Protein AF-0000000071083878 (afdb_homodimer)

InterPro domains:
  IPR004045 Glutathione S-transferase, N-terminal [PF02798] (6-75)
  IPR004045 Glutathione S-transferase, N-terminal [PS50404] (1-82)
  IPR004046 Glutathione S-transferase, C-terminal [PF00043] (125-205)
  IPR010987 Glutathione S-transferase, C-terminal-like [PS50405] (90-226)
  IPR036249 Thioredoxin-like superfamily [SSF52833] (2-80)
  IPR036282 Glutathione S-transferase, C-terminal domain superfamily [SSF47616] (84-215)
  IPR040077 Glutathione S-transferase Theta, C-terminal [cd03183] (93-220)
  IPR040079 Glutathione transferase family [SFLDS00019] (4-205)
  IPR051369 Glutathione S-transferase Theta [PTHR43917] (1-224)

Solvent-accessible surface area (backbone atoms only — not comparable to full-atom values): 23537 Å² total; per-residue (Å²): 133,62,30,36,35,36,29,34,60,86,36,42,58,21,31,22,51,50,54,53,44,72,70,37,66,60,57,65,44,82,41,82,47,46,67,91,81,40,46,48,72,36,71,74,41,42,74,46,29,68,77,47,62,73,25,30,35,36,53,83,94,43,54,43,40,41,53,71,25,44,52,53,46,51,49,60,76,40,39,91,41,33,64,52,58,44,68,35,81,51,66,68,53,27,40,39,34,37,26,47,52,52,42,31,59,68,32,51,42,38,17,33,50,43,37,31,37,41,71,46,42,40,26,60,78,48,72,62,74,41,68,55,50,71,67,53,46,52,52,26,51,51,42,30,52,53,33,55,48,40,45,42,66,51,40,22,63,92,44,82,25,60,42,45,94,48,70,31,52,47,51,43,53,48,49,42,31,58,54,57,38,34,30,86,67,46,64,90,40,67,97,30,68,68,49,40,53,38,51,51,50,52,47,62,72,42,50,68,59,47,57,61,51,38,43,59,50,52,50,46,27,71,47,56,89,102,133,62,30,36,34,37,29,32,60,88,36,43,58,20,32,20,51,51,54,52,44,72,71,37,66,60,57,66,42,82,41,82,47,47,66,90,80,40,48,47,72,36,71,74,41,42,74,46,32,66,78,46,60,71,24,31,34,35,53,81,94,45,55,42,41,40,52,71,25,46,51,52,45,50,49,60,76,41,39,92,41,34,66,54,60,45,68,35,82,51,65,70,54,27,40,39,33,37,26,46,52,52,43,30,58,67,32,52,41,35,17,34,48,45,37,31,37,42,73,47,40,40,25,61,79,48,73,63,74,42,68,56,51,71,67,55,46,52,51,27,50,53,43,29,53,52,33,56,48,42,46,42,67,50,40,22,62,92,43,81,25,60,40,45,95,48,68,32,52,48,48,44,54,49,49,40,29,56,55,59,38,35,31,85,65,47,62,90,40,67,98,31,69,68,50,40,52,38,50,52,49,51,46,62,72,42,50,69,57,46,56,62,52,39,44,59,51,54,52,46,27,70,48,56,88,100

pLDDT: mean 96.51, std 3.7, range [68.69, 98.88]

Foldseek 3Di:
DAKEKEAELLDLLRLLLLLQVVQWQHHYDYDYDDVLVPRLVDVVVCCQPVVSDPTKIDDDPDIDDDSLVVSVVCCVVVVVGHDCQQQHPDPQLNVLLVVLVVCCPCQQLVLLVQLLCQPPVVCPSVVNPDHHDPVSNVVSVVSLLVSVVCQCVPQPPPELERRDNDHYSSLSSRLSSQLLNPLQPDHSCVVPVSVVSSSVVSDVVSPPSSVVSCVVSVVSSVPVVD/DAKEKEAALLDLLRLLLLLQVVQWQHHYDYDYDDVLVPRLVDVVVCCQPVVSDPTKIDDDPDIDDDSLVVSVVCCVVVVVGHDCQQQHPDPQLNVLLVVLVVCCPCQQLVLLVQLCCQPPVVCPSVVNPDHHDPVSNVVSVVSLVVSVVCQCVPQPPPELERRDNDHYSSLSSRLSSQLLNPLQPDHSCVVPVSVVSSSVVSDVVSPPSSVVSCVVSVVSSVPVVD

Structure (mmCIF, N/CA/C/O backbone):
data_AF-0000000071083878-model_v1
#
loop_
_entity.id
_entity.type
_entity.pdbx_description
1 polymer 'glutathione transferase'
#
loop_
_atom_site.group_PDB
_atom_site.id
_atom_site.type_symbol
_atom_site.label_atom_id
_atom_site.label_alt_id
_atom_site.label_comp_id
_atom_site.label_asym_id
_atom_site.label_entity_id
_atom_site.label_seq_id
_atom_site.pdbx_PDB_ins_code
_atom_site.Cartn_x
_atom_site.Cartn_y
_atom_site.Cartn_z
_atom_site.occupancy
_atom_site.B_iso_or_equiv
_atom_site.auth_seq_id
_atom_site.auth_comp_id
_atom_site.auth_asym_id
_atom_site.auth_atom_id
_atom_site.pdbx_PDB_model_num
ATOM 1 N N . MET A 1 1 ? -15.539 -24.766 4.922 1 76.56 1 MET A N 1
ATOM 2 C CA . MET A 1 1 ? -15.336 -23.922 6.094 1 76.56 1 MET A CA 1
ATOM 3 C C . MET A 1 1 ? -15.625 -22.469 5.766 1 76.56 1 MET A C 1
ATOM 5 O O . MET A 1 1 ? -15.508 -22.047 4.613 1 76.56 1 MET A O 1
ATOM 9 N N . VAL A 1 2 ? -16.328 -21.719 6.711 1 93.81 2 VAL A N 1
ATOM 10 C CA . VAL A 1 2 ? -16.844 -20.375 6.516 1 93.81 2 VAL A CA 1
ATOM 11 C C . VAL A 1 2 ? -15.812 -19.359 6.988 1 93.81 2 VAL A C 1
ATOM 13 O O . VAL A 1 2 ? -15.203 -19.516 8.047 1 93.81 2 VAL A O 1
ATOM 16 N N . VAL A 1 3 ? -15.422 -18.438 6.125 1 98.38 3 VAL A N 1
ATOM 17 C CA . VAL A 1 3 ? -14.477 -17.375 6.465 1 98.38 3 VAL A CA 1
ATOM 18 C C . VAL A 1 3 ? -15.148 -16.344 7.359 1 98.38 3 VAL A C 1
ATOM 20 O O . VAL A 1 3 ? -16.188 -15.789 7.004 1 98.38 3 VAL A O 1
ATOM 23 N N . LYS A 1 4 ? -14.586 -16.094 8.547 1 98.69 4 LYS A N 1
ATOM 24 C CA . LYS A 1 4 ? -15.062 -15 9.391 1 98.69 4 LYS A CA 1
ATOM 25 C C . LYS A 1 4 ? -14.406 -13.68 9 1 98.69 4 LYS A C 1
ATOM 27 O O . LYS A 1 4 ? -13.195 -13.609 8.805 1 98.69 4 LYS A O 1
ATOM 32 N N . VAL A 1 5 ? -15.227 -12.711 8.875 1 98.75 5 VAL A N 1
ATOM 33 C CA . VAL A 1 5 ? -14.773 -11.406 8.398 1 98.75 5 VAL A CA 1
ATOM 34 C C . VAL A 1 5 ? -15.141 -10.328 9.414 1 98.75 5 VAL A C 1
ATOM 36 O O . VAL A 1 5 ? -16.328 -10.062 9.648 1 98.75 5 VAL A O 1
ATOM 39 N N . TYR A 1 6 ? -14.172 -9.711 10.023 1 98.75 6 TYR A N 1
ATOM 40 C CA . TYR A 1 6 ? -14.359 -8.68 11.039 1 98.75 6 TYR A CA 1
ATOM 41 C C . TYR A 1 6 ? -14.414 -7.297 10.414 1 98.75 6 TYR A C 1
ATOM 43 O O . TYR A 1 6 ? -13.43 -6.824 9.844 1 98.75 6 TYR A O 1
ATOM 51 N N . VAL A 1 7 ? -15.602 -6.629 10.586 1 98.25 7 VAL A N 1
ATOM 52 C CA . VAL A 1 7 ? -15.781 -5.438 9.758 1 98.25 7 VAL A CA 1
ATOM 53 C C . VAL A 1 7 ? -16.484 -4.352 10.562 1 98.25 7 VAL A C 1
ATOM 55 O O . VAL A 1 7 ? -17.281 -4.652 11.469 1 98.25 7 VAL A O 1
ATOM 58 N N . ASP A 1 8 ? -16.125 -3.176 10.367 1 98.19 8 ASP A N 1
ATOM 59 C CA . ASP A 1 8 ? -16.875 -1.954 10.648 1 98.19 8 ASP A CA 1
ATOM 60 C C . ASP A 1 8 ? -17.25 -1.228 9.359 1 98.19 8 ASP A C 1
ATOM 62 O O . ASP A 1 8 ? -16.375 -0.677 8.68 1 98.19 8 ASP A O 1
ATOM 66 N N . TYR A 1 9 ? -18.516 -1.115 9.023 1 97.5 9 TYR A N 1
ATOM 67 C CA . TYR A 1 9 ? -18.969 -0.626 7.723 1 97.5 9 TYR A CA 1
ATOM 68 C C . TYR A 1 9 ? -18.656 0.854 7.555 1 97.5 9 TYR A C 1
ATOM 70 O O . TYR A 1 9 ? -18.719 1.389 6.445 1 97.5 9 TYR A O 1
ATOM 78 N N . ARG A 1 10 ? -18.312 1.554 8.648 1 95.62 10 ARG A N 1
ATOM 79 C CA . ARG A 1 10 ? -17.891 2.943 8.523 1 95.62 10 ARG A CA 1
ATOM 80 C C . ARG A 1 10 ? -16.516 3.037 7.844 1 95.62 10 ARG A C 1
ATOM 82 O O . ARG A 1 10 ? -16.141 4.098 7.348 1 95.62 10 ARG A O 1
ATOM 89 N N . SER A 1 11 ? -15.82 1.916 7.809 1 96.62 11 SER A N 1
ATOM 90 C CA . SER A 1 11 ? -14.469 1.844 7.262 1 96.62 11 SER A CA 1
ATOM 91 C C . SER A 1 11 ? -14.492 1.498 5.777 1 96.62 11 SER A C 1
ATOM 93 O O . SER A 1 11 ? -15.125 0.526 5.371 1 96.62 11 SER A O 1
ATOM 95 N N . GLN A 1 12 ? -13.812 2.27 4.926 1 97.94 12 GLN A N 1
ATOM 96 C CA . GLN A 1 12 ? -13.75 2.078 3.48 1 97.94 12 GLN A CA 1
ATOM 97 C C . GLN A 1 12 ? -13.141 0.722 3.131 1 97.94 12 GLN A C 1
ATOM 99 O O . GLN A 1 12 ? -13.672 0.001 2.281 1 97.94 12 GLN A O 1
ATOM 104 N N . PRO A 1 13 ? -11.992 0.32 3.809 1 98.31 13 PRO A N 1
ATOM 105 C CA . PRO A 1 13 ? -11.422 -0.987 3.477 1 98.31 13 PRO A CA 1
ATOM 106 C C . PRO A 1 13 ? -12.352 -2.145 3.842 1 98.31 13 PRO A C 1
ATOM 108 O O . PRO A 1 13 ? -12.352 -3.176 3.164 1 98.31 13 PRO A O 1
ATOM 111 N N . CYS A 1 14 ? -13.086 -1.966 4.863 1 98.62 14 CYS A N 1
ATOM 112 C CA . CYS A 1 14 ? -14.055 -2.996 5.23 1 98.62 14 CYS A CA 1
ATOM 113 C C . CYS A 1 14 ? -15.133 -3.135 4.168 1 98.62 14 CYS A C 1
ATOM 115 O O . CYS A 1 14 ? -15.477 -4.246 3.762 1 98.62 14 CYS A O 1
ATOM 117 N N . ARG A 1 15 ? -15.648 -1.999 3.736 1 98.81 15 ARG A N 1
ATOM 118 C CA . ARG A 1 15 ? -16.688 -2.037 2.703 1 98.81 15 ARG A CA 1
ATOM 119 C C . ARG A 1 15 ? -16.141 -2.666 1.421 1 98.81 15 ARG A C 1
ATOM 121 O O . ARG A 1 15 ? -16.859 -3.424 0.755 1 98.81 15 ARG A O 1
ATOM 128 N N . ALA A 1 16 ? -14.93 -2.363 1.084 1 98.81 16 ALA A N 1
ATOM 129 C CA . ALA A 1 16 ? -14.312 -2.945 -0.105 1 98.81 16 ALA A CA 1
ATOM 130 C C . ALA A 1 16 ? -14.258 -4.469 -0.005 1 98.81 16 ALA A C 1
ATOM 132 O O . ALA A 1 16 ? -14.586 -5.172 -0.964 1 98.81 16 ALA A O 1
ATOM 133 N N . LEU A 1 17 ? -13.828 -4.98 1.131 1 98.81 17 LEU A N 1
ATOM 134 C CA . LEU A 1 17 ? -13.719 -6.422 1.323 1 98.81 17 LEU A CA 1
ATOM 135 C C . LEU A 1 17 ? -15.086 -7.09 1.248 1 98.81 17 LEU A C 1
ATOM 137 O O . LEU A 1 17 ? -15.234 -8.133 0.612 1 98.81 17 LEU A O 1
ATOM 141 N N . VAL A 1 18 ? -16.094 -6.461 1.879 1 98.75 18 VAL A N 1
ATOM 142 C CA . VAL A 1 18 ? -17.422 -7.039 1.878 1 98.75 18 VAL A CA 1
ATOM 143 C C . VAL A 1 18 ? -18.016 -6.996 0.467 1 98.75 18 VAL A C 1
ATOM 145 O O . VAL A 1 18 ? -18.688 -7.938 0.036 1 98.75 18 VAL A O 1
ATOM 148 N N . LEU A 1 19 ? -17.766 -5.895 -0.267 1 98.69 19 LEU A N 1
ATOM 149 C CA . LEU A 1 19 ? -18.172 -5.82 -1.666 1 98.69 19 LEU A CA 1
ATOM 150 C C . LEU A 1 19 ? -17.609 -6.988 -2.461 1 98.69 19 LEU A C 1
ATOM 152 O O . LEU A 1 19 ? -18.328 -7.637 -3.225 1 98.69 19 LEU A O 1
ATOM 156 N N . PHE A 1 20 ? -16.328 -7.293 -2.301 1 98.75 20 PHE A N 1
ATOM 157 C CA . PHE A 1 20 ? -15.672 -8.398 -2.988 1 98.75 20 PHE A CA 1
ATOM 158 C C . PHE A 1 20 ? -16.344 -9.727 -2.643 1 98.75 20 PHE A C 1
ATOM 160 O O . PHE A 1 20 ? -16.75 -10.469 -3.533 1 98.75 20 PHE A O 1
ATOM 167 N N . LEU A 1 21 ? -16.547 -9.914 -1.377 1 98.75 21 LEU A N 1
ATOM 168 C CA . LEU A 1 21 ? -17.047 -11.195 -0.906 1 98.75 21 LEU A CA 1
ATOM 169 C C . LEU A 1 21 ? -18.484 -11.414 -1.374 1 98.75 21 LEU A C 1
ATOM 171 O O . LEU A 1 21 ? -18.844 -12.508 -1.812 1 98.75 21 LEU A O 1
ATOM 175 N N . LYS A 1 22 ? -19.281 -10.414 -1.355 1 98.62 22 LYS A N 1
ATOM 176 C CA . LYS A 1 22 ? -20.688 -10.539 -1.732 1 98.62 22 LYS A CA 1
ATOM 177 C C . LYS A 1 22 ? -20.828 -10.734 -3.238 1 98.62 22 LYS A C 1
ATOM 179 O O . LYS A 1 22 ? -21.906 -11.109 -3.717 1 98.62 22 LYS A O 1
ATOM 184 N N . ASN A 1 23 ? -19.797 -10.469 -3.957 1 98.38 23 ASN A N 1
ATOM 185 C CA . ASN A 1 23 ? -19.812 -10.672 -5.402 1 98.38 23 ASN A CA 1
ATOM 186 C C . ASN A 1 23 ? -19.094 -11.953 -5.805 1 98.38 23 ASN A C 1
ATOM 188 O O . ASN A 1 23 ? -18.719 -12.125 -6.965 1 98.38 23 ASN A O 1
ATOM 192 N N . THR A 1 24 ? -18.812 -12.805 -4.898 1 98.38 24 THR A N 1
ATOM 193 C CA . THR A 1 24 ? -18.25 -14.133 -5.113 1 98.38 24 THR A CA 1
ATOM 194 C C . THR A 1 24 ? -19.094 -15.203 -4.43 1 98.38 24 THR A C 1
ATOM 196 O O . THR A 1 24 ? -20.125 -14.883 -3.812 1 98.38 24 THR A O 1
ATOM 199 N N . LYS A 1 25 ? -18.703 -16.438 -4.578 1 98.44 25 LYS A N 1
ATOM 200 C CA . LYS A 1 25 ? -19.422 -17.531 -3.939 1 98.44 25 LYS A CA 1
ATOM 201 C C . LYS A 1 25 ? -18.672 -18.062 -2.721 1 98.44 25 LYS A C 1
ATOM 203 O O . LYS A 1 25 ? -18.938 -19.156 -2.24 1 98.44 25 LYS A O 1
ATOM 208 N N . ILE A 1 26 ? -17.719 -17.312 -2.215 1 98.56 26 ILE A N 1
ATOM 209 C CA . ILE A 1 26 ? -16.984 -17.688 -1.016 1 98.56 26 ILE A CA 1
ATOM 210 C C . ILE A 1 26 ? -17.906 -17.641 0.198 1 98.56 26 ILE A C 1
ATOM 212 O O . ILE A 1 26 ? -18.531 -16.609 0.464 1 98.56 26 ILE A O 1
ATOM 216 N N . PRO A 1 27 ? -18.047 -18.703 0.866 1 98.38 27 PRO A N 1
ATOM 217 C CA . PRO A 1 27 ? -18.844 -18.641 2.096 1 98.38 27 PRO A CA 1
ATOM 218 C C . PRO A 1 27 ? -18.172 -17.797 3.182 1 98.38 27 PRO A C 1
ATOM 220 O O . PRO A 1 27 ? -16.984 -17.984 3.475 1 98.38 27 PRO A O 1
ATOM 223 N N . PHE A 1 28 ? -18.938 -16.859 3.754 1 98.69 28 PHE A N 1
ATOM 224 C CA . PHE A 1 28 ? -18.359 -16.016 4.793 1 98.69 28 PHE A CA 1
ATOM 225 C C . PHE A 1 28 ? -19.422 -15.602 5.805 1 98.69 28 PHE A C 1
ATOM 227 O O . PHE A 1 28 ? -20.625 -15.711 5.535 1 98.69 28 PHE A O 1
ATOM 234 N N . GLU A 1 29 ? -18.891 -15.242 6.953 1 98.5 29 GLU A N 1
ATOM 235 C CA . GLU A 1 29 ? -19.703 -14.695 8.039 1 98.5 29 GLU A CA 1
ATOM 236 C C . GLU A 1 29 ? -19.141 -13.359 8.531 1 98.5 29 GLU A C 1
ATOM 238 O O . GLU A 1 29 ? -17.938 -13.227 8.742 1 98.5 29 GLU A O 1
ATOM 243 N N . ILE A 1 30 ? -20.031 -12.453 8.68 1 98.31 30 ILE A N 1
ATOM 244 C CA . ILE A 1 30 ? -19.625 -11.117 9.125 1 98.31 30 ILE A CA 1
ATOM 245 C C . ILE A 1 30 ? -19.625 -11.055 10.648 1 98.31 30 ILE A C 1
ATOM 247 O O . ILE A 1 30 ? -20.578 -11.484 11.289 1 98.31 30 ILE A O 1
ATOM 251 N N . VAL A 1 31 ? -18.547 -10.641 11.211 1 98.19 31 VAL A N 1
ATOM 252 C CA . VAL A 1 31 ? -18.453 -10.242 12.609 1 98.19 31 VAL A CA 1
ATOM 253 C C . VAL A 1 31 ? -18.344 -8.719 12.703 1 98.19 31 VAL A C 1
ATOM 255 O O . VAL A 1 31 ? -17.312 -8.141 12.398 1 98.19 31 VAL A O 1
ATOM 258 N N . LEU A 1 32 ? -19.391 -8.117 13.164 1 97.81 32 LEU A N 1
ATOM 259 C CA . LEU A 1 32 ? -19.422 -6.66 13.219 1 97.81 32 LEU A CA 1
ATOM 260 C C . LEU A 1 32 ? -18.578 -6.137 14.375 1 97.81 32 LEU A C 1
ATOM 262 O O . LEU A 1 32 ? -18.625 -6.688 15.477 1 97.81 32 LEU A O 1
ATOM 266 N N . MET A 1 33 ? -17.797 -5.188 14.039 1 96.88 33 MET A N 1
ATOM 267 C CA . MET A 1 33 ? -16.969 -4.488 15.016 1 96.88 33 MET A CA 1
ATOM 268 C C . MET A 1 33 ? -17.391 -3.027 15.141 1 96.88 33 MET A C 1
ATOM 270 O O . MET A 1 33 ? -17.984 -2.469 14.211 1 96.88 33 MET A O 1
ATOM 274 N N . ASP A 1 34 ? -17.172 -2.449 16.359 1 96 34 ASP A N 1
ATOM 275 C CA . ASP A 1 34 ? -17.328 -1.017 16.594 1 96 34 ASP A CA 1
ATOM 276 C C . ASP A 1 34 ? -15.984 -0.372 16.938 1 96 34 ASP A C 1
ATOM 278 O O . ASP A 1 34 ? -15.57 -0.376 18.109 1 96 34 ASP A O 1
ATOM 282 N N . LEU A 1 35 ? -15.422 0.24 15.977 1 92.31 35 LEU A N 1
ATOM 283 C CA . LEU A 1 35 ? -14.094 0.809 16.172 1 92.31 35 LEU A CA 1
ATOM 284 C C . LEU A 1 35 ? -14.141 2.02 17.094 1 92.31 35 LEU A C 1
ATOM 286 O O . LEU A 1 35 ? -13.172 2.32 17.781 1 92.31 35 LEU A O 1
ATOM 290 N N . ILE A 1 36 ? -15.234 2.734 17.031 1 89.19 36 ILE A N 1
ATOM 291 C CA . ILE A 1 36 ? -15.406 3.896 17.891 1 89.19 36 ILE A CA 1
ATOM 292 C C . ILE A 1 36 ? -15.414 3.453 19.359 1 89.19 36 ILE A C 1
ATOM 294 O O . ILE A 1 36 ? -14.836 4.125 20.219 1 89.19 36 ILE A O 1
ATOM 298 N N . LYS A 1 37 ? -15.992 2.312 19.656 1 92.38 37 LYS A N 1
ATOM 299 C CA . LYS A 1 37 ? -16.047 1.774 21 1 92.38 37 LYS A CA 1
ATOM 300 C C . LYS A 1 37 ? -14.766 1.031 21.359 1 92.38 37 LYS A C 1
ATOM 302 O O . LYS A 1 37 ? -14.617 0.546 22.484 1 92.38 37 LYS A O 1
ATOM 307 N N . GLY A 1 38 ? -13.883 0.833 20.438 1 93.75 38 GLY A N 1
ATOM 308 C CA . GLY A 1 38 ? -12.57 0.272 20.703 1 93.75 38 GLY A CA 1
ATOM 309 C C . GLY A 1 38 ? -12.539 -1.242 20.641 1 93.75 38 GLY A C 1
ATOM 310 O O . GLY A 1 38 ? -11.719 -1.884 21.297 1 93.75 38 GLY A O 1
ATOM 311 N N . ASP A 1 39 ? -13.398 -1.838 19.891 1 95.19 39 ASP A N 1
ATOM 312 C CA . ASP A 1 39 ? -13.453 -3.293 19.766 1 95.19 39 ASP A CA 1
ATOM 313 C C . ASP A 1 39 ? -12.125 -3.85 19.266 1 95.19 39 ASP A C 1
ATOM 315 O O . ASP A 1 39 ? -11.727 -4.957 19.641 1 95.19 39 ASP A O 1
ATOM 319 N N . HIS A 1 40 ? -11.383 -3.102 18.438 1 94.31 40 HIS A N 1
ATOM 320 C CA . HIS A 1 40 ? -10.133 -3.555 17.844 1 94.31 40 HIS A CA 1
ATOM 321 C C . HIS A 1 40 ? -9.008 -3.572 18.875 1 94.31 40 HIS A C 1
ATOM 323 O O . HIS A 1 40 ? -7.941 -4.137 18.625 1 94.31 40 HIS A O 1
ATOM 329 N N . LYS A 1 41 ? -9.281 -3.029 20.031 1 94.62 41 LYS A N 1
ATOM 330 C CA . LYS A 1 41 ? -8.266 -2.984 21.078 1 94.62 41 LYS A CA 1
ATOM 331 C C . LYS A 1 41 ? -8.469 -4.117 22.078 1 94.62 41 LYS A C 1
ATOM 333 O O . LYS A 1 41 ? -7.609 -4.352 22.938 1 94.62 41 LYS A O 1
ATOM 338 N N . LYS A 1 42 ? -9.562 -4.789 22 1 94.75 42 LYS A N 1
ATOM 339 C CA . LYS A 1 42 ? -9.875 -5.855 22.938 1 94.75 42 LYS A CA 1
ATOM 340 C C . LYS A 1 42 ? -8.977 -7.07 22.719 1 94.75 42 LYS A C 1
ATOM 342 O O . LYS A 1 42 ? -8.578 -7.352 21.578 1 94.75 42 LYS A O 1
ATOM 347 N N . PRO A 1 43 ? -8.703 -7.832 23.75 1 94.69 43 PRO A N 1
ATOM 348 C CA . PRO A 1 43 ? -7.793 -8.977 23.672 1 94.69 43 PRO A CA 1
ATOM 349 C C . PRO A 1 43 ? -8.258 -10.031 22.672 1 94.69 43 PRO A C 1
ATOM 351 O O . PRO A 1 43 ? -7.43 -10.633 21.984 1 94.69 43 PRO A O 1
ATOM 354 N N . ASP A 1 44 ? -9.516 -10.203 22.625 1 94.56 44 ASP A N 1
ATOM 355 C CA . ASP A 1 44 ? -10.023 -11.242 21.734 1 94.56 44 ASP A CA 1
ATOM 356 C C . ASP A 1 44 ? -9.695 -10.922 20.281 1 94.56 44 ASP A C 1
ATOM 358 O O . ASP A 1 44 ? -9.422 -11.828 19.484 1 94.56 44 ASP A O 1
ATOM 362 N N . TYR A 1 45 ? -9.773 -9.648 19.891 1 96.81 45 TYR A N 1
ATOM 363 C CA . TYR A 1 45 ? -9.461 -9.266 18.516 1 96.81 45 TYR A CA 1
ATOM 364 C C . TYR A 1 45 ? -7.965 -9.406 18.25 1 96.81 45 TYR A C 1
ATOM 366 O O . TYR A 1 45 ? -7.559 -9.688 17.125 1 96.81 45 TYR A O 1
ATOM 374 N N . GLY A 1 46 ? -7.191 -9.266 19.297 1 95.19 46 GLY A N 1
ATOM 375 C CA . GLY A 1 46 ? -5.754 -9.469 19.188 1 95.19 46 GLY A CA 1
ATOM 376 C C . GLY A 1 46 ? -5.383 -10.875 18.766 1 95.19 46 GLY A C 1
ATOM 377 O O . GLY A 1 46 ? -4.305 -11.094 18.203 1 95.19 46 GLY A O 1
ATOM 378 N N . LYS A 1 47 ? -6.285 -11.797 19.016 1 94.81 47 LYS A N 1
ATOM 379 C CA . LYS A 1 47 ? -6.062 -13.18 18.594 1 94.81 47 LYS A CA 1
ATOM 380 C C . LYS A 1 47 ? -6.281 -13.344 17.094 1 94.81 47 LYS A C 1
ATOM 382 O O . LYS A 1 47 ? -5.793 -14.297 16.484 1 94.81 47 LYS A O 1
ATOM 387 N N . VAL A 1 48 ? -6.977 -12.398 16.516 1 96.88 48 VAL A N 1
ATOM 388 C CA . VAL A 1 48 ? -7.234 -12.414 15.078 1 96.88 48 VAL A CA 1
ATOM 389 C C . VAL A 1 48 ? -6.086 -11.742 14.336 1 96.88 48 VAL A C 1
ATOM 391 O O . VAL A 1 48 ? -5.566 -12.281 13.359 1 96.88 48 VAL A O 1
ATOM 394 N N . THR A 1 49 ? -5.719 -10.656 14.844 1 97.44 49 THR A N 1
ATOM 395 C CA . THR A 1 49 ? -4.586 -9.945 14.258 1 97.44 49 THR A CA 1
ATOM 396 C C . THR A 1 49 ? -3.9 -9.062 15.297 1 97.44 49 THR A C 1
ATOM 398 O O . THR A 1 49 ? -4.562 -8.344 16.047 1 97.44 49 THR A O 1
ATOM 401 N N . LEU A 1 50 ? -2.6 -9.023 15.297 1 95.69 50 LEU A N 1
ATOM 402 C CA . LEU A 1 50 ? -1.814 -8.195 16.203 1 95.69 50 LEU A CA 1
ATOM 403 C C . LEU A 1 50 ? -1.702 -6.77 15.672 1 95.69 50 LEU A C 1
ATOM 405 O O . LEU A 1 50 ? -1.266 -5.867 16.391 1 95.69 50 LEU A O 1
ATOM 409 N N . LEU A 1 51 ? -2.1 -6.543 14.445 1 96.56 51 LEU A N 1
ATOM 410 C CA . LEU A 1 51 ? -2.119 -5.195 13.891 1 96.56 51 LEU A CA 1
ATOM 411 C C . LEU A 1 51 ? -3.291 -4.395 14.453 1 96.56 51 LEU A C 1
ATOM 413 O O . LEU A 1 51 ? -3.287 -3.162 14.391 1 96.56 51 LEU A O 1
ATOM 417 N N . ARG A 1 52 ? -4.262 -5.062 14.906 1 96.44 52 ARG A N 1
ATOM 418 C CA . ARG A 1 52 ? -5.43 -4.453 15.531 1 96.44 52 ARG A CA 1
ATOM 419 C C . ARG A 1 52 ? -6.141 -3.51 14.57 1 96.44 52 ARG A C 1
ATOM 421 O O . ARG A 1 52 ? -6.633 -2.455 14.977 1 96.44 52 ARG A O 1
ATOM 428 N N . THR A 1 53 ? -6.039 -3.869 13.297 1 95.5 53 THR A N 1
ATOM 429 C CA . THR A 1 53 ? -6.734 -3.107 12.258 1 95.5 53 THR A CA 1
ATOM 430 C C . THR A 1 53 ? -7.93 -3.887 11.727 1 95.5 53 THR A C 1
ATOM 432 O O . THR A 1 53 ? -8.055 -5.09 11.969 1 95.5 53 THR A O 1
ATOM 435 N N . SER A 1 54 ? -8.852 -3.242 11.109 1 96.62 54 SER A N 1
ATOM 436 C CA . SER A 1 54 ? -9.984 -3.824 10.398 1 96.62 54 SER A CA 1
ATOM 437 C C . SER A 1 54 ? -9.992 -3.406 8.93 1 96.62 54 SER A C 1
ATOM 439 O O . SER A 1 54 ? -9.609 -2.283 8.594 1 96.62 54 SER A O 1
ATOM 441 N N . PRO A 1 55 ? -10.391 -4.285 8.031 1 98.38 55 PRO A N 1
ATOM 442 C CA . PRO A 1 55 ? -10.914 -5.629 8.281 1 98.38 55 PRO A CA 1
ATOM 443 C C . PRO A 1 55 ? -9.812 -6.645 8.594 1 98.38 55 PRO A C 1
ATOM 445 O O . PRO A 1 55 ? -8.633 -6.355 8.398 1 98.38 55 PRO A O 1
ATOM 448 N N . ALA A 1 56 ? -10.141 -7.711 9.18 1 98.75 56 ALA A N 1
ATOM 449 C CA . ALA A 1 56 ? -9.359 -8.93 9.32 1 98.75 56 ALA A CA 1
ATOM 450 C C . ALA A 1 56 ? -10.219 -10.172 9.078 1 98.75 56 ALA A C 1
ATOM 452 O O . ALA A 1 56 ? -11.445 -10.086 9.086 1 98.75 56 ALA A O 1
ATOM 453 N N . ILE A 1 57 ? -9.578 -11.273 8.773 1 98.81 57 ILE A N 1
ATOM 454 C CA . ILE A 1 57 ? -10.352 -12.492 8.547 1 98.81 57 ILE A CA 1
ATOM 455 C C . ILE A 1 57 ? -9.758 -13.633 9.367 1 98.81 57 ILE A C 1
ATOM 457 O O . ILE A 1 57 ? -8.578 -13.594 9.742 1 98.81 57 ILE A O 1
ATOM 461 N N . LYS A 1 58 ? -10.547 -14.531 9.656 1 98.38 58 LYS A N 1
ATOM 462 C CA . LYS A 1 58 ? -10.164 -15.852 10.164 1 98.38 58 LYS A CA 1
ATOM 463 C C . LYS A 1 58 ? -10.695 -16.953 9.266 1 98.38 58 LYS A C 1
ATOM 465 O O . LYS A 1 58 ? -11.906 -17.094 9.086 1 98.38 58 LYS A O 1
ATOM 470 N N . ASP A 1 59 ? -9.859 -17.672 8.609 1 98.12 59 ASP A N 1
ATOM 471 C CA . ASP A 1 59 ? -10.148 -18.797 7.738 1 98.12 59 ASP A CA 1
ATOM 472 C C . ASP A 1 59 ? -9.586 -20.094 8.312 1 98.12 59 ASP A C 1
ATOM 474 O O . ASP A 1 59 ? -8.477 -20.516 7.961 1 98.12 59 ASP A O 1
ATOM 478 N N . GLY A 1 60 ? -10.406 -20.797 9.102 1 96.06 60 GLY A N 1
ATOM 479 C CA . GLY A 1 60 ? -9.875 -21.906 9.891 1 96.06 60 GLY A CA 1
ATOM 480 C C . GLY A 1 60 ? -8.867 -21.453 10.93 1 96.06 60 GLY A C 1
ATOM 481 O O . GLY A 1 60 ? -9.148 -20.578 11.75 1 96.06 60 GLY A O 1
ATOM 482 N N . ASP A 1 61 ? -7.707 -21.953 10.828 1 95.56 61 ASP A N 1
ATOM 483 C CA . ASP A 1 61 ? -6.66 -21.625 11.789 1 95.56 61 ASP A CA 1
ATOM 484 C C . ASP A 1 61 ? -5.781 -20.484 11.273 1 95.56 61 ASP A C 1
ATOM 486 O O . ASP A 1 61 ? -4.836 -20.078 11.938 1 95.56 61 ASP A O 1
ATOM 490 N N . PHE A 1 62 ? -6.18 -20.016 10.172 1 97.56 62 PHE A N 1
ATOM 491 C CA . PHE A 1 62 ? -5.391 -18.969 9.547 1 97.56 62 PHE A CA 1
ATOM 492 C C . PHE A 1 62 ? -6.105 -17.625 9.648 1 97.56 62 PHE A C 1
ATOM 494 O O . PHE A 1 62 ? -7.293 -17.516 9.336 1 97.56 62 PHE A O 1
ATOM 501 N N . SER A 1 63 ? -5.418 -16.609 10.164 1 98.06 63 SER A N 1
ATOM 502 C CA . SER A 1 63 ? -5.965 -15.258 10.258 1 98.06 63 SER A CA 1
ATOM 503 C C . SER A 1 63 ? -5.016 -14.227 9.641 1 98.06 63 SER A C 1
ATOM 505 O O . SER A 1 63 ? -3.807 -14.453 9.578 1 98.06 63 SER A O 1
ATOM 507 N N . MET A 1 64 ? -5.613 -13.172 9.195 1 97.94 64 MET A N 1
ATOM 508 C CA . MET A 1 64 ? -4.758 -12.133 8.625 1 97.94 64 MET A CA 1
ATOM 509 C C . MET A 1 64 ? -5.5 -10.805 8.547 1 97.94 64 MET A C 1
ATOM 511 O O . MET A 1 64 ? -6.727 -10.766 8.625 1 97.94 64 MET A O 1
ATOM 515 N N . ALA A 1 65 ? -4.688 -9.758 8.367 1 98.25 65 ALA A N 1
ATOM 516 C CA . ALA A 1 65 ? -5.18 -8.398 8.188 1 98.25 65 ALA A CA 1
ATOM 517 C C . ALA A 1 65 ? -4.734 -7.832 6.84 1 98.25 65 ALA A C 1
ATOM 519 O O . ALA A 1 65 ? -4.191 -8.555 6.004 1 98.25 65 ALA A O 1
ATOM 520 N N . GLU A 1 66 ? -5.008 -6.59 6.68 1 98.56 66 GLU A N 1
ATOM 521 C CA . GLU A 1 66 ? -4.652 -5.855 5.465 1 98.56 66 GLU A CA 1
ATOM 522 C C . GLU A 1 66 ? -5.562 -6.238 4.305 1 98.56 66 GLU A C 1
ATOM 524 O O . GLU A 1 66 ? -5.422 -7.316 3.725 1 98.56 66 GLU A O 1
ATOM 529 N N . THR A 1 67 ? -6.359 -5.344 3.904 1 98.69 67 THR A N 1
ATOM 530 C CA . THR A 1 67 ? -7.457 -5.586 2.971 1 98.69 67 THR A CA 1
ATOM 531 C C . THR A 1 67 ? -6.93 -6.141 1.651 1 98.69 67 THR A C 1
ATOM 533 O O . THR A 1 67 ? -7.422 -7.16 1.16 1 98.69 67 THR A O 1
ATOM 536 N N . VAL A 1 68 ? -5.906 -5.508 1.102 1 98.62 68 VAL A N 1
ATOM 537 C CA . VAL A 1 68 ? -5.359 -5.91 -0.19 1 98.62 68 VAL A CA 1
ATOM 538 C C . VAL A 1 68 ? -4.82 -7.336 -0.102 1 98.62 68 VAL A C 1
ATOM 540 O O . VAL A 1 68 ? -5.035 -8.148 -1.006 1 98.62 68 VAL A O 1
ATOM 543 N N . ALA A 1 69 ? -4.121 -7.645 0.981 1 98.75 69 ALA A N 1
ATOM 544 C CA . ALA A 1 69 ? -3.586 -8.984 1.197 1 98.75 69 ALA A CA 1
ATOM 545 C C . ALA A 1 69 ? -4.711 -10 1.385 1 98.75 69 ALA A C 1
ATOM 547 O O . ALA A 1 69 ? -4.641 -11.117 0.868 1 98.75 69 ALA A O 1
ATOM 548 N N . ILE A 1 70 ? -5.738 -9.625 2.113 1 98.88 70 ILE A N 1
ATOM 549 C CA . ILE A 1 70 ? -6.883 -10.5 2.352 1 98.88 70 ILE A CA 1
ATOM 550 C C . ILE A 1 70 ? -7.543 -10.852 1.022 1 98.88 70 ILE A C 1
ATOM 552 O O . ILE A 1 70 ? -7.828 -12.023 0.756 1 98.88 70 ILE A O 1
ATOM 556 N N . ILE A 1 71 ? -7.781 -9.836 0.221 1 98.75 71 ILE A N 1
ATOM 557 C CA . ILE A 1 71 ? -8.453 -10.039 -1.058 1 98.75 71 ILE A CA 1
ATOM 558 C C . ILE A 1 71 ? -7.633 -10.984 -1.933 1 98.75 71 ILE A C 1
ATOM 560 O O . ILE A 1 71 ? -8.172 -11.914 -2.531 1 98.75 71 ILE A O 1
ATOM 564 N N . ARG A 1 72 ? -6.332 -10.789 -1.962 1 98.25 72 ARG A N 1
ATOM 565 C CA . ARG A 1 72 ? -5.465 -11.656 -2.752 1 98.25 72 ARG A CA 1
ATOM 566 C C . ARG A 1 72 ? -5.523 -13.094 -2.248 1 98.25 72 ARG A C 1
ATOM 568 O O . ARG A 1 72 ? -5.617 -14.031 -3.043 1 98.25 72 ARG A O 1
ATOM 575 N N . TYR A 1 73 ? -5.453 -13.281 -0.964 1 98.75 73 TYR A N 1
ATOM 576 C CA . TYR A 1 73 ? -5.484 -14.602 -0.344 1 98.75 73 TYR A CA 1
ATOM 577 C C . TYR A 1 73 ? -6.777 -15.328 -0.683 1 98.75 73 TYR A C 1
ATOM 579 O O . TYR A 1 73 ? -6.75 -16.469 -1.171 1 98.75 73 TYR A O 1
ATOM 587 N N . LEU A 1 74 ? -7.883 -14.656 -0.529 1 98.81 74 LEU A N 1
ATOM 588 C CA . LEU A 1 74 ? -9.18 -15.281 -0.746 1 98.81 74 LEU A CA 1
ATOM 589 C C . LEU A 1 74 ? -9.406 -15.562 -2.229 1 98.81 74 LEU A C 1
ATOM 591 O O . LEU A 1 74 ? -9.93 -16.625 -2.59 1 98.81 74 LEU A O 1
ATOM 595 N N . ALA A 1 75 ? -9.047 -14.602 -3.074 1 98.56 75 ALA A N 1
ATOM 596 C CA . ALA A 1 75 ? -9.219 -14.781 -4.512 1 98.56 75 ALA A CA 1
ATOM 597 C C . ALA A 1 75 ? -8.398 -15.961 -5.02 1 98.56 75 ALA A C 1
ATOM 599 O O . ALA A 1 75 ? -8.805 -16.656 -5.957 1 98.56 75 ALA A O 1
ATOM 600 N N . THR A 1 76 ? -7.219 -16.141 -4.402 1 97.81 76 THR A N 1
ATOM 601 C CA . THR A 1 76 ? -6.34 -17.219 -4.82 1 97.81 76 THR A CA 1
ATOM 602 C C . THR A 1 76 ? -6.801 -18.547 -4.238 1 97.81 76 THR A C 1
ATOM 604 O O . THR A 1 76 ? -6.938 -19.547 -4.965 1 97.81 76 THR A O 1
ATOM 607 N N . LYS A 1 77 ? -7.098 -18.609 -3.018 1 97.88 77 LYS A N 1
ATOM 608 C CA . LYS A 1 77 ? -7.488 -19.844 -2.344 1 97.88 77 LYS A CA 1
ATOM 609 C C . LYS A 1 77 ? -8.797 -20.391 -2.91 1 97.88 77 LYS A C 1
ATOM 611 O O . LYS A 1 77 ? -8.945 -21.609 -3.088 1 97.88 77 LYS A O 1
ATOM 616 N N . TYR A 1 78 ? -9.68 -19.531 -3.141 1 98 78 TYR A N 1
ATOM 617 C CA . TYR A 1 78 ? -11.023 -19.922 -3.557 1 98 78 TYR A CA 1
ATOM 618 C C . TYR A 1 78 ? -11.25 -19.594 -5.023 1 98 78 TYR A C 1
ATOM 620 O O . TYR A 1 78 ? -12.359 -19.188 -5.41 1 98 78 TYR A O 1
ATOM 628 N N . ALA A 1 79 ? -10.273 -19.766 -5.781 1 97.56 79 ALA A N 1
ATOM 629 C CA . ALA A 1 79 ? -10.289 -19.375 -7.184 1 97.56 79 ALA A CA 1
ATOM 630 C C . ALA A 1 79 ? -11.469 -20 -7.922 1 97.56 79 ALA A C 1
ATOM 632 O O . ALA A 1 79 ? -12.031 -19.406 -8.836 1 97.56 79 ALA A O 1
ATOM 633 N N . ASP A 1 80 ? -11.859 -21.125 -7.543 1 97.94 80 ASP A N 1
ATOM 634 C CA . ASP A 1 80 ? -12.961 -21.828 -8.195 1 97.94 80 ASP A CA 1
ATOM 635 C C . ASP A 1 80 ? -14.297 -21.156 -7.895 1 97.94 80 ASP A C 1
ATOM 637 O O . ASP A 1 80 ? -15.281 -21.375 -8.602 1 97.94 80 ASP A O 1
ATOM 641 N N . LEU A 1 81 ? -14.359 -20.328 -6.891 1 98.44 81 LEU A N 1
ATOM 642 C CA . LEU A 1 81 ? -15.586 -19.672 -6.449 1 98.44 81 LEU A CA 1
ATOM 643 C C . LEU A 1 81 ? -15.57 -18.188 -6.773 1 98.44 81 LEU A C 1
ATOM 645 O O . LEU A 1 81 ? -16.5 -17.453 -6.414 1 98.44 81 LEU A O 1
ATOM 649 N N . VAL A 1 82 ? -14.523 -17.734 -7.414 1 98.44 82 VAL A N 1
ATOM 650 C CA . VAL A 1 82 ? -14.312 -16.312 -7.719 1 98.44 82 VAL A CA 1
ATOM 651 C C . VAL A 1 82 ? -14.211 -16.125 -9.227 1 98.44 82 VAL A C 1
ATOM 653 O O . VAL A 1 82 ? -13.312 -16.672 -9.875 1 98.44 82 VAL A O 1
ATOM 656 N N . PRO A 1 83 ? -15.195 -15.398 -9.789 1 98.31 83 PRO A N 1
ATOM 657 C CA . PRO A 1 83 ? -15.023 -15.102 -11.211 1 98.31 83 PRO A CA 1
ATOM 658 C C . PRO A 1 83 ? -13.648 -14.531 -11.539 1 98.31 83 PRO A C 1
ATOM 660 O O . PRO A 1 83 ? -13.133 -13.688 -10.805 1 98.31 83 PRO A O 1
ATOM 663 N N . ASP A 1 84 ? -13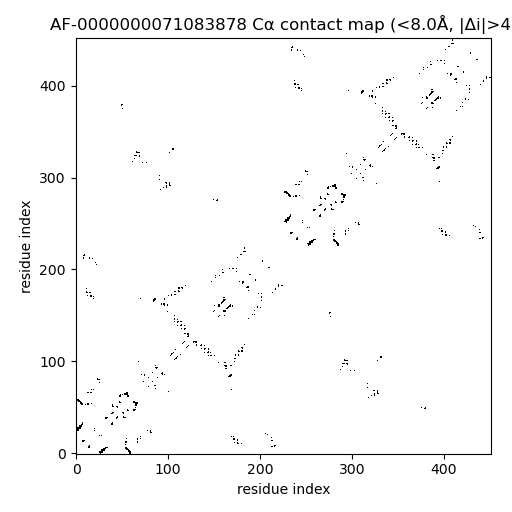.055 -14.93 -12.664 1 98.06 84 ASP A N 1
ATOM 664 C CA . ASP A 1 84 ? -11.648 -14.695 -12.984 1 98.06 84 ASP A CA 1
ATOM 665 C C . ASP A 1 84 ? -11.352 -13.203 -13.086 1 98.06 84 ASP A C 1
ATOM 667 O O . ASP A 1 84 ? -10.25 -12.758 -12.758 1 98.06 84 ASP A O 1
ATOM 671 N N . HIS A 1 85 ? -12.344 -12.391 -13.484 1 98.12 85 HIS A N 1
ATOM 672 C CA . HIS A 1 85 ? -12.094 -10.984 -13.773 1 98.12 85 HIS A CA 1
ATOM 673 C C . HIS A 1 85 ? -11.789 -10.211 -12.492 1 98.12 85 HIS A C 1
ATOM 675 O O . HIS A 1 85 ? -11.25 -9.109 -12.547 1 98.12 85 HIS A O 1
ATOM 681 N N . TRP A 1 86 ? -12.156 -10.719 -11.344 1 98.62 86 TRP A N 1
ATOM 682 C CA . TRP A 1 86 ? -11.922 -10.016 -10.086 1 98.62 86 TRP A CA 1
ATOM 683 C C . TRP A 1 86 ? -10.438 -9.93 -9.781 1 98.62 86 TRP A C 1
ATOM 685 O O . TRP A 1 86 ? -9.945 -8.891 -9.336 1 98.62 86 TRP A O 1
ATOM 695 N N . TYR A 1 87 ? -9.766 -10.984 -9.977 1 98.44 87 TYR A N 1
ATOM 696 C CA . TYR A 1 87 ? -8.32 -11.117 -9.805 1 98.44 87 TYR A CA 1
ATOM 697 C C . TYR A 1 87 ? -7.746 -12.148 -10.766 1 98.44 87 TYR A C 1
ATOM 699 O O . TYR A 1 87 ? -7.484 -13.289 -10.375 1 98.44 87 TYR A O 1
ATOM 707 N N . PRO A 1 88 ? -7.426 -11.727 -11.969 1 98.19 88 PRO A N 1
ATOM 708 C CA . PRO A 1 88 ? -7.215 -12.648 -13.094 1 98.19 88 PRO A CA 1
ATOM 709 C C . PRO A 1 88 ? -6.035 -13.586 -12.867 1 98.19 88 PRO A C 1
ATOM 711 O O . PRO A 1 88 ? -5.012 -13.18 -12.305 1 98.19 88 PRO A O 1
ATOM 714 N N . LYS A 1 89 ? -6.16 -14.781 -13.43 1 96.94 89 LYS A N 1
ATOM 715 C CA . LYS A 1 89 ? -5.074 -15.758 -13.391 1 96.94 89 LYS A CA 1
ATOM 716 C C . LYS A 1 89 ? -3.971 -15.391 -14.375 1 96.94 89 LYS A C 1
ATOM 718 O O . LYS A 1 89 ? -2.805 -15.727 -14.164 1 96.94 89 LYS A O 1
ATOM 723 N N . ASP A 1 90 ? -4.398 -14.742 -15.461 1 97.94 90 ASP A N 1
ATOM 724 C CA . ASP A 1 90 ? -3.414 -14.281 -16.438 1 97.94 90 ASP A CA 1
ATOM 725 C C . ASP A 1 90 ? -2.381 -13.367 -15.789 1 97.94 90 ASP A C 1
ATOM 727 O O . ASP A 1 90 ? -2.738 -12.398 -15.117 1 97.94 90 ASP A O 1
ATOM 731 N N . LEU A 1 91 ? -1.159 -13.656 -16.016 1 97.69 91 LEU A N 1
ATOM 732 C CA . LEU A 1 91 ? -0.059 -12.992 -15.312 1 97.69 91 LEU A CA 1
ATOM 733 C C . LEU A 1 91 ? -0.076 -11.492 -15.562 1 97.69 91 LEU A C 1
ATOM 735 O O . LEU A 1 91 ? 0.011 -10.695 -14.625 1 97.69 91 LEU A O 1
ATOM 739 N N . LYS A 1 92 ? -0.15 -11.078 -16.812 1 97.94 92 LYS A N 1
ATOM 740 C CA . LYS A 1 92 ? -0.077 -9.656 -17.141 1 97.94 92 LYS A CA 1
ATOM 741 C C . LYS A 1 92 ? -1.338 -8.922 -16.703 1 97.94 92 LYS A C 1
ATOM 743 O O . LYS A 1 92 ? -1.266 -7.785 -16.234 1 97.94 92 LYS A O 1
ATOM 748 N N . LYS A 1 93 ? -2.521 -9.547 -16.875 1 98.12 93 LYS A N 1
ATOM 749 C CA . LYS A 1 93 ? -3.76 -8.945 -16.391 1 98.12 93 LYS A CA 1
ATOM 750 C C . LYS A 1 93 ? -3.727 -8.773 -14.867 1 98.12 93 LYS A C 1
ATOM 752 O O . LYS A 1 93 ? -4.121 -7.727 -14.352 1 98.12 93 LYS A O 1
ATOM 757 N N . ARG A 1 94 ? -3.24 -9.773 -14.195 1 98.31 94 ARG A N 1
ATOM 758 C CA . ARG A 1 94 ? -3.125 -9.703 -12.742 1 98.31 94 ARG A CA 1
ATOM 759 C C . ARG A 1 94 ? -2.131 -8.633 -12.32 1 98.31 94 ARG A C 1
ATOM 761 O O . ARG A 1 94 ? -2.342 -7.941 -11.312 1 98.31 94 ARG A O 1
ATOM 768 N N . ALA A 1 95 ? -1.063 -8.484 -13.062 1 98.5 95 ALA A N 1
ATOM 769 C CA . ALA A 1 95 ? -0.053 -7.477 -12.773 1 98.5 95 ALA A CA 1
ATOM 770 C C . ALA A 1 95 ? -0.652 -6.074 -12.82 1 98.5 95 ALA A C 1
ATOM 772 O O . ALA A 1 95 ? -0.273 -5.203 -12.031 1 98.5 95 ALA A O 1
ATOM 773 N N . ARG A 1 96 ? -1.592 -5.855 -13.719 1 98.5 96 ARG A N 1
ATOM 774 C CA . ARG A 1 96 ? -2.252 -4.559 -13.797 1 98.5 96 ARG A CA 1
ATOM 775 C C . ARG A 1 96 ? -3.109 -4.305 -12.562 1 98.5 96 ARG A C 1
ATOM 777 O O . ARG A 1 96 ? -3.129 -3.191 -12.031 1 98.5 96 ARG A O 1
ATOM 784 N N . VAL A 1 97 ? -3.789 -5.309 -12.109 1 98.75 97 VAL A N 1
ATOM 785 C CA . VAL A 1 97 ? -4.574 -5.199 -10.883 1 98.75 97 VAL A CA 1
ATOM 786 C C . VAL A 1 97 ? -3.652 -4.922 -9.695 1 98.75 97 VAL A C 1
ATOM 788 O O . VAL A 1 97 ? -3.916 -4.027 -8.891 1 98.75 97 VAL A O 1
ATOM 791 N N . ASP A 1 98 ? -2.555 -5.633 -9.656 1 98.69 98 ASP A N 1
ATOM 792 C CA . ASP A 1 98 ? -1.599 -5.492 -8.562 1 98.69 98 ASP A CA 1
ATOM 793 C C . ASP A 1 98 ? -0.944 -4.109 -8.578 1 98.69 98 ASP A C 1
ATOM 795 O O . ASP A 1 98 ? -0.643 -3.547 -7.527 1 98.69 98 ASP A O 1
ATOM 799 N N . GLU A 1 99 ? -0.671 -3.65 -9.773 1 98.75 99 GLU A N 1
ATOM 800 C CA . GLU A 1 99 ? -0.107 -2.309 -9.891 1 98.75 99 GLU A CA 1
ATOM 801 C C . GLU A 1 99 ? -1.032 -1.266 -9.273 1 98.75 99 GLU A C 1
ATOM 803 O O . GLU A 1 99 ? -0.591 -0.432 -8.477 1 98.75 99 GLU A O 1
ATOM 808 N N . TYR A 1 100 ? -2.303 -1.343 -9.586 1 98.75 100 TYR A N 1
ATOM 809 C CA . TYR A 1 100 ? -3.242 -0.402 -8.984 1 98.75 100 TYR A CA 1
ATOM 810 C C . TYR A 1 100 ? -3.326 -0.606 -7.48 1 98.75 100 TYR A C 1
ATOM 812 O O . TYR A 1 100 ? -3.375 0.363 -6.719 1 98.75 100 TYR A O 1
ATOM 820 N N . MET A 1 101 ? -3.408 -1.871 -7.055 1 98.75 101 MET A N 1
ATOM 821 C CA . MET A 1 101 ? -3.543 -2.154 -5.629 1 98.75 101 MET A CA 1
ATOM 822 C C . MET A 1 101 ? -2.363 -1.586 -4.844 1 98.75 101 MET A C 1
ATOM 824 O O . MET A 1 101 ? -2.531 -1.102 -3.725 1 98.75 101 MET A O 1
ATOM 828 N N . ALA A 1 102 ? -1.213 -1.669 -5.449 1 98.75 102 ALA A N 1
ATOM 829 C CA . ALA A 1 102 ? -0.046 -1.065 -4.812 1 98.75 102 ALA A CA 1
ATOM 830 C C . ALA A 1 102 ? -0.171 0.455 -4.766 1 98.75 102 ALA A C 1
ATOM 832 O O . ALA A 1 102 ? 0.085 1.074 -3.73 1 98.75 102 ALA A O 1
ATOM 833 N N . PHE A 1 103 ? -0.603 1.066 -5.883 1 98.62 103 PHE A N 1
ATOM 834 C CA . PHE A 1 103 ? -0.817 2.506 -5.973 1 98.62 103 PHE A CA 1
ATOM 835 C C . PHE A 1 103 ? -1.889 2.955 -4.988 1 98.62 103 PHE A C 1
ATOM 837 O O . PHE A 1 103 ? -1.796 4.043 -4.414 1 98.62 103 PHE A O 1
ATOM 844 N N . HIS A 1 104 ? -2.832 2.137 -4.746 1 98.81 104 HIS A N 1
ATOM 845 C CA . HIS A 1 104 ? -4.043 2.447 -3.992 1 98.81 104 HIS A CA 1
ATOM 846 C C . HIS A 1 104 ? -3.705 2.984 -2.605 1 98.81 104 HIS A C 1
ATOM 848 O O . HIS A 1 104 ? -4.316 3.953 -2.146 1 98.81 104 HIS A O 1
ATOM 854 N N . HIS A 1 105 ? -2.729 2.408 -1.938 1 98.56 105 HIS A N 1
ATOM 855 C CA . HIS A 1 105 ? -2.453 2.656 -0.526 1 98.56 105 HIS A CA 1
ATOM 856 C C . HIS A 1 105 ? -2.139 4.125 -0.276 1 98.56 105 HIS A C 1
ATOM 858 O O . HIS A 1 105 ? -2.752 4.758 0.586 1 98.56 105 HIS A O 1
ATOM 864 N N . THR A 1 106 ? -1.268 4.656 -1.091 1 97.31 106 THR A N 1
ATOM 865 C CA . THR A 1 106 ? -0.854 6.035 -0.854 1 97.31 106 THR A CA 1
ATOM 866 C C . THR A 1 106 ? -1.453 6.969 -1.903 1 97.31 106 THR A C 1
ATOM 868 O O . THR A 1 106 ? -1.437 8.188 -1.738 1 97.31 106 THR A O 1
ATOM 871 N N . GLY A 1 107 ? -1.971 6.402 -3.041 1 98.12 107 GLY A N 1
ATOM 872 C CA . GLY A 1 107 ? -2.637 7.195 -4.062 1 98.12 107 GLY A CA 1
ATOM 873 C C . GLY A 1 107 ? -4.086 7.496 -3.732 1 98.12 107 GLY A C 1
ATOM 874 O O . GLY A 1 107 ? -4.391 8.531 -3.131 1 98.12 107 GLY A O 1
ATOM 875 N N . THR A 1 108 ? -4.941 6.574 -4.102 1 98.62 108 THR A N 1
ATOM 876 C CA . THR A 1 108 ? -6.375 6.801 -3.963 1 98.62 108 THR A CA 1
ATOM 877 C C . THR A 1 108 ? -6.773 6.875 -2.49 1 98.62 108 THR A C 1
ATOM 879 O O . THR A 1 108 ? -7.387 7.852 -2.055 1 98.62 108 THR A O 1
ATOM 882 N N . ARG A 1 109 ? -6.422 5.887 -1.732 1 98.5 109 ARG A N 1
ATOM 883 C CA . ARG A 1 109 ? -6.801 5.832 -0.324 1 98.5 109 ARG A CA 1
ATOM 884 C C . ARG A 1 109 ? -6.121 6.945 0.468 1 98.5 109 ARG A C 1
ATOM 886 O O . ARG A 1 109 ? -6.766 7.625 1.271 1 98.5 109 ARG A O 1
ATOM 893 N N . GLY A 1 110 ? -4.77 7.09 0.205 1 97.88 110 GLY A N 1
ATOM 894 C CA . GLY A 1 110 ? -4.066 8.141 0.924 1 97.88 110 GLY A CA 1
ATOM 895 C C . GLY A 1 110 ? -4.691 9.508 0.743 1 97.88 110 GLY A C 1
ATOM 896 O O . GLY A 1 110 ? -4.855 10.25 1.711 1 97.88 110 GLY A O 1
ATOM 897 N N . ALA A 1 111 ? -5.039 9.805 -0.437 1 98.38 111 ALA A N 1
ATOM 898 C CA . ALA A 1 111 ? -5.598 11.109 -0.767 1 98.38 111 ALA A CA 1
ATOM 899 C C . ALA A 1 111 ? -7.016 11.258 -0.214 1 98.38 111 ALA A C 1
ATOM 901 O O . ALA A 1 111 ? -7.336 12.266 0.42 1 98.38 111 ALA A O 1
ATOM 902 N N . CYS A 1 112 ? -7.848 10.273 -0.459 1 98.5 112 CYS A N 1
ATOM 903 C CA . CYS A 1 112 ? -9.234 10.344 -0.026 1 98.5 112 CYS A CA 1
ATOM 904 C C . CYS A 1 112 ? -9.336 10.336 1.495 1 98.5 112 CYS A C 1
ATOM 906 O O . CYS A 1 112 ? -10.109 11.102 2.076 1 98.5 112 CYS A O 1
ATOM 908 N N . PHE A 1 113 ? -8.617 9.484 2.086 1 97.56 113 PHE A N 1
ATOM 909 C CA . PHE A 1 113 ? -8.648 9.406 3.541 1 97.56 113 PHE A CA 1
ATOM 910 C C . PHE A 1 113 ? -8.109 10.68 4.168 1 97.56 113 PHE A C 1
ATOM 912 O O . PHE A 1 113 ? -8.625 11.148 5.184 1 97.56 113 PHE A O 1
ATOM 919 N N . GLY A 1 114 ? -6.957 11.164 3.564 1 97.19 114 GLY A N 1
ATOM 920 C CA . GLY A 1 114 ? -6.418 12.414 4.074 1 97.19 114 GLY A CA 1
ATOM 921 C C . GLY A 1 114 ? -7.43 13.547 4.074 1 97.19 114 GLY A C 1
ATOM 922 O O . GLY A 1 114 ? -7.578 14.258 5.074 1 97.19 114 GLY A O 1
ATOM 923 N N . MET A 1 115 ? -8.117 13.711 3.002 1 98.06 115 MET A N 1
ATOM 924 C CA . MET A 1 115 ? -9.117 14.773 2.883 1 98.06 115 MET A CA 1
ATOM 925 C C . MET A 1 115 ? -10.266 14.547 3.857 1 98.06 115 MET A C 1
ATOM 927 O O . MET A 1 115 ? -10.719 15.484 4.516 1 98.06 115 MET A O 1
ATOM 931 N N . PHE A 1 116 ? -10.719 13.359 3.955 1 97.56 116 PHE A N 1
ATOM 932 C CA . PHE A 1 116 ? -11.781 13 4.883 1 97.56 116 PHE A CA 1
ATOM 933 C C . PHE A 1 116 ? -11.367 13.289 6.32 1 97.56 116 PHE A C 1
ATOM 935 O O . PHE A 1 116 ? -12.148 13.844 7.098 1 97.56 116 PHE A O 1
ATOM 942 N N . ALA A 1 117 ? -10.172 12.852 6.676 1 96.12 117 ALA A N 1
ATOM 943 C CA . ALA A 1 117 ? -9.68 13.07 8.031 1 96.12 117 ALA A CA 1
ATOM 944 C C . ALA A 1 117 ? -9.656 14.555 8.375 1 96.12 117 ALA A C 1
ATOM 946 O O . ALA A 1 117 ? -10.086 14.961 9.453 1 96.12 117 ALA A O 1
ATOM 947 N N . SER A 1 118 ? -9.211 15.367 7.445 1 96.25 118 SER A N 1
ATOM 948 C CA . SER A 1 118 ? -9.047 16.797 7.672 1 96.25 118 SER A CA 1
ATOM 949 C C . SER A 1 118 ? -10.391 17.5 7.75 1 96.25 118 SER A C 1
ATOM 951 O O . SER A 1 118 ? -10.617 18.344 8.625 1 96.25 118 SER A O 1
ATOM 953 N N . GLU A 1 119 ? -11.273 17.094 6.918 1 95.75 119 GLU A N 1
ATOM 954 C CA . GLU A 1 119 ? -12.523 17.844 6.789 1 95.75 119 GLU A CA 1
ATOM 955 C C . GLU A 1 119 ? -13.594 17.297 7.727 1 95.75 119 GLU A C 1
ATOM 957 O O . GLU A 1 119 ? -14.445 18.047 8.203 1 95.75 119 GLU A O 1
ATOM 962 N N . VAL A 1 120 ? -13.555 15.977 7.957 1 94.75 120 VAL A N 1
ATOM 963 C CA . VAL A 1 120 ? -14.68 15.344 8.641 1 94.75 120 VAL A CA 1
ATOM 964 C C . VAL A 1 120 ? -14.18 14.633 9.898 1 94.75 120 VAL A C 1
ATOM 966 O O . VAL A 1 120 ? -14.742 14.797 10.977 1 94.75 120 VAL A O 1
ATOM 969 N N . GLY A 1 121 ? -13.07 13.922 9.812 1 93.5 121 GLY A N 1
ATOM 970 C CA . GLY A 1 121 ? -12.602 13.039 10.867 1 93.5 121 GLY A CA 1
ATOM 971 C C . GLY A 1 121 ? -12.211 13.781 12.133 1 93.5 121 GLY A C 1
ATOM 972 O O . GLY A 1 121 ? -12.742 13.516 13.211 1 93.5 121 GLY A O 1
ATOM 973 N N . ILE A 1 122 ? -11.328 14.758 11.969 1 93 122 ILE A N 1
ATOM 974 C CA . ILE A 1 122 ? -10.766 15.477 13.109 1 93 122 ILE A CA 1
ATOM 975 C C . ILE A 1 122 ? -11.883 16.188 13.875 1 93 122 ILE A C 1
ATOM 977 O O . ILE A 1 122 ? -12.039 15.977 15.086 1 93 122 ILE A O 1
ATOM 981 N N . PRO A 1 123 ? -12.719 16.953 13.172 1 91.25 123 PRO A N 1
ATOM 982 C CA . PRO A 1 123 ? -13.797 17.609 13.922 1 91.25 123 PRO A CA 1
ATOM 983 C C . PRO A 1 123 ? -14.75 16.594 14.562 1 91.25 123 PRO A C 1
ATOM 985 O O . PRO A 1 123 ? -15.172 16.797 15.711 1 91.25 123 PRO A O 1
ATOM 988 N N . LEU A 1 124 ? -15.078 15.555 13.961 1 85.56 124 LEU A N 1
ATOM 989 C CA . LEU A 1 124 ? -16.062 14.586 14.438 1 85.56 124 LEU A CA 1
ATOM 990 C C . LEU A 1 124 ? -15.531 13.828 15.648 1 85.56 124 LEU A C 1
ATOM 992 O O . LEU A 1 124 ? -16.219 13.711 16.656 1 85.56 124 LEU A O 1
ATOM 996 N N . PHE A 1 125 ? -14.297 13.406 15.656 1 85.56 125 PHE A N 1
ATOM 997 C CA . PHE A 1 125 ? -13.766 12.516 16.688 1 85.56 125 PHE A CA 1
ATOM 998 C C . PHE A 1 125 ? -13.312 13.312 17.906 1 85.56 125 PHE A C 1
ATOM 1000 O O . PHE A 1 125 ? -13.102 12.75 18.984 1 85.56 125 PHE A O 1
ATOM 1007 N N . THR A 1 126 ? -13.227 14.633 17.672 1 90.75 126 THR A N 1
ATOM 1008 C CA . THR A 1 126 ? -12.867 15.484 18.812 1 90.75 126 THR A CA 1
ATOM 1009 C C . THR A 1 126 ? -14.094 16.234 19.328 1 90.75 126 THR A C 1
ATOM 1011 O O . THR A 1 126 ? -13.961 17.141 20.156 1 90.75 126 THR A O 1
ATOM 1014 N N . GLY A 1 127 ? -15.195 15.93 18.828 1 87.12 127 GLY A N 1
ATOM 1015 C CA . GLY A 1 127 ? -16.406 16.609 19.25 1 87.12 127 GLY A CA 1
ATOM 1016 C C . GLY A 1 127 ? -16.422 18.078 18.875 1 87.12 127 GLY A C 1
ATOM 1017 O O . GLY A 1 127 ? -16.906 18.906 19.656 1 87.12 127 GLY A O 1
ATOM 1018 N N . GLY A 1 128 ? -15.781 18.375 17.875 1 89.06 128 GLY A N 1
ATOM 1019 C CA . GLY A 1 128 ? -15.766 19.75 17.406 1 89.06 128 GLY A CA 1
ATOM 1020 C C . GLY A 1 128 ? -14.672 20.594 18.047 1 89.06 128 GLY A C 1
ATOM 1021 O O . GLY A 1 128 ? -14.516 21.766 17.734 1 89.06 128 GLY A O 1
ATOM 1022 N N . LYS A 1 129 ? -13.805 20 18.859 1 93.62 129 LYS A N 1
ATOM 1023 C CA . LYS A 1 129 ? -12.828 20.734 19.641 1 93.62 129 LYS A CA 1
ATOM 1024 C C . LYS A 1 129 ? -11.586 21.047 18.812 1 93.62 129 LYS A C 1
ATOM 1026 O O . LYS A 1 129 ? -10.875 22.016 19.094 1 93.62 129 LYS A O 1
ATOM 1031 N N . GLN A 1 130 ? -11.367 20.203 17.859 1 93.75 130 GLN A N 1
ATOM 1032 C CA . GLN A 1 130 ? -10.18 20.406 17.031 1 93.75 130 GLN A CA 1
ATOM 1033 C C . GLN A 1 130 ? -10.547 20.422 15.555 1 93.75 130 GLN A C 1
ATOM 1035 O O . GLN A 1 130 ? -11.523 19.797 15.141 1 93.75 130 GLN A O 1
ATOM 1040 N N . HIS A 1 131 ? -9.719 21.172 14.828 1 95 131 HIS A N 1
ATOM 1041 C CA . HIS A 1 131 ? -9.828 21.25 13.383 1 95 131 HIS A CA 1
ATOM 1042 C C . HIS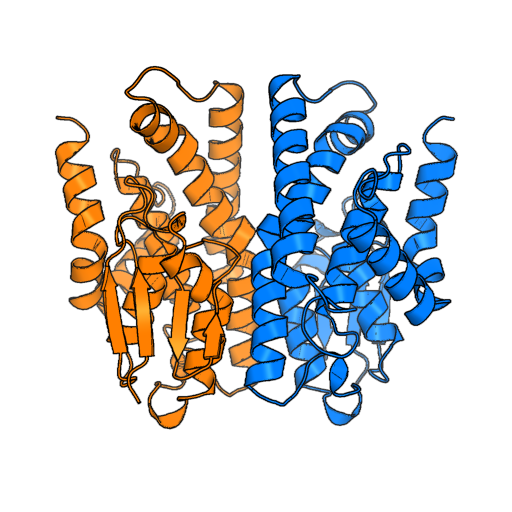 A 1 131 ? -8.453 21.172 12.727 1 95 131 HIS A C 1
ATOM 1044 O O . HIS A 1 131 ? -7.438 21.469 13.352 1 95 131 HIS A O 1
ATOM 1050 N N . ALA A 1 132 ? -8.555 20.672 11.523 1 93.19 132 ALA A N 1
ATOM 1051 C CA . ALA A 1 132 ? -7.293 20.641 10.781 1 93.19 132 ALA A CA 1
ATOM 1052 C C . ALA A 1 132 ? -6.754 22.047 10.555 1 93.19 132 ALA A C 1
ATOM 1054 O O . ALA A 1 132 ? -7.523 22.984 10.344 1 93.19 132 ALA A O 1
ATOM 1055 N N . SER A 1 133 ? -5.438 22.156 10.641 1 93.5 133 SER A N 1
ATOM 1056 C CA . SER A 1 133 ? -4.832 23.453 10.312 1 93.5 133 SER A CA 1
ATOM 1057 C C . SER A 1 133 ? -5.055 23.812 8.852 1 93.5 133 SER A C 1
ATOM 1059 O O . SER A 1 133 ? -5.293 22.938 8.016 1 93.5 133 SER A O 1
ATOM 1061 N N . GLU A 1 134 ? -4.961 25.062 8.523 1 94 134 GLU A N 1
ATOM 1062 C CA . GLU A 1 134 ? -5.07 25.516 7.141 1 94 134 GLU A CA 1
ATOM 1063 C C . GLU A 1 134 ? -3.992 24.875 6.27 1 94 134 GLU A C 1
ATOM 1065 O O . GLU A 1 134 ? -4.242 24.531 5.109 1 94 134 GLU A O 1
ATOM 1070 N N . GLU A 1 135 ? -2.871 24.719 6.82 1 91.31 135 GLU A N 1
ATOM 1071 C CA . GLU A 1 135 ? -1.76 24.094 6.109 1 91.31 135 GLU A CA 1
ATOM 1072 C C . GLU A 1 135 ? -2.08 22.641 5.746 1 91.31 135 GLU A C 1
ATOM 1074 O O . GLU A 1 135 ? -1.828 22.203 4.621 1 91.31 135 GLU A O 1
ATOM 1079 N N . ARG A 1 136 ? -2.619 21.984 6.676 1 92.56 136 ARG A N 1
ATOM 1080 C CA . ARG A 1 136 ? -2.973 20.594 6.445 1 92.56 136 ARG A CA 1
ATOM 1081 C C . ARG A 1 136 ? -4.082 20.469 5.406 1 92.56 136 ARG A C 1
ATOM 1083 O O . ARG A 1 136 ? -4.023 19.609 4.52 1 92.56 136 ARG A O 1
ATOM 1090 N N . LEU A 1 137 ? -5.082 21.297 5.539 1 95.94 137 LEU A N 1
ATOM 1091 C CA . LEU A 1 137 ? -6.199 21.281 4.602 1 95.94 137 LEU A CA 1
ATOM 1092 C C . LEU A 1 137 ? -5.719 21.516 3.176 1 95.94 137 LEU A C 1
ATOM 1094 O O . LEU A 1 137 ? -6.137 20.828 2.248 1 95.94 137 LEU A O 1
ATOM 1098 N N . LYS A 1 138 ? -4.867 22.5 3.051 1 95.5 138 LYS A N 1
ATOM 1099 C CA . LYS A 1 138 ? -4.332 22.812 1.731 1 95.5 138 LYS A CA 1
ATOM 1100 C C . LYS A 1 138 ? -3.521 21.656 1.166 1 95.5 138 LYS A C 1
ATOM 1102 O O . LYS A 1 138 ? -3.664 21.312 -0.007 1 95.5 138 LYS A O 1
ATOM 1107 N N . ARG A 1 139 ? -2.738 21.062 1.942 1 93.56 139 ARG A N 1
ATOM 1108 C CA . ARG A 1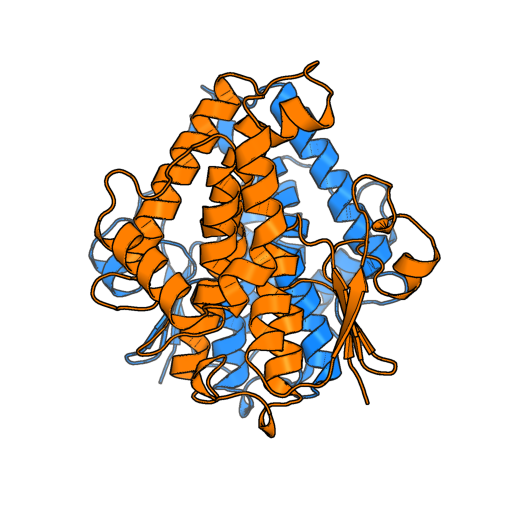 139 ? -1.923 19.922 1.536 1 93.56 139 ARG A CA 1
ATOM 1109 C C . ARG A 1 139 ? -2.797 18.75 1.108 1 93.56 139 ARG A C 1
ATOM 1111 O O . ARG A 1 139 ? -2.539 18.109 0.083 1 93.56 139 ARG A O 1
ATOM 1118 N N . ASP A 1 140 ? -3.773 18.469 1.947 1 97.12 140 ASP A N 1
ATOM 1119 C CA . ASP A 1 140 ? -4.652 17.344 1.656 1 97.12 140 ASP A CA 1
ATOM 1120 C C . ASP A 1 140 ? -5.465 17.594 0.388 1 97.12 140 ASP A C 1
ATOM 1122 O O . ASP A 1 140 ? -5.707 16.672 -0.394 1 97.12 140 ASP A O 1
ATOM 1126 N N . GLU A 1 141 ? -5.883 18.812 0.213 1 97.5 141 GLU A N 1
ATOM 1127 C CA . GLU A 1 141 ? -6.621 19.156 -0.996 1 97.5 141 GLU A CA 1
ATOM 1128 C C . GLU A 1 141 ? -5.746 19.016 -2.238 1 97.5 141 GLU A C 1
ATOM 1130 O O . GLU A 1 141 ? -6.199 18.5 -3.264 1 97.5 141 GLU A O 1
ATOM 1135 N N . GLU A 1 142 ? -4.578 19.484 -2.174 1 97.44 142 GLU A N 1
ATOM 1136 C CA . GLU A 1 142 ? -3.643 19.359 -3.287 1 97.44 142 GLU A CA 1
ATOM 1137 C C . GLU A 1 142 ? -3.35 17.906 -3.604 1 97.44 142 GLU A C 1
ATOM 1139 O O . GLU A 1 142 ? -3.299 17.516 -4.773 1 97.44 142 GLU A O 1
ATOM 1144 N N . ASN A 1 143 ? -3.15 17.172 -2.58 1 97.38 143 ASN A N 1
ATOM 1145 C CA . ASN A 1 143 ? -2.883 15.742 -2.77 1 97.38 143 ASN A CA 1
ATOM 1146 C C . ASN A 1 143 ? -4.078 15.023 -3.387 1 97.38 143 ASN A C 1
ATOM 1148 O O . ASN A 1 143 ? -3.912 14.18 -4.262 1 97.38 143 ASN A O 1
ATOM 1152 N N . LEU A 1 144 ? -5.242 15.336 -2.904 1 98.38 144 LEU A N 1
ATOM 1153 C CA . LEU A 1 144 ? -6.457 14.75 -3.453 1 98.38 144 LEU A CA 1
ATOM 1154 C C . LEU A 1 144 ? -6.57 15.031 -4.949 1 98.38 144 LEU A C 1
ATOM 1156 O O . LEU A 1 144 ? -6.809 14.117 -5.738 1 98.38 144 LEU A O 1
ATOM 1160 N N . THR A 1 145 ? -6.379 16.281 -5.266 1 97.81 145 THR A N 1
ATOM 1161 C CA . THR A 1 145 ? -6.461 16.688 -6.664 1 97.81 145 THR A CA 1
ATOM 1162 C C . THR A 1 145 ? -5.457 15.906 -7.512 1 97.81 145 THR A C 1
ATOM 1164 O O . THR A 1 145 ? -5.816 15.344 -8.547 1 97.81 145 THR A O 1
ATOM 1167 N N . LYS A 1 146 ? -4.293 15.805 -7.066 1 97.12 146 LYS A N 1
ATOM 1168 C CA . LYS A 1 146 ? -3.213 15.141 -7.789 1 97.12 146 LYS A CA 1
ATOM 1169 C C . LYS A 1 146 ? -3.525 13.656 -8.008 1 97.12 146 LYS A C 1
ATOM 1171 O O . LYS A 1 146 ? -3.359 13.141 -9.117 1 97.12 146 LYS A O 1
ATOM 1176 N N . GLN A 1 147 ? -3.941 13.008 -6.984 1 97.88 147 GLN A N 1
ATOM 1177 C CA . GLN A 1 147 ? -4.148 11.562 -7.066 1 97.88 147 GLN A CA 1
ATOM 1178 C C . GLN A 1 147 ? -5.398 11.234 -7.883 1 97.88 147 GLN A C 1
ATOM 1180 O O . GLN A 1 147 ? -5.434 10.234 -8.594 1 97.88 147 GLN A O 1
ATOM 1185 N N . LEU A 1 148 ? -6.426 12.055 -7.754 1 97.94 148 LEU A N 1
ATOM 1186 C CA . LEU A 1 148 ? -7.605 11.852 -8.586 1 97.94 148 LEU A CA 1
ATOM 1187 C C . LEU A 1 148 ? -7.273 12.055 -10.062 1 97.94 148 LEU A C 1
ATOM 1189 O O . LEU A 1 148 ? -7.812 11.367 -10.93 1 97.94 148 LEU A O 1
ATOM 1193 N N . ASP A 1 149 ? -6.43 13 -10.305 1 96.19 149 ASP A N 1
ATOM 1194 C CA . ASP A 1 149 ? -5.992 13.219 -11.688 1 96.19 149 ASP A CA 1
ATOM 1195 C C . ASP A 1 149 ? -5.238 12 -12.211 1 96.19 149 ASP A C 1
ATOM 1197 O O . ASP A 1 149 ? -5.367 11.648 -13.391 1 96.19 149 ASP A O 1
ATOM 1201 N N . LYS A 1 150 ? -4.457 11.352 -11.391 1 96 150 LYS A N 1
ATOM 1202 C CA . LYS A 1 150 ? -3.738 10.148 -11.805 1 96 150 LYS A CA 1
ATOM 1203 C C . LYS A 1 150 ? -4.707 9.016 -12.133 1 96 150 LYS A C 1
ATOM 1205 O O . LYS A 1 150 ? -4.438 8.203 -13.023 1 96 150 LYS A O 1
ATOM 1210 N N . LEU A 1 151 ? -5.785 8.922 -11.375 1 97.75 151 LEU A N 1
ATOM 1211 C CA . LEU A 1 151 ? -6.785 7.91 -11.711 1 97.75 151 LEU A CA 1
ATOM 1212 C C . LEU A 1 151 ? -7.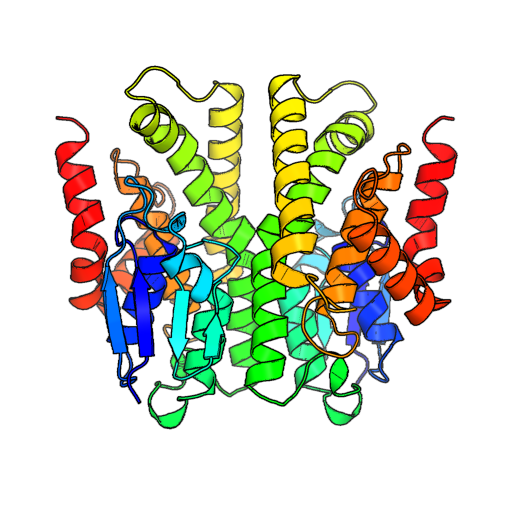297 8.102 -13.141 1 97.75 151 LEU A C 1
ATOM 1214 O O . LEU A 1 151 ? -7.43 7.137 -13.891 1 97.75 151 LEU A O 1
ATOM 1218 N N . GLU A 1 152 ? -7.508 9.328 -13.492 1 95.31 152 GLU A N 1
ATOM 1219 C CA . GLU A 1 152 ? -8.055 9.625 -14.812 1 95.31 152 GLU A CA 1
ATOM 1220 C C . GLU A 1 152 ? -6.996 9.453 -15.898 1 95.31 152 GLU A C 1
ATOM 1222 O O . GLU A 1 152 ? -7.266 8.859 -16.938 1 95.31 152 GLU A O 1
ATOM 1227 N N . THR A 1 153 ? -5.809 9.875 -15.609 1 93.56 153 THR A N 1
ATOM 1228 C CA . THR A 1 153 ? -4.848 10.047 -16.688 1 93.56 153 THR A CA 1
ATOM 1229 C C . THR A 1 153 ? -3.932 8.836 -16.812 1 93.56 153 THR A C 1
ATOM 1231 O O . THR A 1 153 ? -3.352 8.586 -17.859 1 93.56 153 THR A O 1
ATOM 1234 N N . ALA A 1 154 ? -3.824 8.102 -15.719 1 95.75 154 ALA A N 1
ATOM 1235 C CA . ALA A 1 154 ? -2.875 6.988 -15.758 1 95.75 154 ALA A CA 1
ATOM 1236 C C . ALA A 1 154 ? -3.6 5.645 -15.766 1 95.75 154 ALA A C 1
ATOM 1238 O O . ALA A 1 154 ? -3.16 4.699 -16.422 1 95.75 154 ALA A O 1
ATOM 1239 N N . PHE A 1 155 ? -4.691 5.559 -15.078 1 97.44 155 PHE A N 1
ATOM 1240 C CA . PHE A 1 155 ? -5.328 4.254 -14.93 1 97.44 155 PHE A CA 1
ATOM 1241 C C . PHE A 1 155 ? -6.535 4.137 -15.859 1 97.44 155 PHE A C 1
ATOM 1243 O O . PHE A 1 155 ? -6.668 3.156 -16.594 1 97.44 155 PHE A O 1
ATOM 1250 N N . LEU A 1 156 ? -7.43 5.102 -15.852 1 97.31 156 LEU A N 1
ATOM 1251 C CA . LEU A 1 156 ? -8.648 5.016 -16.656 1 97.31 156 LEU A CA 1
ATOM 1252 C C . LEU A 1 156 ? -8.352 5.309 -18.125 1 97.31 156 LEU A C 1
ATOM 1254 O O . LEU A 1 156 ? -8.633 4.484 -18.984 1 97.31 156 LEU A O 1
ATOM 1258 N N . ARG A 1 157 ? -7.719 6.52 -18.344 1 94.31 157 ARG A N 1
ATOM 1259 C CA . ARG A 1 157 ? -7.457 6.914 -19.719 1 94.31 157 ARG A CA 1
ATOM 1260 C C . ARG A 1 157 ? -8.68 6.676 -20.594 1 94.31 157 ARG A C 1
ATOM 1262 O O . ARG A 1 157 ? -9.711 7.328 -20.422 1 94.31 157 ARG A O 1
ATOM 1269 N N . ASP A 1 158 ? -8.539 5.602 -21.453 1 93.81 158 ASP A N 1
ATOM 1270 C CA . ASP A 1 158 ? -9.68 5.309 -22.312 1 93.81 158 ASP A CA 1
ATOM 1271 C C . ASP A 1 158 ? -10.375 4.02 -21.875 1 93.81 158 ASP A C 1
ATOM 1273 O O . ASP A 1 158 ? -11.18 3.459 -22.625 1 93.81 158 ASP A O 1
ATOM 1277 N N . ASN A 1 159 ? -10.117 3.576 -20.703 1 96 159 ASN A N 1
ATOM 1278 C CA . ASN A 1 159 ? -10.68 2.328 -20.188 1 96 159 ASN A CA 1
ATOM 1279 C C . ASN A 1 159 ? -11.883 2.58 -19.281 1 96 159 ASN A C 1
ATOM 1281 O O . ASN A 1 159 ? -11.953 3.617 -18.625 1 96 159 ASN A O 1
ATOM 1285 N N . ASP A 1 160 ? -12.719 1.581 -19.234 1 97.69 160 ASP A N 1
ATOM 1286 C CA . ASP A 1 160 ? -13.898 1.659 -18.375 1 97.69 160 ASP A CA 1
ATOM 1287 C C . ASP A 1 160 ? -13.555 1.328 -16.922 1 97.69 160 ASP A C 1
ATOM 1289 O O . ASP A 1 160 ? -14.297 1.688 -16.016 1 97.69 160 ASP A O 1
ATOM 1293 N N . TRP A 1 161 ? -12.445 0.603 -16.781 1 98.62 161 TRP A N 1
ATOM 1294 C CA . TRP A 1 161 ? -12.062 0.109 -15.461 1 98.62 161 TRP A CA 1
ATOM 1295 C C . TRP A 1 161 ? -10.602 0.452 -15.156 1 98.62 161 TRP A C 1
ATOM 1297 O O . TRP A 1 161 ? -9.859 0.89 -16.031 1 98.62 161 TRP A O 1
ATOM 1307 N N . LEU A 1 162 ? -10.188 0.24 -13.953 1 98.56 162 LEU A N 1
ATOM 1308 C CA . LEU A 1 162 ? -8.891 0.715 -13.492 1 98.56 162 LEU A CA 1
ATOM 1309 C C . LEU A 1 162 ? -7.773 -0.218 -13.953 1 98.56 162 LEU A C 1
ATOM 1311 O O . LEU A 1 162 ? -6.617 0.194 -14.055 1 98.56 162 LEU A O 1
ATOM 1315 N N . ALA A 1 163 ? -8.086 -1.521 -14.156 1 97.5 163 ALA A N 1
ATOM 1316 C CA . ALA A 1 163 ? -6.98 -2.459 -14.359 1 97.5 163 ALA A CA 1
ATOM 1317 C C . ALA A 1 163 ? -7.27 -3.398 -15.523 1 97.5 163 ALA A C 1
ATOM 1319 O O . ALA A 1 163 ? -6.715 -4.496 -15.602 1 97.5 163 ALA A O 1
ATOM 1320 N N . GLY A 1 164 ? -8.07 -3.111 -16.484 1 92.94 164 GLY A N 1
ATOM 1321 C CA . GLY A 1 164 ? -8.32 -4.004 -17.594 1 92.94 164 GLY A CA 1
ATOM 1322 C C . GLY A 1 164 ? -9.656 -3.756 -18.281 1 92.94 164 GLY A C 1
ATOM 1323 O O . GLY A 1 164 ? -10.195 -2.65 -18.203 1 92.94 164 GLY A O 1
ATOM 1324 N N . ASP A 1 165 ? -10.039 -4.809 -18.891 1 95.12 165 ASP A N 1
ATOM 1325 C CA . ASP A 1 165 ? -11.195 -4.664 -19.766 1 95.12 165 ASP A CA 1
ATOM 1326 C C . ASP A 1 165 ? -12.484 -5.043 -19.031 1 95.12 165 ASP A C 1
ATOM 1328 O O . ASP A 1 165 ? -13.57 -5.02 -19.625 1 95.12 165 ASP A O 1
ATOM 1332 N N . ASP A 1 166 ? -12.391 -5.402 -17.812 1 97.44 166 ASP A N 1
ATOM 1333 C CA . ASP A 1 166 ? -13.531 -5.715 -16.969 1 97.44 166 ASP A CA 1
ATOM 1334 C C . ASP A 1 166 ? -13.305 -5.23 -15.539 1 97.44 166 ASP A C 1
ATOM 1336 O O . ASP A 1 166 ? -12.18 -4.879 -15.172 1 97.44 166 ASP A O 1
ATOM 1340 N N . ILE A 1 167 ? -14.453 -5.176 -14.773 1 98.62 167 ILE A N 1
ATOM 1341 C CA . ILE A 1 167 ? -14.375 -4.785 -13.367 1 98.62 167 ILE A CA 1
ATOM 1342 C C . ILE A 1 167 ? -13.5 -5.777 -12.609 1 98.62 167 ILE A C 1
ATOM 1344 O O . ILE A 1 167 ? -13.5 -6.977 -12.906 1 98.62 167 ILE A O 1
ATOM 1348 N N . SER A 1 168 ? -12.68 -5.305 -11.695 1 98.81 168 SER A N 1
ATOM 1349 C CA . SER A 1 168 ? -11.828 -6.129 -10.844 1 98.81 168 SER A CA 1
ATOM 1350 C C . SER A 1 168 ? -11.836 -5.625 -9.406 1 98.81 168 SER A C 1
ATOM 1352 O O . SER A 1 168 ? -12.539 -4.664 -9.086 1 98.81 168 SER A O 1
ATOM 1354 N N . VAL A 1 169 ? -11.062 -6.211 -8.555 1 98.75 169 VAL A N 1
ATOM 1355 C CA . VAL A 1 169 ? -10.961 -5.809 -7.156 1 98.75 169 VAL A CA 1
ATOM 1356 C C . VAL A 1 169 ? -10.359 -4.406 -7.062 1 98.75 169 VAL A C 1
ATOM 1358 O O . VAL A 1 169 ? -10.539 -3.713 -6.062 1 98.75 169 VAL A O 1
ATOM 1361 N N . ALA A 1 170 ? -9.625 -3.961 -8.07 1 98.88 170 ALA A N 1
ATOM 1362 C CA . ALA A 1 170 ? -9.109 -2.594 -8.102 1 98.88 170 ALA A CA 1
ATOM 1363 C C . ALA A 1 170 ? -10.242 -1.58 -7.973 1 98.88 170 ALA A C 1
ATOM 1365 O O . ALA A 1 170 ? -10.141 -0.612 -7.219 1 98.88 170 ALA A O 1
ATOM 1366 N N . ASP A 1 171 ? -11.305 -1.812 -8.648 1 98.88 171 ASP A N 1
ATOM 1367 C CA . ASP A 1 171 ? -12.445 -0.904 -8.664 1 98.88 171 ASP A CA 1
ATOM 1368 C C . ASP A 1 171 ? -13.188 -0.935 -7.332 1 98.88 171 ASP A C 1
ATOM 1370 O O . ASP A 1 171 ? -13.672 0.095 -6.859 1 98.88 171 ASP A O 1
ATOM 1374 N N . MET A 1 172 ? -13.195 -2.08 -6.699 1 98.06 172 MET A N 1
ATOM 1375 C CA . MET A 1 172 ? -13.875 -2.256 -5.418 1 98.06 172 MET A CA 1
ATOM 1376 C C . MET A 1 172 ? -13.141 -1.508 -4.309 1 98.06 172 MET A C 1
ATOM 1378 O O . MET A 1 172 ? -13.75 -1.083 -3.33 1 98.06 172 MET A O 1
ATOM 1382 N N . LEU A 1 173 ? -11.867 -1.405 -4.523 1 98.75 173 LEU A N 1
ATOM 1383 C CA . LEU A 1 173 ? -11.055 -0.692 -3.549 1 98.75 173 LEU A CA 1
ATOM 1384 C C . LEU A 1 173 ? -11.211 0.816 -3.709 1 98.75 173 LEU A C 1
ATOM 1386 O O . LEU A 1 173 ? -11.281 1.546 -2.717 1 98.75 173 LEU A O 1
ATOM 1390 N N . ALA A 1 174 ? -11.32 1.267 -4.891 1 98.81 174 ALA A N 1
ATOM 1391 C CA . ALA A 1 174 ? -11.195 2.686 -5.211 1 98.81 174 ALA A CA 1
ATOM 1392 C C . ALA A 1 174 ? -12.461 3.449 -4.836 1 98.81 174 ALA A C 1
ATOM 1394 O O . ALA A 1 174 ? -12.398 4.48 -4.16 1 98.81 174 ALA A O 1
ATOM 1395 N N . VAL A 1 175 ? -13.586 2.98 -5.203 1 98.81 175 VAL A N 1
ATOM 1396 C CA . VAL A 1 175 ? -14.805 3.789 -5.195 1 98.81 175 VAL A CA 1
ATOM 1397 C C . VAL A 1 175 ? -15.273 4 -3.758 1 98.81 175 VAL A C 1
ATOM 1399 O O . VAL A 1 175 ? -15.727 5.09 -3.4 1 98.81 175 VAL A O 1
ATOM 1402 N N . PRO A 1 176 ? -15.148 2.969 -2.889 1 98.75 176 PRO A N 1
ATOM 1403 C CA . PRO A 1 176 ? -15.508 3.229 -1.492 1 98.75 176 PRO A CA 1
ATOM 1404 C C . PRO A 1 176 ? -14.703 4.375 -0.882 1 98.75 176 PRO A C 1
ATOM 1406 O O . PRO A 1 176 ? -15.211 5.113 -0.039 1 98.75 176 PRO A O 1
ATOM 1409 N N . GLU A 1 177 ? -13.461 4.531 -1.296 1 98.62 177 GLU A N 1
ATOM 1410 C CA . GLU A 1 177 ? -12.664 5.66 -0.815 1 98.62 177 GLU A CA 1
ATOM 1411 C C . GLU A 1 177 ? -13.297 6.992 -1.224 1 98.62 177 GLU A C 1
ATOM 1413 O O . GLU A 1 177 ? -13.352 7.926 -0.425 1 98.62 177 GLU A O 1
ATOM 1418 N N . MET A 1 178 ? -13.711 7.059 -2.438 1 98.25 178 MET A N 1
ATOM 1419 C CA . MET A 1 178 ? -14.328 8.273 -2.957 1 98.25 178 MET A CA 1
ATOM 1420 C C . MET A 1 178 ? -15.656 8.555 -2.266 1 98.25 178 MET A C 1
ATOM 1422 O O . MET A 1 178 ? -15.969 9.703 -1.95 1 98.25 178 MET A O 1
ATOM 1426 N N . MET A 1 179 ? -16.391 7.512 -1.995 1 98.12 179 MET A N 1
ATOM 1427 C CA . MET A 1 179 ? -17.688 7.637 -1.338 1 98.12 179 MET A CA 1
ATOM 1428 C C . MET A 1 179 ? -17.547 8.234 0.056 1 98.12 179 MET A C 1
ATOM 1430 O O . MET A 1 179 ? -18.422 8.969 0.519 1 98.12 179 MET A O 1
ATOM 1434 N N . GLN A 1 180 ? -16.438 7.922 0.693 1 97.5 180 GLN A N 1
ATOM 1435 C CA . GLN A 1 180 ? -16.203 8.43 2.041 1 97.5 180 GLN A CA 1
ATOM 1436 C C . GLN A 1 180 ? -16.219 9.953 2.066 1 97.5 180 GLN A C 1
ATOM 1438 O O . GLN A 1 180 ? -16.656 10.562 3.049 1 97.5 180 GLN A O 1
ATOM 1443 N N . ASN A 1 181 ? -15.781 10.586 1.026 1 97.31 181 ASN A N 1
ATOM 1444 C CA . ASN A 1 181 ? -15.641 12.039 0.973 1 97.31 181 ASN A CA 1
ATOM 1445 C C . ASN A 1 181 ? -16.969 12.719 0.685 1 97.31 181 ASN A C 1
ATOM 1447 O O . ASN A 1 181 ? -17.078 13.945 0.747 1 97.31 181 ASN A O 1
ATOM 1451 N N . THR A 1 182 ? -18.031 11.984 0.464 1 96.31 182 THR A N 1
ATOM 1452 C CA . THR A 1 182 ? -19.344 12.562 0.206 1 96.31 182 THR A CA 1
ATOM 1453 C C . THR A 1 182 ? -20.078 12.875 1.515 1 96.31 182 THR A C 1
ATOM 1455 O O . THR A 1 182 ? -21.141 13.492 1.511 1 96.31 182 THR A O 1
ATOM 1458 N N . ILE A 1 183 ? -19.516 12.453 2.609 1 96.25 183 ILE A N 1
ATOM 1459 C CA . ILE A 1 183 ? -20.188 12.531 3.908 1 96.25 183 ILE A CA 1
ATOM 1460 C C . ILE A 1 183 ? -20.531 13.977 4.23 1 96.25 183 ILE A C 1
ATOM 1462 O O . ILE A 1 183 ? -21.594 14.266 4.766 1 96.25 183 ILE A O 1
ATOM 1466 N N . ASN A 1 184 ? -19.641 14.93 3.896 1 95.06 184 ASN A N 1
ATOM 1467 C CA . ASN A 1 184 ? -19.906 16.328 4.172 1 95.06 184 ASN A CA 1
ATOM 1468 C C . ASN A 1 184 ? -20.391 17.062 2.924 1 95.06 184 ASN A C 1
ATOM 1470 O O . ASN A 1 184 ? -20.312 18.297 2.854 1 95.06 184 ASN A O 1
ATOM 1474 N N . GLY A 1 185 ? -20.688 16.266 1.879 1 94.81 185 GLY A N 1
ATOM 1475 C CA . GLY A 1 185 ? -21.234 16.859 0.665 1 94.81 185 GLY A CA 1
ATOM 1476 C C . GLY A 1 185 ? -20.172 17.094 -0.406 1 94.81 185 GLY A C 1
ATOM 1477 O O . GLY A 1 185 ? -20.484 17.594 -1.489 1 94.81 185 GLY A O 1
ATOM 1478 N N . ARG A 1 186 ? -18.984 16.719 -0.165 1 95.5 186 ARG A N 1
ATOM 1479 C CA . ARG A 1 186 ? -17.938 16.891 -1.164 1 95.5 186 ARG A CA 1
ATOM 1480 C C . ARG A 1 186 ? -18.156 15.977 -2.363 1 95.5 186 ARG A C 1
ATOM 1482 O O . ARG A 1 186 ? -18.5 14.805 -2.201 1 95.5 186 ARG A O 1
ATOM 1489 N N . ASP A 1 187 ? -18 16.547 -3.527 1 95.62 187 ASP A N 1
ATOM 1490 C CA . ASP A 1 187 ? -17.984 15.773 -4.766 1 95.62 187 ASP A CA 1
ATOM 1491 C C . ASP A 1 187 ? -16.578 15.68 -5.344 1 95.62 187 ASP A C 1
ATOM 1493 O O . ASP A 1 187 ? -16.125 16.594 -6.027 1 95.62 187 ASP A O 1
ATOM 1497 N N . VAL A 1 188 ? -15.945 14.539 -5.195 1 95.88 188 VAL A N 1
ATOM 1498 C CA . VAL A 1 188 ? -14.547 14.406 -5.598 1 95.88 188 VAL A CA 1
ATOM 1499 C C . VAL A 1 188 ? -14.461 14.258 -7.113 1 95.88 188 VAL A C 1
ATOM 1501 O O . VAL A 1 188 ? -13.367 14.328 -7.688 1 95.88 188 VAL A O 1
ATOM 1504 N N . THR A 1 189 ? -15.57 14.031 -7.785 1 96.5 189 THR A N 1
ATOM 1505 C CA . THR A 1 189 ? -15.547 13.859 -9.234 1 96.5 189 THR A CA 1
ATOM 1506 C C . THR A 1 189 ? -15.797 15.188 -9.938 1 96.5 189 THR A C 1
ATOM 1508 O O . THR A 1 189 ? -15.789 15.258 -11.172 1 96.5 189 THR A O 1
ATOM 1511 N N . GLU A 1 190 ? -16.016 16.172 -9.133 1 95.25 190 GLU A N 1
ATOM 1512 C CA . GLU A 1 190 ? -16.25 17.484 -9.734 1 95.25 190 GLU A CA 1
ATOM 1513 C C . GLU A 1 190 ? -15.125 17.875 -10.68 1 95.25 190 GLU A C 1
ATOM 1515 O O . GLU A 1 190 ? -13.945 17.781 -10.32 1 95.25 190 GLU A O 1
ATOM 1520 N N . GLY A 1 191 ? -15.492 18.328 -11.891 1 94.62 191 GLY A N 1
ATOM 1521 C CA . GLY A 1 191 ? -14.516 18.734 -12.875 1 94.62 191 GLY A CA 1
ATOM 1522 C C . GLY A 1 191 ? -13.797 17.562 -13.531 1 94.62 191 GLY A C 1
ATOM 1523 O O . GLY A 1 191 ? -12.844 17.766 -14.281 1 94.62 191 GLY A O 1
ATOM 1524 N N . ARG A 1 192 ? -14.25 16.297 -13.227 1 96.06 192 ARG A N 1
ATOM 1525 C CA . ARG A 1 192 ? -13.633 15.094 -13.766 1 96.06 192 ARG A CA 1
ATOM 1526 C C . ARG A 1 192 ? -14.688 14.156 -14.352 1 96.06 192 ARG A C 1
ATOM 1528 O O . ARG A 1 192 ? -15.016 13.133 -13.75 1 96.06 192 ARG A O 1
ATOM 1535 N N . PRO A 1 193 ? -15.133 14.453 -15.602 1 95.19 193 PRO A N 1
ATOM 1536 C CA . PRO A 1 193 ? -16.25 13.719 -16.172 1 95.19 193 PRO A CA 1
ATOM 1537 C C . PRO A 1 193 ? -15.953 12.234 -16.375 1 95.19 193 PRO A C 1
ATOM 1539 O O . PRO A 1 193 ? -16.844 11.391 -16.25 1 95.19 193 PRO A O 1
ATOM 1542 N N . LYS A 1 194 ? -14.688 11.953 -16.688 1 96.56 194 LYS A N 1
ATOM 1543 C CA . LYS A 1 194 ? -14.336 10.547 -16.859 1 96.56 194 LYS A CA 1
ATOM 1544 C C . LYS A 1 194 ? -14.406 9.797 -15.539 1 96.56 194 LYS A C 1
ATOM 1546 O O . LYS A 1 194 ? -14.883 8.664 -15.484 1 96.56 194 LYS A O 1
ATOM 1551 N N . LEU A 1 195 ? -13.93 10.445 -14.523 1 97.75 195 LEU A N 1
ATOM 1552 C CA . LEU A 1 195 ? -13.992 9.844 -13.195 1 97.75 195 LEU A CA 1
ATOM 1553 C C . LEU A 1 195 ? -15.438 9.68 -12.734 1 97.75 195 LEU A C 1
ATOM 1555 O O . LEU A 1 195 ? -15.781 8.664 -12.117 1 97.75 195 LEU A O 1
ATOM 1559 N N . LYS A 1 196 ? -16.234 10.68 -13 1 97.56 196 LYS A N 1
ATOM 1560 C CA . LYS A 1 196 ? -17.641 10.609 -12.641 1 97.56 196 LYS A CA 1
ATOM 1561 C C . LYS A 1 196 ? -18.328 9.438 -13.336 1 97.56 196 LYS A C 1
ATOM 1563 O O . LYS A 1 196 ? -19.047 8.664 -12.695 1 97.56 196 LYS A O 1
ATOM 1568 N N . ALA A 1 197 ? -18.125 9.328 -14.594 1 98.19 197 ALA A N 1
ATOM 1569 C CA . ALA A 1 197 ? -18.703 8.227 -15.352 1 98.19 197 ALA A CA 1
ATOM 1570 C C . ALA A 1 197 ? -18.219 6.879 -14.812 1 98.19 197 ALA A C 1
ATOM 1572 O O . ALA A 1 197 ? -18.984 5.922 -14.742 1 98.19 197 ALA A O 1
ATOM 1573 N N . TYR A 1 198 ? -16.969 6.797 -14.477 1 98.62 198 TYR A N 1
ATOM 1574 C CA . TYR A 1 198 ? -16.359 5.598 -13.914 1 98.62 198 TYR A CA 1
ATOM 1575 C C . TYR A 1 198 ? -17.016 5.211 -12.594 1 98.62 198 TYR A C 1
ATOM 1577 O O . TYR A 1 198 ? -17.391 4.055 -12.398 1 98.62 198 TYR A O 1
ATOM 1585 N N . VAL A 1 199 ? -17.172 6.191 -11.703 1 98.56 199 VAL A N 1
ATOM 1586 C CA . VAL A 1 199 ? -17.797 5.93 -10.406 1 98.56 199 VAL A CA 1
ATOM 1587 C C . VAL A 1 199 ? -19.219 5.426 -10.602 1 98.56 199 VAL A C 1
ATOM 1589 O O . VAL A 1 199 ? -19.641 4.445 -9.984 1 98.56 199 VAL A O 1
ATOM 1592 N N . ASP A 1 200 ? -19.938 6.055 -11.484 1 98.5 200 ASP A N 1
ATOM 1593 C CA . ASP A 1 200 ? -21.297 5.641 -11.781 1 98.5 200 ASP A CA 1
ATOM 1594 C C . ASP A 1 200 ? -21.328 4.223 -12.352 1 98.5 200 ASP A C 1
ATOM 1596 O O . ASP A 1 200 ? -22.219 3.436 -12.016 1 98.5 200 ASP A O 1
ATOM 1600 N N . ARG A 1 201 ? -20.438 3.93 -13.188 1 98.69 201 ARG A N 1
ATOM 1601 C CA . ARG A 1 201 ? -20.359 2.602 -13.789 1 98.69 201 ARG A CA 1
ATOM 1602 C C . ARG A 1 201 ? -20.109 1.532 -12.734 1 98.69 201 ARG A C 1
ATOM 1604 O O . ARG A 1 201 ? -20.734 0.469 -12.766 1 98.69 201 ARG A O 1
ATOM 1611 N N . VAL A 1 202 ? -19.234 1.784 -11.812 1 98.75 202 VAL A N 1
ATOM 1612 C CA . VAL A 1 202 ? -18.922 0.834 -10.75 1 98.75 202 VAL A CA 1
ATOM 1613 C C . VAL A 1 202 ? -20.156 0.637 -9.867 1 98.75 202 VAL A C 1
ATOM 1615 O O . VAL A 1 202 ? -20.516 -0.496 -9.539 1 98.75 202 VAL A O 1
ATOM 1618 N N . LYS A 1 203 ? -20.797 1.744 -9.516 1 98.56 203 LYS A N 1
ATOM 1619 C CA . LYS A 1 203 ? -22 1.668 -8.695 1 98.56 203 LYS A CA 1
ATOM 1620 C C . LYS A 1 203 ? -23.062 0.815 -9.375 1 98.56 203 LYS A C 1
ATOM 1622 O O . LYS A 1 203 ? -23.641 -0.082 -8.75 1 98.56 203 LYS A O 1
ATOM 1627 N N . ASN A 1 204 ? -23.25 1.092 -10.586 1 98.5 204 ASN A N 1
ATOM 1628 C CA . ASN A 1 204 ? -24.281 0.38 -11.336 1 98.5 204 ASN A CA 1
ATOM 1629 C C . ASN A 1 204 ? -23.969 -1.106 -11.461 1 98.5 204 ASN A C 1
ATOM 1631 O O . ASN A 1 204 ? -24.859 -1.95 -11.344 1 98.5 204 ASN A O 1
ATOM 1635 N N . ARG A 1 205 ? -22.734 -1.394 -11.703 1 98.44 205 ARG A N 1
ATOM 1636 C CA . ARG A 1 205 ? -22.297 -2.771 -11.883 1 98.44 205 ARG A CA 1
ATOM 1637 C C . ARG A 1 205 ? -22.453 -3.574 -10.602 1 98.44 205 ARG A C 1
ATOM 1639 O O . ARG A 1 205 ? -22.719 -4.781 -10.641 1 98.44 205 ARG A O 1
ATOM 1646 N N . LEU A 1 206 ? -22.359 -2.938 -9.422 1 98.5 206 LEU A N 1
ATOM 1647 C CA . LEU A 1 206 ? -22.266 -3.656 -8.156 1 98.5 206 LEU A CA 1
ATOM 1648 C C . LEU A 1 206 ? -23.562 -3.525 -7.367 1 98.5 206 LEU A C 1
ATOM 1650 O O . LEU A 1 206 ? -23.703 -4.105 -6.289 1 98.5 206 LEU A O 1
ATOM 1654 N N . ASN A 1 207 ? -24.484 -2.752 -7.891 1 98.38 207 ASN A N 1
ATOM 1655 C CA . ASN A 1 207 ? -25.766 -2.645 -7.211 1 98.38 207 ASN A CA 1
ATOM 1656 C C . ASN A 1 207 ? -26.578 -3.928 -7.348 1 98.38 207 ASN A C 1
ATOM 1658 O O . ASN A 1 207 ? -26.531 -4.598 -8.383 1 98.38 207 ASN A O 1
ATOM 1662 N N . PRO A 1 208 ? -27.312 -4.363 -6.23 1 98.38 208 PRO A N 1
ATOM 1663 C CA . PRO A 1 208 ? -27.656 -3.543 -5.07 1 98.38 208 PRO A CA 1
ATOM 1664 C C . PRO A 1 208 ? -26.641 -3.668 -3.936 1 98.38 208 PRO A C 1
ATOM 1666 O O . PRO A 1 208 ? -26.75 -2.973 -2.922 1 98.38 208 PRO A O 1
ATOM 1669 N N . VAL A 1 209 ? -25.672 -4.484 -4.117 1 98.44 209 VAL A N 1
ATOM 1670 C CA . VAL A 1 209 ? -24.719 -4.75 -3.051 1 98.44 209 VAL A CA 1
ATOM 1671 C C . VAL A 1 209 ? -23.969 -3.467 -2.693 1 98.44 209 VAL A C 1
ATOM 1673 O O . VAL A 1 209 ? -23.703 -3.199 -1.519 1 98.44 209 VAL A O 1
ATOM 1676 N N . PHE A 1 210 ? -23.656 -2.664 -3.668 1 98.81 210 PHE A N 1
ATOM 1677 C CA . PHE A 1 210 ? -22.938 -1.42 -3.453 1 98.81 210 PHE A CA 1
ATOM 1678 C C . PHE A 1 210 ? -23.672 -0.518 -2.475 1 98.81 210 PHE A C 1
ATOM 1680 O O . PHE A 1 210 ? -23.094 -0.044 -1.496 1 98.81 210 PHE A O 1
ATOM 1687 N N . ASP A 1 211 ? -24.922 -0.331 -2.729 1 98.44 211 ASP A N 1
ATOM 1688 C CA . ASP A 1 211 ? -25.719 0.549 -1.877 1 98.44 211 ASP A CA 1
ATOM 1689 C C . ASP A 1 211 ? -25.891 -0.048 -0.483 1 98.44 211 ASP A C 1
ATOM 1691 O O . ASP A 1 211 ? -25.891 0.679 0.513 1 98.44 211 ASP A O 1
ATOM 1695 N N . GLU A 1 212 ? -26.016 -1.332 -0.457 1 98.25 212 GLU A N 1
ATOM 1696 C CA . GLU A 1 212 ? -26.188 -2.014 0.824 1 98.25 212 GLU A CA 1
ATOM 1697 C C . GLU A 1 212 ? -24.984 -1.76 1.738 1 98.25 212 GLU A C 1
ATOM 1699 O O . GLU A 1 212 ? -25.156 -1.431 2.914 1 98.25 212 GLU A O 1
ATOM 1704 N N . VAL A 1 213 ? -23.766 -1.854 1.212 1 98.25 213 VAL A N 1
ATOM 1705 C CA . VAL A 1 213 ? -22.562 -1.744 2.037 1 98.25 213 VAL A CA 1
ATOM 1706 C C . VAL A 1 213 ? -22.312 -0.279 2.383 1 98.25 213 VAL A C 1
ATOM 1708 O O . VAL A 1 213 ? -21.609 0.023 3.352 1 98.25 213 VAL A O 1
ATOM 1711 N N . HIS A 1 214 ? -22.922 0.654 1.614 1 98.56 214 HIS A N 1
ATOM 1712 C CA . HIS A 1 214 ? -22.656 2.072 1.822 1 98.56 214 HIS A CA 1
ATOM 1713 C C . HIS A 1 214 ? -23.812 2.756 2.537 1 98.56 214 HIS A C 1
ATOM 1715 O O . HIS A 1 214 ? -23.844 3.982 2.66 1 98.56 214 HIS A O 1
ATOM 1721 N N . GLU A 1 215 ? -24.75 1.975 3.006 1 98 215 GLU A N 1
ATOM 1722 C CA . GLU A 1 215 ? -25.875 2.549 3.734 1 98 215 GLU A CA 1
ATOM 1723 C C . GLU A 1 215 ? -25.406 3.422 4.891 1 98 215 GLU A C 1
ATOM 1725 O O . GLU A 1 215 ? -25.984 4.48 5.156 1 98 215 GLU A O 1
ATOM 1730 N N . VAL A 1 216 ? -24.438 2.969 5.551 1 96.06 216 VAL A N 1
ATOM 1731 C CA . VAL A 1 216 ? -23.906 3.688 6.703 1 96.06 216 VAL A CA 1
ATOM 1732 C C . VAL A 1 216 ? -23.344 5.035 6.258 1 96.06 216 VAL A C 1
ATOM 1734 O O . VAL A 1 216 ? -23.5 6.039 6.961 1 96.06 216 VAL A O 1
ATOM 1737 N N . VAL A 1 217 ? -22.703 5.117 5.125 1 96.56 217 VAL A N 1
ATOM 1738 C CA . VAL A 1 217 ? -22.125 6.344 4.586 1 96.56 217 VAL A CA 1
ATOM 1739 C C . VAL A 1 217 ? -23.234 7.316 4.195 1 96.56 217 VAL A C 1
ATOM 1741 O O . VAL A 1 217 ? -23.141 8.516 4.453 1 96.56 217 VAL A O 1
ATOM 1744 N N . TYR A 1 218 ? -24.281 6.754 3.574 1 96.88 218 TYR A N 1
ATOM 1745 C CA . TYR A 1 218 ? -25.438 7.57 3.211 1 96.88 218 TYR A CA 1
ATOM 1746 C C . TYR A 1 218 ? -26.094 8.164 4.449 1 96.88 218 TYR A C 1
ATOM 1748 O O . TYR A 1 218 ? -26.453 9.344 4.461 1 96.88 218 TYR A O 1
ATOM 1756 N N . ALA A 1 219 ? -26.203 7.363 5.469 1 96.06 219 ALA A N 1
ATOM 1757 C CA . ALA A 1 219 ? -26.812 7.84 6.711 1 96.06 219 ALA A CA 1
ATOM 1758 C C . ALA A 1 219 ? -25.969 8.945 7.34 1 96.06 219 ALA A C 1
ATOM 1760 O O . ALA A 1 219 ? -26.5 9.938 7.836 1 96.06 219 ALA A O 1
ATOM 1761 N N . TRP A 1 220 ? -24.672 8.711 7.309 1 93.88 220 TRP A N 1
ATOM 1762 C CA . TRP A 1 220 ? -23.75 9.711 7.832 1 93.88 220 TRP A CA 1
ATOM 1763 C C . TRP A 1 220 ? -23.859 11.016 7.059 1 93.88 220 TRP A C 1
ATOM 1765 O O . TRP A 1 220 ? -23.891 12.102 7.648 1 93.88 220 TRP A O 1
ATOM 1775 N N . ARG A 1 221 ? -23.906 10.906 5.797 1 94.19 221 ARG A N 1
ATOM 1776 C CA . ARG A 1 221 ? -24.047 12.062 4.922 1 94.19 221 ARG A CA 1
ATOM 1777 C C . ARG A 1 221 ? -25.344 12.82 5.223 1 94.19 221 ARG A C 1
ATOM 1779 O O . ARG A 1 221 ? -25.328 14.047 5.336 1 94.19 221 ARG A O 1
ATOM 1786 N N . ASP A 1 222 ? -26.406 12.133 5.398 1 94.62 222 ASP A N 1
ATOM 1787 C CA . ASP A 1 222 ? -27.719 12.727 5.621 1 94.62 222 ASP A CA 1
ATOM 1788 C C . ASP A 1 222 ? -27.797 13.414 6.98 1 94.62 222 ASP A C 1
ATOM 1790 O O . ASP A 1 222 ? -28.562 14.359 7.164 1 94.62 222 ASP A O 1
ATOM 1794 N N . SER A 1 223 ? -26.984 12.984 7.902 1 90.31 223 SER A N 1
ATOM 1795 C CA . SER A 1 223 ? -27.047 13.516 9.258 1 90.31 223 SER A CA 1
ATOM 1796 C C . SER A 1 223 ? -25.969 14.562 9.492 1 90.31 223 SER A C 1
ATOM 1798 O O . SER A 1 223 ? -25.953 15.227 10.531 1 90.31 223 SER A O 1
ATOM 1800 N N . TYR A 1 224 ? -25.047 14.633 8.617 1 86.38 224 TYR A N 1
ATOM 1801 C CA . TYR A 1 224 ? -23.875 15.461 8.844 1 86.38 224 TYR A CA 1
ATOM 1802 C C . TYR A 1 224 ? -24.266 16.922 9.07 1 86.38 224 TYR A C 1
ATOM 1804 O O . TYR A 1 224 ? -23.703 17.594 9.938 1 86.38 224 TYR A O 1
ATOM 1812 N N . ASN A 1 225 ? -25.156 17.469 8.227 1 73.12 225 ASN A N 1
ATOM 1813 C CA . ASN A 1 225 ? -25.484 18.891 8.328 1 73.12 225 ASN A CA 1
ATOM 1814 C C . ASN A 1 225 ? -26.641 19.125 9.289 1 73.12 225 ASN A C 1
ATOM 1816 O O . ASN A 1 225 ? -27.188 20.234 9.336 1 73.12 225 ASN A O 1
ATOM 1820 N N . LYS A 1 226 ? -26.953 18.078 9.984 1 69.06 226 LYS A N 1
ATOM 1821 C CA . LYS A 1 226 ? -28.031 18.297 10.93 1 69.06 226 LYS A CA 1
ATOM 1822 C C . LYS A 1 226 ? -27.5 18.609 12.32 1 69.06 226 LYS A C 1
ATOM 1824 O O . LYS A 1 226 ? -26.406 18.172 12.688 1 69.06 226 LYS A O 1
ATOM 1829 N N . MET B 1 1 ? 15.039 -12.727 -22.609 1 76.88 1 MET B N 1
ATOM 1830 C CA . MET B 1 1 ? 14.852 -11.281 -22.688 1 76.88 1 MET B CA 1
ATOM 1831 C C . MET B 1 1 ? 15.188 -10.617 -21.344 1 76.88 1 MET B C 1
ATOM 1833 O O . MET B 1 1 ? 15.094 -11.25 -20.297 1 76.88 1 MET B O 1
ATOM 1837 N N . VAL B 1 2 ? 15.922 -9.438 -21.391 1 93.81 2 VAL B N 1
ATOM 1838 C CA . VAL B 1 2 ? 16.5 -8.758 -20.234 1 93.81 2 VAL B CA 1
ATOM 1839 C C . VAL B 1 2 ? 15.523 -7.695 -19.719 1 93.81 2 VAL B C 1
ATOM 1841 O O . VAL B 1 2 ? 14.93 -6.957 -20.516 1 93.81 2 VAL B O 1
ATOM 1844 N N . VAL B 1 3 ? 15.164 -7.766 -18.453 1 98.44 3 VAL B N 1
ATOM 1845 C CA . VAL B 1 3 ? 14.273 -6.789 -17.828 1 98.44 3 VAL B CA 1
ATOM 1846 C C . VAL B 1 3 ? 15.016 -5.469 -17.625 1 98.44 3 VAL B C 1
ATOM 1848 O O . VAL B 1 3 ? 16.078 -5.441 -17 1 98.44 3 VAL B O 1
ATOM 1851 N N . LYS B 1 4 ? 14.484 -4.363 -18.172 1 98.69 4 LYS B N 1
ATOM 1852 C CA . LYS B 1 4 ? 15.031 -3.039 -17.891 1 98.69 4 LYS B CA 1
ATOM 1853 C C . LYS B 1 4 ? 14.43 -2.471 -16.594 1 98.69 4 LYS B C 1
ATOM 1855 O O . LYS B 1 4 ? 13.219 -2.518 -16.406 1 98.69 4 LYS B O 1
ATOM 1860 N N . VAL B 1 5 ? 15.297 -1.991 -15.789 1 98.75 5 VAL B N 1
ATOM 1861 C CA . VAL B 1 5 ? 14.898 -1.509 -14.469 1 98.75 5 VAL B CA 1
ATOM 1862 C C . VAL B 1 5 ? 15.336 -0.056 -14.297 1 98.75 5 VAL B C 1
ATOM 1864 O O . VAL B 1 5 ? 16.531 0.239 -14.266 1 98.75 5 VAL B O 1
ATOM 1867 N N . TYR B 1 6 ? 14.406 0.855 -14.211 1 98.75 6 TYR B N 1
ATOM 1868 C CA . TYR B 1 6 ? 14.664 2.283 -14.07 1 98.75 6 TYR B CA 1
ATOM 1869 C C . TYR B 1 6 ? 14.766 2.678 -12.602 1 98.75 6 TYR B C 1
ATOM 1871 O O . TYR B 1 6 ? 13.789 2.58 -11.859 1 98.75 6 TYR B O 1
ATOM 1879 N N . VAL B 1 7 ? 15.992 3.182 -12.219 1 98.25 7 VAL B N 1
ATOM 1880 C CA . VAL B 1 7 ? 16.203 3.295 -10.781 1 98.25 7 VAL B CA 1
ATOM 1881 C C . VAL B 1 7 ? 16.984 4.578 -10.477 1 98.25 7 VAL B C 1
ATOM 1883 O O . VAL B 1 7 ? 17.781 5.043 -11.297 1 98.25 7 VAL B O 1
ATOM 1886 N N . ASP B 1 8 ? 16.656 5.203 -9.445 1 98.19 8 ASP B N 1
ATOM 1887 C CA . ASP B 1 8 ? 17.469 6.164 -8.703 1 98.19 8 ASP B CA 1
ATOM 1888 C C . ASP B 1 8 ? 17.844 5.613 -7.328 1 98.19 8 ASP B C 1
ATOM 1890 O O . ASP B 1 8 ? 16.984 5.48 -6.453 1 98.19 8 ASP B O 1
ATOM 1894 N N . TYR B 1 9 ? 19.125 5.359 -7.059 1 97.44 9 TYR B N 1
ATOM 1895 C CA . TYR B 1 9 ? 19.562 4.652 -5.863 1 97.44 9 TYR B CA 1
ATOM 1896 C C . TYR B 1 9 ? 19.312 5.48 -4.609 1 97.44 9 TYR B C 1
ATOM 1898 O O . TYR B 1 9 ? 19.391 4.969 -3.492 1 97.44 9 TYR B O 1
ATOM 1906 N N . ARG B 1 10 ? 19.016 6.785 -4.75 1 95.62 10 ARG B N 1
ATOM 1907 C CA . ARG B 1 10 ? 18.656 7.594 -3.592 1 95.62 10 ARG B CA 1
ATOM 1908 C C . ARG B 1 10 ? 17.281 7.195 -3.059 1 95.62 10 ARG B C 1
ATOM 1910 O O . ARG B 1 10 ? 16.938 7.508 -1.918 1 95.62 10 ARG B O 1
ATOM 1917 N N . SER B 1 11 ? 16.531 6.484 -3.877 1 96.69 11 SER B N 1
ATOM 1918 C CA . SER B 1 11 ? 15.164 6.082 -3.555 1 96.69 11 SER B CA 1
ATOM 1919 C C . SER B 1 11 ? 15.133 4.719 -2.871 1 96.69 11 SER B C 1
ATOM 1921 O O . SER B 1 11 ? 15.711 3.754 -3.373 1 96.69 11 SER B O 1
ATOM 1923 N N . GLN B 1 12 ? 14.477 4.594 -1.724 1 97.94 12 GLN B N 1
ATOM 1924 C CA . GLN B 1 12 ? 14.367 3.363 -0.946 1 97.94 12 GLN B CA 1
ATOM 1925 C C . GLN B 1 12 ? 13.695 2.26 -1.753 1 97.94 12 GLN B C 1
ATOM 1927 O O . GLN B 1 12 ? 14.164 1.121 -1.775 1 97.94 12 GLN B O 1
ATOM 1932 N N . PRO B 1 13 ? 12.547 2.58 -2.455 1 98.31 13 PRO B N 1
ATOM 1933 C CA . PRO B 1 13 ? 11.906 1.52 -3.234 1 98.31 13 PRO B CA 1
ATOM 1934 C C . PRO B 1 13 ? 12.781 1.019 -4.379 1 98.31 13 PRO B C 1
ATOM 1936 O O . PRO B 1 13 ? 12.719 -0.161 -4.738 1 98.31 13 PRO B O 1
ATOM 1939 N N . CYS B 1 14 ? 13.562 1.879 -4.922 1 98.62 14 CYS B N 1
ATOM 1940 C CA . CYS B 1 14 ? 14.484 1.46 -5.973 1 98.62 14 CYS B CA 1
ATOM 1941 C C . CYS B 1 14 ? 15.531 0.505 -5.422 1 98.62 14 CYS B C 1
ATOM 1943 O O . CYS B 1 14 ? 15.812 -0.533 -6.023 1 98.62 14 CYS B O 1
ATOM 1945 N N . ARG B 1 15 ? 16.094 0.877 -4.281 1 98.81 15 ARG B N 1
ATOM 1946 C CA . ARG B 1 15 ? 17.094 0.012 -3.672 1 98.81 15 ARG B CA 1
ATOM 1947 C C . ARG B 1 15 ? 16.5 -1.351 -3.324 1 98.81 15 ARG B C 1
ATOM 1949 O O . ARG B 1 15 ? 17.156 -2.381 -3.5 1 98.81 15 ARG B O 1
ATOM 1956 N N . ALA B 1 16 ? 15.297 -1.359 -2.852 1 98.81 16 ALA B N 1
ATOM 1957 C CA . ALA B 1 16 ? 14.633 -2.617 -2.527 1 98.81 16 ALA B CA 1
ATOM 1958 C C . ALA B 1 16 ? 14.508 -3.508 -3.76 1 98.81 16 ALA B C 1
ATOM 1960 O O . ALA B 1 16 ? 14.781 -4.707 -3.695 1 98.81 16 ALA B O 1
ATOM 1961 N N . LEU B 1 17 ? 14.078 -2.943 -4.875 1 98.81 17 LEU B N 1
ATOM 1962 C CA . LEU B 1 17 ? 13.906 -3.709 -6.102 1 98.81 17 LEU B CA 1
ATOM 1963 C C . LEU B 1 17 ? 15.242 -4.254 -6.598 1 98.81 17 LEU B C 1
ATOM 1965 O O . LEU B 1 17 ? 15.336 -5.418 -6.996 1 98.81 17 LEU B O 1
ATOM 1969 N N . VAL B 1 18 ? 16.281 -3.412 -6.539 1 98.75 18 VAL B N 1
ATOM 1970 C CA . VAL B 1 18 ? 17.594 -3.842 -7.012 1 98.75 18 VAL B CA 1
ATOM 1971 C C . VAL B 1 18 ? 18.156 -4.926 -6.09 1 98.75 18 VAL B C 1
ATOM 1973 O O . VAL B 1 18 ? 18.766 -5.887 -6.551 1 98.75 18 VAL B O 1
ATOM 1976 N N . LEU B 1 19 ? 17.938 -4.781 -4.766 1 98.69 19 LEU B N 1
ATOM 1977 C CA . LEU B 1 19 ? 18.312 -5.828 -3.822 1 98.69 19 LEU B CA 1
ATOM 1978 C C . LEU B 1 19 ? 17.672 -7.16 -4.203 1 98.69 19 LEU B C 1
ATOM 1980 O O . LEU B 1 19 ? 18.359 -8.188 -4.23 1 98.69 19 LEU B O 1
ATOM 1984 N N . PHE B 1 20 ? 16.391 -7.168 -4.508 1 98.81 20 PHE B N 1
ATOM 1985 C CA . PHE B 1 20 ? 15.672 -8.375 -4.906 1 98.81 20 PHE B CA 1
ATOM 1986 C C . PHE B 1 20 ? 16.281 -8.984 -6.16 1 98.81 20 PHE B C 1
ATOM 1988 O O . PHE B 1 20 ? 16.641 -10.164 -6.176 1 98.81 20 PHE B O 1
ATOM 1995 N N . LEU B 1 21 ? 16.5 -8.133 -7.125 1 98.75 21 LEU B N 1
ATOM 1996 C CA . LEU B 1 21 ? 16.969 -8.617 -8.422 1 98.75 21 LEU B CA 1
ATOM 1997 C C . LEU B 1 21 ? 18.375 -9.18 -8.32 1 98.75 21 LEU B C 1
ATOM 1999 O O . LEU B 1 21 ? 18.672 -10.234 -8.891 1 98.75 21 LEU B O 1
ATOM 2003 N N . LYS B 1 22 ? 19.219 -8.57 -7.582 1 98.69 22 LYS B N 1
ATOM 2004 C CA . LYS B 1 22 ? 20.609 -9 -7.465 1 98.69 22 LYS B CA 1
ATOM 2005 C C . LYS B 1 22 ? 20.719 -10.289 -6.652 1 98.69 22 LYS B C 1
ATOM 2007 O O . LYS B 1 22 ? 21.75 -10.945 -6.656 1 98.69 22 LYS B O 1
ATOM 2012 N N . ASN B 1 23 ? 19.672 -10.625 -5.973 1 98.38 23 ASN B N 1
ATOM 2013 C CA . ASN B 1 23 ? 19.656 -11.867 -5.199 1 98.38 23 ASN B CA 1
ATOM 2014 C C . ASN B 1 23 ? 18.859 -12.961 -5.91 1 98.38 23 ASN B C 1
ATOM 2016 O O . ASN B 1 23 ? 18.453 -13.938 -5.289 1 98.38 23 ASN B O 1
ATOM 2020 N N . THR B 1 24 ? 18.547 -12.797 -7.141 1 98.38 24 THR B N 1
ATOM 2021 C CA . THR B 1 24 ? 17.922 -13.789 -8.016 1 98.38 24 THR B CA 1
ATOM 2022 C C . THR B 1 24 ? 18.75 -13.984 -9.289 1 98.38 24 THR B C 1
ATOM 2024 O O . THR B 1 24 ? 19.797 -13.359 -9.453 1 98.38 24 THR B O 1
ATOM 2027 N N . LYS B 1 25 ? 18.281 -14.867 -10.148 1 98.44 25 LYS B N 1
ATOM 2028 C CA . LYS B 1 25 ? 18.969 -15.109 -11.414 1 98.44 25 LYS B CA 1
ATOM 2029 C C . LYS B 1 25 ? 18.219 -14.477 -12.578 1 98.44 25 LYS B C 1
ATOM 2031 O O . LYS B 1 25 ? 18.453 -14.828 -13.734 1 98.44 25 LYS B O 1
ATOM 2036 N N . ILE B 1 26 ? 17.328 -13.57 -12.305 1 98.56 26 ILE B N 1
ATOM 2037 C CA . ILE B 1 26 ? 16.594 -12.852 -13.344 1 98.56 26 ILE B CA 1
ATOM 2038 C C . ILE B 1 26 ? 17.547 -11.93 -14.102 1 98.56 26 ILE B C 1
ATOM 2040 O O . ILE B 1 26 ? 18.219 -11.102 -13.5 1 98.56 26 ILE B O 1
ATOM 2044 N N . PRO B 1 27 ? 17.641 -12.094 -15.352 1 98.38 27 PRO B N 1
ATOM 2045 C CA . PRO B 1 27 ? 18.469 -11.148 -16.109 1 98.38 27 PRO B CA 1
ATOM 2046 C C . PRO B 1 27 ? 17.859 -9.742 -16.141 1 98.38 27 PRO B C 1
ATOM 2048 O O . PRO B 1 27 ? 16.672 -9.578 -16.438 1 98.38 27 PRO B O 1
ATOM 2051 N N . PHE B 1 28 ? 18.688 -8.758 -15.797 1 98.69 28 PHE B N 1
ATOM 2052 C CA . PHE B 1 28 ? 18.172 -7.391 -15.805 1 98.69 28 PHE B CA 1
ATOM 2053 C C . PHE B 1 28 ? 19.281 -6.398 -16.156 1 98.69 28 PHE B C 1
ATOM 2055 O O . PHE B 1 28 ? 20.469 -6.73 -16.078 1 98.69 28 PHE B O 1
ATOM 2062 N N . GLU B 1 29 ? 18.797 -5.25 -16.594 1 98.5 29 GLU B N 1
ATOM 2063 C CA . GLU B 1 29 ? 19.656 -4.105 -16.891 1 98.5 29 GLU B CA 1
ATOM 2064 C C . GLU B 1 29 ? 19.172 -2.852 -16.172 1 98.5 29 GLU B C 1
ATOM 2066 O O . GLU B 1 29 ? 17.969 -2.551 -16.172 1 98.5 29 GLU B O 1
ATOM 2071 N N . ILE B 1 30 ? 20.094 -2.195 -15.586 1 98.31 30 ILE B N 1
ATOM 2072 C CA . ILE B 1 30 ? 19.766 -0.992 -14.828 1 98.31 30 ILE B CA 1
ATOM 2073 C C . ILE B 1 30 ? 19.797 0.222 -15.758 1 98.31 30 ILE B C 1
ATOM 2075 O O . ILE B 1 30 ? 20.75 0.399 -16.516 1 98.31 30 ILE B O 1
ATOM 2079 N N . VAL B 1 31 ? 18.75 0.969 -15.773 1 98.19 31 VAL B N 1
ATOM 2080 C CA . VAL B 1 31 ? 18.719 2.307 -16.359 1 98.19 31 VAL B CA 1
ATOM 2081 C C . VAL B 1 31 ? 18.688 3.352 -15.242 1 98.19 31 VAL B C 1
ATOM 2083 O O . VAL B 1 31 ? 17.656 3.527 -14.57 1 98.19 31 VAL B O 1
ATOM 2086 N N . LEU B 1 32 ? 19.75 4.051 -15.102 1 97.88 32 LEU B N 1
ATOM 2087 C CA . LEU B 1 32 ? 19.859 5.02 -14.016 1 97.88 32 LEU B CA 1
ATOM 2088 C C . LEU B 1 32 ? 19.062 6.281 -14.328 1 97.88 32 LEU B C 1
ATOM 2090 O O . LEU B 1 32 ? 19.094 6.777 -15.461 1 97.88 32 LEU B O 1
ATOM 2094 N N . MET B 1 33 ? 18.312 6.66 -13.375 1 96.88 33 MET B N 1
ATOM 2095 C CA . MET B 1 33 ? 17.547 7.895 -13.438 1 96.88 33 MET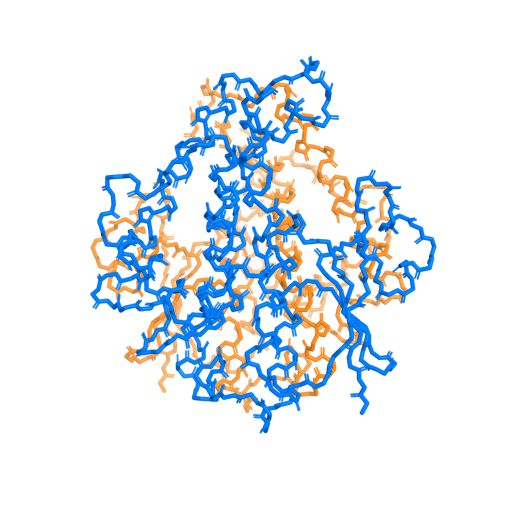 B CA 1
ATOM 2096 C C . MET B 1 33 ? 18.031 8.898 -12.398 1 96.88 33 MET B C 1
ATOM 2098 O O . MET B 1 33 ? 18.625 8.516 -11.391 1 96.88 33 MET B O 1
ATOM 2102 N N . ASP B 1 34 ? 17.859 10.219 -12.734 1 96 34 ASP B N 1
ATOM 2103 C CA . ASP B 1 34 ? 18.094 11.305 -11.789 1 96 34 ASP B CA 1
ATOM 2104 C C . ASP B 1 34 ? 16.781 12.047 -11.484 1 96 34 ASP B C 1
ATOM 2106 O O . ASP B 1 34 ? 16.406 12.961 -12.219 1 96 34 ASP B O 1
ATOM 2110 N N . LEU B 1 35 ? 16.219 11.719 -10.383 1 92.38 35 LEU B N 1
ATOM 2111 C CA . LEU B 1 35 ? 14.93 12.289 -10.039 1 92.38 35 LEU B CA 1
ATOM 2112 C C . LEU B 1 35 ? 15.062 13.766 -9.695 1 92.38 35 LEU B C 1
ATOM 2114 O O . LEU B 1 35 ? 14.117 14.539 -9.883 1 92.38 35 LEU B O 1
ATOM 2118 N N . ILE B 1 36 ? 16.188 14.125 -9.125 1 89.19 36 ILE B N 1
ATOM 2119 C CA . ILE B 1 36 ? 16.422 15.523 -8.781 1 89.19 36 ILE B CA 1
ATOM 2120 C C . ILE B 1 36 ? 16.438 16.359 -10.055 1 89.19 36 ILE B C 1
ATOM 2122 O O . ILE B 1 36 ? 15.922 17.484 -10.078 1 89.19 36 ILE B O 1
ATOM 2126 N N . LYS B 1 37 ? 16.984 15.836 -11.133 1 92.5 37 LYS B N 1
ATOM 2127 C CA . LYS B 1 37 ? 17.047 16.531 -12.414 1 92.5 37 LYS B CA 1
ATOM 2128 C C . LYS B 1 37 ? 15.734 16.406 -13.18 1 92.5 37 LYS B C 1
ATOM 2130 O O . LYS B 1 37 ? 15.586 16.969 -14.266 1 92.5 37 LYS B O 1
ATOM 2135 N N . GLY B 1 38 ? 14.82 15.602 -12.727 1 93.81 38 GLY B N 1
ATOM 2136 C CA . GLY B 1 38 ? 13.492 15.516 -13.305 1 93.81 38 GLY B CA 1
ATOM 2137 C C . GLY B 1 38 ? 13.391 14.5 -14.43 1 93.81 38 GLY B C 1
ATOM 2138 O O . GLY B 1 38 ? 12.555 14.641 -15.328 1 93.81 38 GLY B O 1
ATOM 2139 N N . ASP B 1 39 ? 14.211 13.508 -14.422 1 95.31 39 ASP B N 1
ATOM 2140 C CA . ASP B 1 39 ? 14.188 12.484 -15.469 1 95.31 39 ASP B CA 1
ATOM 2141 C C . ASP B 1 39 ? 12.82 11.805 -15.547 1 95.31 39 ASP B C 1
ATOM 2143 O O . ASP B 1 39 ? 12.383 11.406 -16.625 1 95.31 39 ASP B O 1
ATOM 2147 N N . HIS B 1 40 ? 12.102 11.68 -14.43 1 94.44 40 HIS B N 1
ATOM 2148 C CA . HIS B 1 40 ? 10.812 10.992 -14.367 1 94.44 40 HIS B CA 1
ATOM 2149 C C . HIS B 1 40 ? 9.719 11.828 -15.016 1 94.44 40 HIS B C 1
ATOM 2151 O O . HIS B 1 40 ? 8.617 11.32 -15.273 1 94.44 40 HIS B O 1
ATOM 2157 N N . LYS B 1 41 ? 10.047 13.047 -15.344 1 94.69 41 LYS B N 1
ATOM 2158 C CA . LYS B 1 41 ? 9.055 13.93 -15.953 1 94.69 41 LYS B CA 1
ATOM 2159 C C . LYS B 1 41 ? 9.227 13.969 -17.469 1 94.69 41 LYS B C 1
ATOM 2161 O O . LYS B 1 41 ? 8.375 14.516 -18.188 1 94.69 41 LYS B O 1
ATOM 2166 N N . LYS B 1 42 ? 10.289 13.43 -17.953 1 94.81 42 LYS B N 1
ATOM 2167 C CA . LYS B 1 42 ? 10.57 13.461 -19.391 1 94.81 42 LYS B CA 1
ATOM 2168 C C . LYS B 1 42 ? 9.617 12.555 -20.156 1 94.81 42 LYS B C 1
ATOM 2170 O O . LYS B 1 42 ? 9.172 11.523 -19.641 1 94.81 42 LYS B O 1
ATOM 2175 N N . PRO B 1 43 ? 9.336 12.883 -21.391 1 94.69 43 PRO B N 1
ATOM 2176 C CA . PRO B 1 43 ? 8.367 12.141 -22.203 1 94.69 43 PRO B CA 1
ATOM 2177 C C . PRO B 1 43 ? 8.75 10.672 -22.391 1 94.69 43 PRO B C 1
ATOM 2179 O O . PRO B 1 43 ? 7.887 9.797 -22.391 1 94.69 43 PRO B O 1
ATOM 2182 N N . ASP B 1 44 ? 10 10.469 -22.516 1 94.5 44 ASP B N 1
ATOM 2183 C CA . ASP B 1 44 ? 10.438 9.094 -22.766 1 94.5 44 ASP B CA 1
ATOM 2184 C C . ASP B 1 44 ? 10.102 8.195 -21.578 1 94.5 44 ASP B C 1
ATOM 2186 O O . ASP B 1 44 ? 9.766 7.02 -21.766 1 94.5 44 ASP B O 1
ATOM 2190 N N . TYR B 1 45 ? 10.227 8.703 -20.359 1 96.75 45 TYR B N 1
ATOM 2191 C CA . TYR B 1 45 ? 9.898 7.906 -19.172 1 96.75 45 TYR B CA 1
ATOM 2192 C C . TYR B 1 45 ? 8.391 7.676 -19.078 1 96.75 45 TYR B C 1
ATOM 2194 O O . TYR B 1 45 ? 7.949 6.645 -18.562 1 96.75 45 TYR B O 1
ATOM 2202 N N . GLY B 1 46 ? 7.652 8.617 -19.609 1 95.19 46 GLY B N 1
ATOM 2203 C CA . GLY B 1 46 ? 6.207 8.477 -19.656 1 95.19 46 GLY B CA 1
ATOM 2204 C C . GLY B 1 46 ? 5.758 7.27 -20.469 1 95.19 46 GLY B C 1
ATOM 2205 O O . GLY B 1 46 ? 4.664 6.746 -20.25 1 95.19 46 GLY B O 1
ATOM 2206 N N . LYS B 1 47 ? 6.617 6.824 -21.359 1 94.75 47 LYS B N 1
ATOM 2207 C CA . LYS B 1 47 ? 6.32 5.637 -22.156 1 94.75 47 LYS B CA 1
ATOM 2208 C C . LYS B 1 47 ? 6.496 4.363 -21.328 1 94.75 47 LYS B C 1
ATOM 2210 O O . LYS B 1 47 ? 5.953 3.314 -21.672 1 94.75 47 LYS B O 1
ATOM 2215 N N . VAL B 1 48 ? 7.223 4.488 -20.266 1 96.88 48 VAL B N 1
ATOM 2216 C CA . VAL B 1 48 ? 7.449 3.354 -19.375 1 96.88 48 VAL B CA 1
ATOM 2217 C C . VAL B 1 48 ? 6.316 3.266 -18.344 1 96.88 48 VAL B C 1
ATOM 2219 O O . VAL B 1 48 ? 5.754 2.191 -18.125 1 96.88 48 VAL B O 1
ATOM 2222 N N . THR B 1 49 ? 6.008 4.363 -17.812 1 97.44 49 THR B N 1
ATOM 2223 C CA . THR B 1 49 ? 4.902 4.41 -16.859 1 97.44 49 THR B CA 1
ATOM 2224 C C . THR B 1 49 ? 4.281 5.805 -16.828 1 97.44 49 THR B C 1
ATOM 2226 O O . THR B 1 49 ? 4.992 6.809 -16.766 1 97.44 49 THR B O 1
ATOM 2229 N N . LEU B 1 50 ? 2.98 5.898 -16.781 1 95.75 50 LEU B N 1
ATOM 2230 C CA . LEU B 1 50 ? 2.254 7.16 -16.703 1 95.75 50 LEU B CA 1
ATOM 2231 C C . LEU B 1 50 ? 2.195 7.66 -15.266 1 95.75 50 LEU B C 1
ATOM 2233 O O . LEU B 1 50 ? 1.814 8.805 -15.016 1 95.75 50 LEU B O 1
ATOM 2237 N N . LEU B 1 51 ? 2.578 6.844 -14.312 1 96.56 51 LEU B N 1
ATOM 2238 C CA . LEU B 1 51 ? 2.648 7.27 -12.914 1 96.56 51 LEU B CA 1
ATOM 2239 C C . LEU B 1 51 ? 3.867 8.156 -12.68 1 96.56 51 LEU B C 1
ATOM 2241 O O . LEU B 1 51 ? 3.92 8.891 -11.695 1 96.56 51 LEU B O 1
ATOM 2245 N N . ARG B 1 52 ? 4.82 8.039 -13.508 1 96.44 52 ARG B N 1
ATOM 2246 C CA . ARG B 1 52 ? 6.031 8.852 -13.469 1 96.44 52 ARG B CA 1
ATOM 2247 C C . ARG B 1 52 ? 6.762 8.68 -12.141 1 96.44 52 ARG B C 1
ATOM 2249 O O . ARG B 1 52 ? 7.324 9.641 -11.602 1 96.44 52 ARG B O 1
ATOM 2256 N N . THR B 1 53 ? 6.605 7.465 -11.594 1 95.5 53 THR B N 1
ATOM 2257 C CA . THR B 1 53 ? 7.312 7.125 -10.367 1 95.5 53 THR B CA 1
ATOM 2258 C C . THR B 1 53 ? 8.461 6.16 -10.648 1 95.5 53 THR B C 1
ATOM 2260 O O . THR B 1 53 ? 8.531 5.574 -11.734 1 95.5 53 THR B O 1
ATOM 2263 N N . SER B 1 54 ? 9.406 6.066 -9.781 1 96.62 54 SER B N 1
ATOM 2264 C CA . SER B 1 54 ? 10.5 5.098 -9.805 1 96.62 54 SER B CA 1
ATOM 2265 C C . SER B 1 54 ? 10.5 4.23 -8.555 1 96.62 54 SER B C 1
ATOM 2267 O O . SER B 1 54 ? 10.164 4.703 -7.465 1 96.62 54 SER B O 1
ATOM 2269 N N . PRO B 1 55 ? 10.836 2.957 -8.664 1 98.38 55 PRO B N 1
ATOM 2270 C CA . PRO B 1 55 ? 11.305 2.277 -9.875 1 98.38 55 PRO B CA 1
ATOM 2271 C C . PRO B 1 55 ? 10.164 1.926 -10.828 1 98.38 55 PRO B C 1
ATOM 2273 O O . PRO B 1 55 ? 8.992 2.02 -10.461 1 98.38 55 PRO B O 1
ATOM 2276 N N . ALA B 1 56 ? 10.461 1.677 -12.031 1 98.75 56 ALA B N 1
ATOM 2277 C CA . ALA B 1 56 ? 9.625 1.043 -13.047 1 98.75 56 ALA B CA 1
ATOM 2278 C C . ALA B 1 56 ? 10.414 0.024 -13.852 1 98.75 56 ALA B C 1
ATOM 2280 O O . ALA B 1 56 ? 11.648 0.027 -13.828 1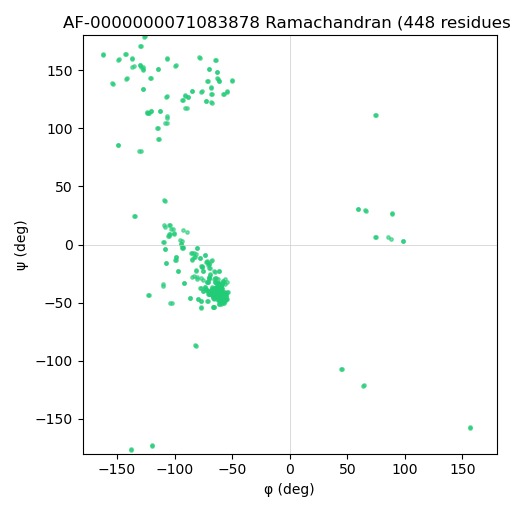 98.75 56 ALA B O 1
ATOM 2281 N N . ILE B 1 57 ? 9.719 -0.883 -14.5 1 98.81 57 ILE B N 1
ATOM 2282 C CA . ILE B 1 57 ? 10.422 -1.869 -15.305 1 98.81 57 ILE B CA 1
ATOM 2283 C C . ILE B 1 57 ? 9.797 -1.94 -16.703 1 98.81 57 ILE B C 1
ATOM 2285 O O . ILE B 1 57 ? 8.633 -1.568 -16.875 1 98.81 57 ILE B O 1
ATOM 2289 N N . LYS B 1 58 ? 10.555 -2.332 -17.594 1 98.38 58 LYS B N 1
ATOM 2290 C CA . LYS B 1 58 ? 10.125 -2.764 -18.906 1 98.38 58 LYS B CA 1
ATOM 2291 C C . LYS B 1 58 ? 10.586 -4.191 -19.203 1 98.38 58 LYS B C 1
ATOM 2293 O O . LYS B 1 58 ? 11.789 -4.469 -19.219 1 98.38 58 LYS B O 1
ATOM 2298 N N . ASP B 1 59 ? 9.695 -5.102 -19.312 1 98.12 59 ASP B N 1
ATOM 2299 C CA . ASP B 1 59 ? 9.914 -6.508 -19.625 1 98.12 59 ASP B CA 1
ATOM 2300 C C . ASP B 1 59 ? 9.312 -6.867 -20.984 1 98.12 59 ASP B C 1
ATOM 2302 O O . ASP B 1 59 ? 8.18 -7.352 -21.047 1 98.12 59 ASP B O 1
ATOM 2306 N N . GLY B 1 60 ? 10.125 -6.738 -22.047 1 96.06 60 GLY B N 1
ATOM 2307 C CA . GLY B 1 60 ? 9.562 -6.805 -23.375 1 96.06 60 GLY B CA 1
ATOM 2308 C C . GLY B 1 60 ? 8.594 -5.676 -23.672 1 96.06 60 GLY B C 1
ATOM 2309 O O . GLY B 1 60 ? 8.938 -4.504 -23.516 1 96.06 60 GLY B O 1
ATOM 2310 N N . ASP B 1 61 ? 7.41 -6.031 -24 1 95.56 61 ASP B N 1
ATOM 2311 C CA . ASP B 1 61 ? 6.406 -5.027 -24.328 1 95.56 61 ASP B CA 1
ATOM 2312 C C . ASP B 1 61 ? 5.574 -4.656 -23.109 1 95.56 61 ASP B C 1
ATOM 2314 O O . ASP B 1 61 ? 4.672 -3.818 -23.188 1 95.56 61 ASP B O 1
ATOM 2318 N N . PHE B 1 62 ? 5.957 -5.234 -22.047 1 97.56 62 PHE B N 1
ATOM 2319 C CA . PHE B 1 62 ? 5.203 -5.004 -20.812 1 97.56 62 PHE B CA 1
ATOM 2320 C C . PHE B 1 62 ? 5.98 -4.098 -19.875 1 97.56 62 PHE B C 1
ATOM 2322 O O . PHE B 1 62 ? 7.164 -4.332 -19.609 1 97.56 62 PHE B O 1
ATOM 2329 N N . SER B 1 63 ? 5.352 -3.025 -19.391 1 98.06 63 SER B N 1
ATOM 2330 C CA . SER B 1 63 ? 5.961 -2.119 -18.438 1 98.06 63 SER B CA 1
ATOM 2331 C C . SER B 1 63 ? 5.047 -1.893 -17.234 1 98.06 63 SER B C 1
ATOM 2333 O O . SER B 1 63 ? 3.828 -2.033 -17.344 1 98.06 63 SER B O 1
ATOM 2335 N N . MET B 1 64 ? 5.676 -1.592 -16.141 1 97.94 64 MET B N 1
ATOM 2336 C CA . MET B 1 64 ? 4.859 -1.328 -14.969 1 97.94 64 MET B CA 1
ATOM 2337 C C . MET B 1 64 ? 5.656 -0.573 -13.906 1 97.94 64 MET B C 1
ATOM 2339 O O . MET B 1 64 ? 6.887 -0.545 -13.961 1 97.94 64 MET B O 1
ATOM 2343 N N . ALA B 1 65 ? 4.895 0.005 -12.977 1 98.31 65 ALA B N 1
ATOM 2344 C CA . ALA B 1 65 ? 5.445 0.71 -11.82 1 98.31 65 ALA B CA 1
ATOM 2345 C C . ALA B 1 65 ? 4.996 0.059 -10.516 1 98.31 65 ALA B C 1
ATOM 2347 O O . ALA B 1 65 ? 4.406 -1.023 -10.523 1 98.31 65 ALA B O 1
ATOM 2348 N N . GLU B 1 66 ? 5.328 0.711 -9.453 1 98.56 66 GLU B N 1
ATOM 2349 C CA . GLU B 1 66 ? 4.98 0.262 -8.109 1 98.56 66 GLU B CA 1
ATOM 2350 C C . GLU B 1 66 ? 5.848 -0.917 -7.684 1 98.56 66 GLU B C 1
ATOM 2352 O O . GLU B 1 66 ? 5.641 -2.045 -8.133 1 98.56 66 GLU B O 1
ATOM 2357 N N . THR B 1 67 ? 6.68 -0.697 -6.758 1 98.75 67 THR B N 1
ATOM 2358 C CA . THR B 1 67 ? 7.742 -1.619 -6.371 1 98.75 67 THR B CA 1
ATOM 2359 C C . THR B 1 67 ? 7.16 -2.965 -5.941 1 98.75 67 THR B C 1
ATOM 2361 O O . THR B 1 67 ? 7.594 -4.016 -6.422 1 98.75 67 THR B O 1
ATOM 2364 N N . VAL B 1 68 ? 6.152 -2.938 -5.086 1 98.69 68 VAL B N 1
ATOM 2365 C CA . VAL B 1 68 ? 5.559 -4.16 -4.559 1 98.69 68 VAL B CA 1
ATOM 2366 C C . VAL B 1 68 ? 4.953 -4.977 -5.699 1 98.69 68 VAL B C 1
ATOM 2368 O O . VAL B 1 68 ? 5.117 -6.199 -5.754 1 98.69 68 VAL B O 1
ATOM 2371 N N . ALA B 1 69 ? 4.262 -4.305 -6.605 1 98.75 69 ALA B N 1
ATOM 2372 C CA . ALA B 1 69 ? 3.67 -4.973 -7.762 1 98.75 69 ALA B CA 1
ATOM 2373 C C . ALA B 1 69 ? 4.75 -5.527 -8.688 1 98.75 69 ALA B C 1
ATOM 2375 O O . ALA B 1 69 ? 4.617 -6.633 -9.211 1 98.75 69 ALA B O 1
ATOM 2376 N N . ILE B 1 70 ? 5.816 -4.773 -8.883 1 98.88 70 ILE B N 1
ATOM 2377 C CA . ILE B 1 70 ? 6.926 -5.199 -9.734 1 98.88 70 ILE B CA 1
ATOM 2378 C C . ILE B 1 70 ? 7.539 -6.48 -9.172 1 98.88 70 ILE B C 1
ATOM 2380 O O . ILE B 1 70 ? 7.762 -7.441 -9.914 1 98.88 70 ILE B O 1
ATOM 2384 N N . ILE B 1 71 ? 7.797 -6.461 -7.887 1 98.75 71 ILE B N 1
ATOM 2385 C CA . ILE B 1 71 ? 8.438 -7.602 -7.242 1 98.75 71 ILE B CA 1
ATOM 2386 C C . ILE B 1 71 ? 7.551 -8.836 -7.391 1 98.75 71 ILE B C 1
ATOM 2388 O O . ILE B 1 71 ? 8.039 -9.914 -7.738 1 98.75 71 ILE B O 1
ATOM 2392 N N . ARG B 1 72 ? 6.27 -8.68 -7.191 1 98.25 72 ARG B N 1
ATOM 2393 C CA . ARG B 1 72 ? 5.344 -9.797 -7.336 1 98.25 72 ARG B CA 1
ATOM 2394 C C . ARG B 1 72 ? 5.344 -10.328 -8.766 1 98.25 72 ARG B C 1
ATOM 2396 O O . ARG B 1 72 ? 5.375 -11.539 -8.977 1 98.25 72 ARG B O 1
ATOM 2403 N N . TYR B 1 73 ? 5.297 -9.453 -9.727 1 98.75 73 TYR B N 1
ATOM 2404 C CA . TYR B 1 73 ? 5.281 -9.82 -11.141 1 98.75 73 TYR B CA 1
ATOM 2405 C C . TYR B 1 73 ? 6.527 -10.609 -11.516 1 98.75 73 TYR B C 1
ATOM 2407 O O . TYR B 1 73 ? 6.434 -11.703 -12.07 1 98.75 73 TYR B O 1
ATOM 2415 N N . LEU B 1 74 ? 7.668 -10.109 -11.117 1 98.81 74 LEU B N 1
ATOM 2416 C CA . LEU B 1 74 ? 8.938 -10.734 -11.492 1 98.81 74 LEU B CA 1
ATOM 2417 C C . LEU B 1 74 ? 9.117 -12.062 -10.766 1 98.81 74 LEU B C 1
ATOM 2419 O O . LEU B 1 74 ? 9.578 -13.039 -11.359 1 98.81 74 LEU B O 1
ATOM 2423 N N . ALA B 1 75 ? 8.773 -12.086 -9.477 1 98.62 75 ALA B N 1
ATOM 2424 C CA . ALA B 1 75 ? 8.914 -13.32 -8.703 1 98.62 75 ALA B CA 1
ATOM 2425 C C . ALA B 1 75 ? 8.023 -14.422 -9.266 1 98.62 75 ALA B C 1
ATOM 2427 O O . ALA B 1 75 ? 8.383 -15.602 -9.211 1 98.62 75 ALA B O 1
ATOM 2428 N N . THR B 1 76 ? 6.859 -14.008 -9.773 1 97.88 76 THR B N 1
ATOM 2429 C CA . THR B 1 76 ? 5.922 -14.984 -10.312 1 97.88 76 THR B CA 1
ATOM 2430 C C . THR B 1 76 ? 6.336 -15.398 -11.719 1 97.88 76 THR B C 1
ATOM 2432 O O . THR B 1 76 ? 6.41 -16.594 -12.023 1 97.88 76 THR B O 1
ATOM 2435 N N . LYS B 1 77 ? 6.648 -14.516 -12.555 1 97.94 77 LYS B N 1
ATOM 2436 C CA . LYS B 1 77 ? 6.996 -14.797 -13.945 1 97.94 77 LYS B CA 1
ATOM 2437 C C . LYS B 1 77 ? 8.266 -15.641 -14.031 1 97.94 77 LYS B C 1
ATOM 2439 O O . LYS B 1 77 ? 8.352 -16.562 -14.852 1 97.94 77 LYS B O 1
ATOM 2444 N N . TYR B 1 78 ? 9.18 -15.32 -13.242 1 98.06 78 TYR B N 1
ATOM 2445 C CA . TYR B 1 78 ? 10.492 -15.945 -13.312 1 98.06 78 TYR B CA 1
ATOM 2446 C C . TYR B 1 78 ? 10.711 -16.875 -12.117 1 98.06 78 TYR B C 1
ATOM 2448 O O . TYR B 1 78 ? 11.82 -16.969 -11.594 1 98.06 78 TYR B O 1
ATOM 2456 N N . ALA B 1 79 ? 9.695 -17.531 -11.758 1 97.62 79 ALA B N 1
ATOM 2457 C CA . ALA B 1 79 ? 9.703 -18.344 -10.547 1 97.62 79 ALA B CA 1
ATOM 2458 C C . ALA B 1 79 ? 10.836 -19.375 -10.586 1 97.62 79 ALA B C 1
ATOM 2460 O O . ALA B 1 79 ? 11.406 -19.719 -9.555 1 97.62 79 ALA B O 1
ATOM 2461 N N . ASP B 1 80 ? 11.203 -19.812 -11.719 1 97.94 80 ASP B N 1
ATOM 2462 C CA . ASP B 1 80 ? 12.25 -20.812 -11.859 1 97.94 80 ASP B CA 1
ATOM 2463 C C . ASP B 1 80 ? 13.625 -20.219 -11.57 1 97.94 80 ASP B C 1
ATOM 2465 O O . ASP B 1 80 ? 14.578 -20.953 -11.297 1 97.94 80 ASP B O 1
ATOM 2469 N N . LEU B 1 81 ? 13.734 -18.922 -11.555 1 98.44 81 LEU B N 1
ATOM 2470 C CA . LEU B 1 81 ? 15.008 -18.219 -11.367 1 98.44 81 LEU B CA 1
ATOM 2471 C C . LEU B 1 81 ? 15.047 -17.531 -10.008 1 98.44 81 LEU B C 1
ATOM 2473 O O . LEU B 1 81 ? 16.016 -16.812 -9.703 1 98.44 81 LEU B O 1
ATOM 2477 N N . VAL B 1 82 ? 14.016 -17.688 -9.227 1 98.5 82 VAL B N 1
ATOM 2478 C CA . VAL B 1 82 ? 13.859 -17.016 -7.941 1 98.5 82 VAL B CA 1
ATOM 2479 C C . VAL B 1 82 ? 13.734 -18.047 -6.824 1 98.5 82 VAL B C 1
ATOM 2481 O O . VAL B 1 82 ? 12.797 -18.844 -6.812 1 98.5 82 VAL B O 1
ATOM 2484 N N . PRO B 1 83 ? 14.734 -18.047 -5.93 1 98.31 83 PRO B N 1
ATOM 2485 C CA . PRO B 1 83 ? 14.547 -18.938 -4.789 1 98.31 83 PRO B CA 1
ATOM 2486 C C . PRO B 1 83 ? 13.195 -18.766 -4.109 1 98.31 83 PRO B C 1
ATOM 2488 O O . PRO B 1 83 ? 12.734 -17.641 -3.92 1 98.31 83 PRO B O 1
ATOM 2491 N N . ASP B 1 84 ? 12.57 -19.859 -3.672 1 98.06 84 ASP B N 1
ATOM 2492 C CA . ASP B 1 84 ? 11.172 -19.891 -3.262 1 98.06 84 ASP B CA 1
ATOM 2493 C C . ASP B 1 84 ? 10.938 -19.016 -2.037 1 98.06 84 ASP B C 1
ATOM 2495 O O . ASP B 1 84 ? 9.867 -18.422 -1.883 1 98.06 84 ASP B O 1
ATOM 2499 N N . HIS B 1 85 ? 11.961 -18.859 -1.19 1 98.19 85 HIS B N 1
ATOM 2500 C CA . HIS B 1 85 ? 11.766 -18.156 0.079 1 98.19 85 HIS B CA 1
ATOM 2501 C C . HIS B 1 85 ? 11.523 -16.672 -0.135 1 98.19 85 HIS B C 1
ATOM 2503 O O . HIS B 1 85 ? 11.031 -15.984 0.762 1 98.19 85 HIS B O 1
ATOM 2509 N N . TRP B 1 86 ? 11.891 -16.125 -1.264 1 98.62 86 TRP B N 1
ATOM 2510 C CA . TRP B 1 86 ? 11.719 -14.695 -1.511 1 98.62 86 TRP B CA 1
ATOM 2511 C C . TRP B 1 86 ? 10.234 -14.336 -1.609 1 98.62 86 TRP B C 1
ATOM 2513 O O . TRP B 1 86 ? 9.805 -13.312 -1.073 1 98.62 86 TRP B O 1
ATOM 2523 N N . TYR B 1 87 ? 9.516 -15.125 -2.291 1 98.5 87 TYR B N 1
ATOM 2524 C CA . TYR B 1 87 ? 8.07 -15.008 -2.475 1 98.5 87 TYR B CA 1
ATOM 2525 C C . TYR B 1 87 ? 7.43 -16.375 -2.648 1 98.5 87 TYR B C 1
ATOM 2527 O O . TYR B 1 87 ? 7.125 -16.781 -3.771 1 98.5 87 TYR B O 1
ATOM 2535 N N . PRO B 1 88 ? 7.105 -17.016 -1.553 1 98.19 88 PRO B N 1
ATOM 2536 C CA . PRO B 1 88 ? 6.82 -18.453 -1.538 1 98.19 88 PRO B CA 1
ATOM 2537 C C . PRO B 1 88 ? 5.605 -18.828 -2.383 1 98.19 88 PRO B C 1
ATOM 2539 O O . PRO B 1 88 ? 4.617 -18.078 -2.41 1 98.19 88 PRO B O 1
ATOM 2542 N N . LYS B 1 89 ? 5.664 -20.031 -2.934 1 97 89 LYS B N 1
ATOM 2543 C CA . LYS B 1 89 ? 4.535 -20.562 -3.689 1 97 89 LYS B CA 1
ATOM 2544 C C . LYS B 1 89 ? 3.428 -21.047 -2.756 1 97 89 LYS B C 1
ATOM 2546 O O . LYS B 1 89 ? 2.252 -21.047 -3.125 1 97 89 LYS B O 1
ATOM 2551 N N . ASP B 1 90 ? 3.855 -21.469 -1.572 1 97.94 90 ASP B N 1
ATOM 2552 C CA . ASP B 1 90 ? 2.875 -21.891 -0.576 1 97.94 90 ASP B CA 1
ATOM 2553 C C . ASP B 1 90 ? 1.897 -20.766 -0.257 1 97.94 90 ASP B C 1
ATOM 2555 O O . ASP B 1 90 ? 2.314 -19.641 0.053 1 97.94 90 ASP B O 1
ATOM 2559 N N . LEU B 1 91 ? 0.665 -21.062 -0.313 1 97.69 91 LEU B N 1
ATOM 2560 C CA . LEU B 1 91 ? -0.39 -20.062 -0.225 1 97.69 91 LEU B CA 1
ATOM 2561 C C . LEU B 1 91 ? -0.307 -19.297 1.094 1 97.69 91 LEU B C 1
ATOM 2563 O O . LEU B 1 91 ? -0.337 -18.078 1.108 1 97.69 91 LEU B O 1
ATOM 2567 N N . LYS B 1 92 ? -0.241 -20 2.201 1 97.88 92 LYS B N 1
ATOM 2568 C CA . LYS B 1 92 ? -0.254 -19.359 3.51 1 97.88 92 LYS B CA 1
ATOM 2569 C C . LYS B 1 92 ? 1.049 -18.594 3.766 1 97.88 92 LYS B C 1
ATOM 2571 O O . LYS B 1 92 ? 1.04 -17.516 4.336 1 97.88 92 LYS B O 1
ATOM 2576 N N . LYS B 1 93 ? 2.195 -19.188 3.375 1 98.19 93 LYS B N 1
ATOM 2577 C CA . LYS B 1 93 ? 3.469 -18.484 3.498 1 98.19 93 LYS B CA 1
ATOM 2578 C C . LYS B 1 93 ? 3.477 -17.203 2.666 1 98.19 93 LYS B C 1
ATOM 2580 O O . LYS B 1 93 ? 3.93 -16.156 3.133 1 98.19 93 LYS B O 1
ATOM 2585 N N . ARG B 1 94 ? 2.963 -17.297 1.472 1 98.31 94 ARG B N 1
ATOM 2586 C CA . ARG B 1 94 ? 2.883 -16.141 0.597 1 98.31 94 ARG B CA 1
ATOM 2587 C C . ARG B 1 94 ? 1.948 -15.078 1.176 1 98.31 94 ARG B C 1
ATOM 2589 O O . ARG B 1 94 ? 2.213 -13.883 1.064 1 98.31 94 ARG B O 1
ATOM 2596 N N . ALA B 1 95 ? 0.865 -15.508 1.777 1 98.5 9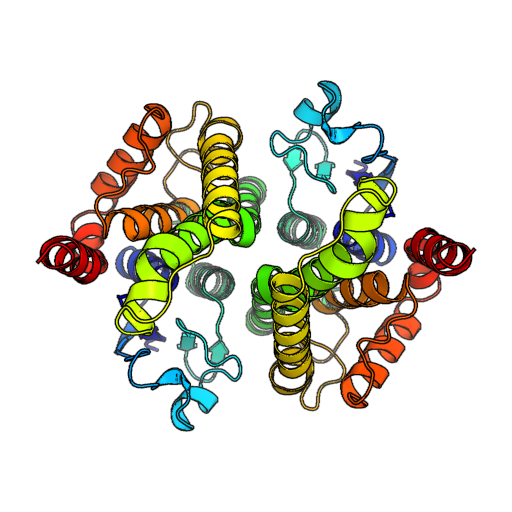5 ALA B N 1
ATOM 2597 C CA . ALA B 1 95 ? -0.09 -14.594 2.395 1 98.5 95 ALA B CA 1
ATOM 2598 C C . ALA B 1 95 ? 0.573 -13.766 3.492 1 98.5 95 ALA B C 1
ATOM 2600 O O . ALA B 1 95 ? 0.252 -12.586 3.67 1 98.5 95 ALA B O 1
ATOM 2601 N N . ARG B 1 96 ? 1.5 -14.359 4.215 1 98.5 96 ARG B N 1
ATOM 2602 C CA . ARG B 1 96 ? 2.219 -13.625 5.25 1 98.5 96 ARG B CA 1
ATOM 2603 C C . ARG B 1 96 ? 3.115 -12.555 4.637 1 98.5 96 ARG B C 1
ATOM 2605 O O . ARG B 1 96 ? 3.201 -11.438 5.156 1 98.5 96 ARG B O 1
ATOM 2612 N N . VAL B 1 97 ? 3.756 -12.883 3.564 1 98.81 97 VAL B N 1
ATOM 2613 C CA . VAL B 1 97 ? 4.578 -11.906 2.854 1 98.81 97 VAL B CA 1
ATOM 2614 C C . VAL B 1 97 ? 3.699 -10.773 2.328 1 98.81 97 VAL B C 1
ATOM 2616 O O . VAL B 1 97 ? 4.02 -9.594 2.502 1 98.81 97 VAL B O 1
ATOM 2619 N N . ASP B 1 98 ? 2.568 -11.141 1.773 1 98.69 98 ASP B N 1
ATOM 2620 C CA . ASP B 1 98 ? 1.646 -10.164 1.204 1 98.69 98 ASP B CA 1
ATOM 2621 C C . ASP B 1 98 ? 1.056 -9.273 2.291 1 98.69 98 ASP B C 1
ATOM 2623 O O . ASP B 1 98 ? 0.805 -8.086 2.059 1 98.69 98 ASP B O 1
ATOM 2627 N N . GLU B 1 99 ? 0.782 -9.883 3.412 1 98.75 99 GLU B N 1
ATOM 2628 C CA . GLU B 1 99 ? 0.276 -9.094 4.531 1 98.75 99 GLU B CA 1
ATOM 2629 C C . GLU B 1 99 ? 1.26 -7.992 4.918 1 98.75 99 GLU B C 1
ATOM 2631 O O . GLU B 1 99 ? 0.875 -6.832 5.059 1 98.75 99 GLU B O 1
ATOM 2636 N N . TYR B 1 100 ? 2.516 -8.344 5.027 1 98.75 100 TYR B N 1
ATOM 2637 C CA . TYR B 1 100 ? 3.508 -7.324 5.348 1 98.75 100 TYR B CA 1
ATOM 2638 C C . TYR B 1 100 ? 3.615 -6.301 4.227 1 98.75 100 TYR B C 1
ATOM 2640 O O . TYR B 1 100 ? 3.727 -5.098 4.484 1 98.75 100 TYR B O 1
ATOM 2648 N N . MET B 1 101 ? 3.648 -6.785 2.986 1 98.75 101 MET B N 1
ATOM 2649 C CA . MET B 1 101 ? 3.805 -5.871 1.856 1 98.75 101 MET B CA 1
ATOM 2650 C C . MET B 1 101 ? 2.668 -4.855 1.816 1 98.75 101 MET B C 1
ATOM 2652 O O . MET B 1 101 ? 2.881 -3.695 1.465 1 98.75 101 MET B O 1
ATOM 2656 N N . ALA B 1 102 ? 1.501 -5.324 2.162 1 98.75 102 ALA B N 1
ATOM 2657 C CA . ALA B 1 102 ? 0.375 -4.398 2.244 1 98.75 102 ALA B CA 1
ATOM 2658 C C . ALA B 1 102 ? 0.568 -3.4 3.381 1 98.75 102 ALA B C 1
ATOM 2660 O O . ALA B 1 102 ? 0.365 -2.197 3.201 1 98.75 102 ALA B O 1
ATOM 2661 N N . PHE B 1 103 ? 1.005 -3.881 4.551 1 98.56 103 PHE B N 1
ATOM 2662 C CA . PHE B 1 103 ? 1.281 -3.041 5.711 1 98.56 103 PHE B CA 1
ATOM 2663 C C . PHE B 1 103 ? 2.395 -2.045 5.402 1 98.56 103 PHE B C 1
ATOM 2665 O O . PHE B 1 103 ? 2.359 -0.904 5.867 1 98.56 103 PHE B O 1
ATOM 2672 N N . HIS B 1 104 ? 3.297 -2.424 4.613 1 98.81 104 HIS B N 1
ATOM 2673 C CA . HIS B 1 104 ? 4.535 -1.702 4.344 1 98.81 104 HIS B CA 1
ATOM 2674 C C . HIS B 1 104 ? 4.254 -0.279 3.875 1 98.81 104 HIS B C 1
ATOM 2676 O O . HIS B 1 104 ? 4.918 0.666 4.312 1 98.81 104 HIS B O 1
ATOM 2682 N N . HIS B 1 105 ? 3.273 -0.094 3.016 1 98.56 105 HIS B N 1
ATOM 2683 C CA . HIS B 1 105 ? 3.041 1.16 2.307 1 98.56 105 HIS B CA 1
ATOM 2684 C C . HIS B 1 105 ? 2.795 2.307 3.281 1 98.56 105 HIS B C 1
ATOM 2686 O O . HIS B 1 105 ? 3.453 3.346 3.203 1 98.56 105 HIS B O 1
ATOM 2692 N N . THR B 1 106 ? 1.933 2.068 4.223 1 97.38 106 THR B N 1
ATOM 2693 C CA . THR B 1 106 ? 1.586 3.148 5.141 1 97.38 106 THR B CA 1
ATOM 2694 C C . THR B 1 106 ? 2.203 2.91 6.516 1 97.38 106 THR B C 1
ATOM 2696 O O . THR B 1 106 ? 2.244 3.818 7.348 1 97.38 106 THR B O 1
ATOM 2699 N N . GLY B 1 107 ? 2.668 1.648 6.797 1 98.12 107 GLY B N 1
ATOM 2700 C CA . GLY B 1 107 ? 3.352 1.342 8.039 1 98.12 107 GLY B CA 1
ATOM 2701 C C . GLY B 1 107 ? 4.82 1.719 8.023 1 98.12 107 GLY B C 1
ATOM 2702 O O . GLY B 1 107 ? 5.184 2.832 8.406 1 98.12 107 GLY B O 1
ATOM 2703 N N . THR B 1 108 ? 5.621 0.805 7.547 1 98.62 108 THR B N 1
ATOM 2704 C CA . THR B 1 108 ? 7.066 0.987 7.602 1 98.62 108 THR B CA 1
ATOM 2705 C C . THR B 1 108 ? 7.5 2.143 6.703 1 98.62 108 THR B C 1
ATOM 2707 O O . THR B 1 108 ? 8.172 3.068 7.156 1 98.62 108 THR B O 1
ATOM 2710 N N . ARG B 1 109 ? 7.117 2.104 5.465 1 98.5 109 ARG B N 1
ATOM 2711 C CA . ARG B 1 109 ? 7.523 3.135 4.516 1 98.5 109 ARG B CA 1
ATOM 2712 C C . ARG B 1 109 ? 6.918 4.484 4.879 1 98.5 109 ARG B C 1
ATOM 2714 O O . ARG B 1 109 ? 7.609 5.504 4.867 1 98.5 109 ARG B O 1
ATOM 2721 N N . GLY B 1 110 ? 5.566 4.438 5.184 1 97.88 110 GLY B N 1
ATOM 2722 C CA . GLY B 1 110 ? 4.926 5.695 5.543 1 97.88 110 GLY B CA 1
ATOM 2723 C C . GLY B 1 110 ? 5.609 6.402 6.699 1 97.88 110 GLY B C 1
ATOM 2724 O O . GLY B 1 110 ? 5.836 7.613 6.648 1 97.88 110 GLY B O 1
ATOM 2725 N N . ALA B 1 111 ? 5.941 5.672 7.676 1 98.38 111 ALA B N 1
ATOM 2726 C CA . ALA B 1 111 ? 6.551 6.227 8.883 1 98.38 111 ALA B CA 1
ATOM 2727 C C . ALA B 1 111 ? 7.98 6.684 8.617 1 98.38 111 ALA B C 1
ATOM 2729 O O . ALA B 1 111 ? 8.367 7.797 8.984 1 98.38 111 ALA B O 1
ATOM 2730 N N . CYS B 1 112 ? 8.758 5.828 8 1 98.5 112 CYS B N 1
ATOM 2731 C CA . CYS B 1 112 ? 10.164 6.145 7.754 1 98.5 112 CYS B CA 1
ATOM 2732 C C . CYS B 1 112 ? 10.297 7.301 6.77 1 98.5 112 CYS B C 1
ATOM 2734 O O . CYS B 1 112 ? 11.109 8.203 6.973 1 98.5 112 CYS B O 1
ATOM 2736 N N . PHE B 1 113 ? 9.547 7.246 5.75 1 97.56 113 PHE B N 1
ATOM 2737 C CA . PHE B 1 113 ? 9.609 8.312 4.758 1 97.56 113 PHE B CA 1
ATOM 2738 C C . PHE B 1 113 ? 9.141 9.633 5.352 1 97.56 113 PHE B C 1
ATOM 2740 O O . PHE B 1 113 ? 9.703 10.688 5.055 1 97.56 113 PHE B O 1
ATOM 2747 N N . GLY B 1 114 ? 8.008 9.531 6.133 1 97.19 114 GLY B N 1
ATOM 2748 C CA . GLY B 1 114 ? 7.539 10.75 6.781 1 97.19 114 GLY B CA 1
ATOM 2749 C C . GLY B 1 114 ? 8.602 11.422 7.629 1 97.19 114 GLY B C 1
ATOM 2750 O O . GLY B 1 114 ? 8.805 12.633 7.531 1 97.19 114 GLY B O 1
ATOM 2751 N N . MET B 1 115 ? 9.273 10.672 8.422 1 98.06 115 MET B N 1
ATOM 2752 C CA . MET B 1 115 ? 10.312 11.211 9.289 1 98.06 115 MET B CA 1
ATOM 2753 C C . MET B 1 115 ? 11.477 11.766 8.469 1 98.06 115 MET B C 1
ATOM 2755 O O . MET B 1 115 ? 11.984 12.852 8.758 1 98.06 115 MET B O 1
ATOM 2759 N N . PHE B 1 116 ? 11.867 11.062 7.484 1 97.62 116 PHE B N 1
ATOM 2760 C CA . PHE B 1 116 ? 12.93 11.5 6.594 1 97.62 116 PHE B CA 1
ATOM 2761 C C . PHE B 1 116 ? 12.562 12.812 5.906 1 97.62 116 PHE B C 1
ATOM 2763 O O . PHE B 1 116 ? 13.383 13.727 5.82 1 97.62 116 PHE B O 1
ATOM 2770 N N . ALA B 1 117 ? 11.359 12.852 5.371 1 96.19 117 ALA B N 1
ATOM 2771 C CA . ALA B 1 117 ? 10.906 14.055 4.684 1 96.19 117 ALA B CA 1
ATOM 2772 C C . ALA B 1 117 ? 10.953 15.266 5.613 1 96.19 117 ALA B C 1
ATOM 2774 O O . ALA B 1 117 ? 11.43 16.328 5.219 1 96.19 117 ALA B O 1
ATOM 2775 N N . SER B 1 118 ? 10.531 15.094 6.832 1 96.25 118 SER B N 1
ATOM 2776 C CA . SER B 1 118 ? 10.438 16.188 7.789 1 96.25 118 SER B CA 1
ATOM 2777 C C . SER B 1 118 ? 11.82 16.641 8.258 1 96.25 118 SER B C 1
ATOM 2779 O O . SER B 1 118 ? 12.094 17.828 8.336 1 96.25 118 SER B O 1
ATOM 2781 N N . GLU B 1 119 ? 12.656 15.68 8.438 1 95.75 119 GLU B N 1
ATOM 2782 C CA . GLU B 1 119 ? 13.93 16 9.078 1 95.75 119 GLU B CA 1
ATOM 2783 C C . GLU B 1 119 ? 15 16.328 8.031 1 95.75 119 GLU B C 1
ATOM 2785 O O . GLU B 1 119 ? 15.898 17.125 8.289 1 95.75 119 GLU B O 1
ATOM 2790 N N . VAL B 1 120 ? 14.914 15.672 6.887 1 94.75 120 VAL B N 1
ATOM 2791 C CA . VAL B 1 120 ? 16.016 15.734 5.938 1 94.75 120 VAL B CA 1
ATOM 2792 C C . VAL B 1 120 ? 15.516 16.266 4.598 1 94.75 120 VAL B C 1
ATOM 2794 O O . VAL B 1 120 ? 16.109 17.188 4.023 1 94.75 120 VAL B O 1
ATOM 2797 N N . GLY B 1 121 ? 14.375 15.805 4.133 1 93.5 121 GLY B N 1
ATOM 2798 C CA . GLY B 1 121 ? 13.883 16.078 2.791 1 93.5 121 GLY B CA 1
ATOM 2799 C C . GLY B 1 121 ? 13.555 17.531 2.562 1 93.5 121 GLY B C 1
ATOM 2800 O O . GLY B 1 121 ? 14.109 18.172 1.658 1 93.5 121 GLY B O 1
ATOM 2801 N N . ILE B 1 122 ? 12.719 18.078 3.436 1 93.12 122 ILE B N 1
ATOM 2802 C CA . ILE B 1 122 ? 12.219 19.438 3.273 1 93.12 122 ILE B CA 1
ATOM 2803 C C . ILE B 1 122 ? 13.383 20.422 3.299 1 93.12 122 ILE B C 1
ATOM 2805 O O . ILE B 1 122 ? 13.562 21.203 2.365 1 93.12 122 ILE B O 1
ATOM 2809 N N . PRO B 1 123 ? 14.242 20.328 4.312 1 91.31 123 PRO B N 1
ATOM 2810 C CA . PRO B 1 123 ? 15.375 21.266 4.305 1 91.31 123 PRO B CA 1
ATOM 2811 C C . PRO B 1 123 ? 16.297 21.062 3.102 1 91.31 123 PRO B C 1
ATOM 2813 O O . PRO B 1 123 ? 16.75 22.047 2.504 1 91.31 123 PRO B O 1
ATOM 2816 N N . LEU B 1 124 ? 16.547 19.922 2.693 1 85.5 124 LEU B N 1
ATOM 2817 C CA . LEU B 1 124 ? 17.484 19.625 1.621 1 85.5 124 LEU B CA 1
ATOM 2818 C C . LEU B 1 124 ? 16.953 20.094 0.275 1 85.5 124 LEU B C 1
ATOM 2820 O O . LEU B 1 124 ? 17.656 20.766 -0.479 1 85.5 124 LEU B O 1
ATOM 2824 N N . PHE B 1 125 ? 15.688 19.891 -0.022 1 85.69 125 PHE B N 1
ATOM 2825 C CA . PHE B 1 125 ? 15.141 20.141 -1.351 1 85.69 125 PHE B CA 1
ATOM 2826 C C . PHE B 1 125 ? 14.75 21.594 -1.515 1 85.69 125 PHE B C 1
ATOM 2828 O O . PHE B 1 125 ? 14.531 22.062 -2.633 1 85.69 125 PHE B O 1
ATOM 2835 N N . THR B 1 126 ? 14.734 22.281 -0.363 1 90.62 126 THR B N 1
ATOM 2836 C CA . THR B 1 126 ? 14.438 23.703 -0.431 1 90.62 126 THR B CA 1
ATOM 2837 C C . THR B 1 126 ? 15.711 24.531 -0.22 1 90.62 126 THR B C 1
ATOM 2839 O O . THR B 1 126 ? 15.641 25.75 -0.036 1 90.62 126 THR B O 1
ATOM 2842 N N . GLY B 1 127 ? 16.797 23.891 -0.163 1 87 127 GLY B N 1
ATOM 2843 C CA . GLY B 1 127 ? 18.047 24.594 0.058 1 87 127 GLY B CA 1
ATOM 2844 C C . GLY B 1 127 ? 18.125 25.25 1.421 1 87 127 GLY B C 1
ATOM 2845 O O . GLY B 1 127 ? 18.656 26.359 1.551 1 87 127 GLY B O 1
ATOM 2846 N N . GLY B 1 128 ? 17.5 24.688 2.307 1 88.81 128 GLY B N 1
ATOM 2847 C CA . GLY B 1 128 ? 17.531 25.203 3.666 1 88.81 128 GLY B CA 1
ATOM 2848 C C . GLY B 1 128 ? 16.5 26.297 3.92 1 88.81 128 GLY B C 1
ATOM 2849 O O . GLY B 1 128 ? 16.391 26.812 5.035 1 88.81 128 GLY B O 1
ATOM 2850 N N . LYS B 1 129 ? 15.609 26.578 2.975 1 93.69 129 LYS B N 1
ATOM 2851 C CA . LYS B 1 129 ? 14.688 27.703 3.068 1 93.69 129 LYS B CA 1
ATOM 2852 C C . LYS B 1 129 ? 13.445 27.328 3.873 1 93.69 129 LYS B C 1
ATOM 2854 O O . LYS B 1 129 ? 12.797 28.203 4.461 1 93.69 129 LYS B O 1
ATOM 2859 N N . GLN B 1 130 ? 13.156 26.094 3.834 1 93.81 130 GLN B N 1
ATOM 2860 C CA . GLN B 1 130 ? 11.969 25.641 4.539 1 93.81 130 GLN B CA 1
ATOM 2861 C C . GLN B 1 130 ? 12.289 24.484 5.492 1 93.81 130 GLN B C 1
ATOM 2863 O O . GLN B 1 130 ? 13.227 23.719 5.254 1 93.81 130 GLN B O 1
ATOM 2868 N N . HIS B 1 131 ? 11.492 24.453 6.559 1 95 131 HIS B N 1
ATOM 2869 C CA . HIS B 1 131 ? 11.562 23.375 7.543 1 95 131 HIS B CA 1
ATOM 2870 C C . HIS B 1 131 ? 10.172 22.891 7.926 1 95 131 HIS B C 1
ATOM 2872 O O . HIS B 1 131 ? 9.188 23.609 7.777 1 95 131 HIS B O 1
ATOM 2878 N N . ALA B 1 132 ? 10.219 21.641 8.32 1 93.25 132 ALA B N 1
ATOM 2879 C CA . ALA B 1 132 ? 8.938 21.109 8.789 1 93.25 132 ALA B CA 1
ATOM 2880 C C . ALA B 1 132 ? 8.461 21.875 10.031 1 93.25 132 ALA B C 1
ATOM 2882 O O . ALA B 1 132 ? 9.266 22.266 10.875 1 93.25 132 ALA B O 1
ATOM 2883 N N . SER B 1 133 ? 7.152 22.062 10.078 1 93.5 133 SER B N 1
ATOM 2884 C CA . SER B 1 133 ? 6.598 22.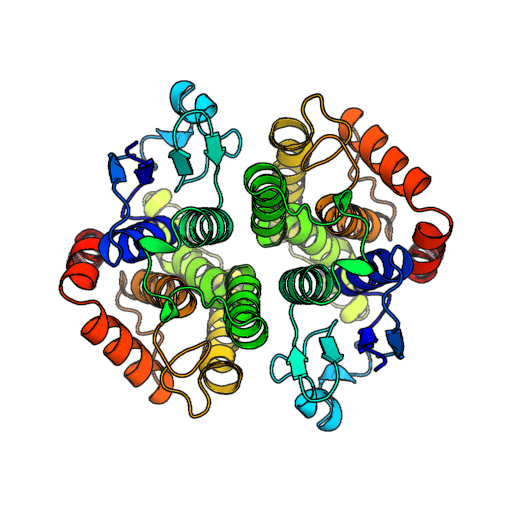672 11.281 1 93.5 133 SER B CA 1
ATOM 2885 C C . SER B 1 133 ? 6.801 21.766 12.492 1 93.5 133 SER B C 1
ATOM 2887 O O . SER B 1 133 ? 6.98 20.547 12.352 1 93.5 133 SER B O 1
ATOM 2889 N N . GLU B 1 134 ? 6.754 22.312 13.672 1 93.94 134 GLU B N 1
ATOM 2890 C CA . GLU B 1 134 ? 6.852 21.531 14.898 1 93.94 134 GLU B CA 1
ATOM 2891 C C . GLU B 1 134 ? 5.727 20.5 14.984 1 93.94 134 GLU B C 1
ATOM 2893 O O . GLU B 1 134 ? 5.934 19.391 15.469 1 93.94 134 GLU B O 1
ATOM 2898 N N . GLU B 1 135 ? 4.621 20.891 14.539 1 91.31 135 GLU B N 1
ATOM 2899 C CA . GLU B 1 135 ? 3.467 19.984 14.539 1 91.31 135 GLU B CA 1
ATOM 2900 C C . GLU B 1 135 ? 3.713 18.766 13.648 1 91.31 135 GLU B C 1
ATOM 2902 O O . GLU B 1 135 ? 3.418 17.641 14.039 1 91.31 135 GLU B O 1
ATOM 2907 N N . ARG B 1 136 ? 4.238 19.031 12.531 1 92.5 136 ARG B N 1
ATOM 2908 C CA . ARG B 1 136 ? 4.527 17.953 11.602 1 92.5 136 ARG B CA 1
ATOM 2909 C C . ARG B 1 136 ? 5.605 17.031 12.156 1 92.5 136 ARG B C 1
ATOM 2911 O O . ARG B 1 136 ? 5.488 15.805 12.07 1 92.5 136 ARG B O 1
ATOM 2918 N N . LEU B 1 137 ? 6.641 17.609 12.688 1 95.88 137 LEU B N 1
ATOM 2919 C CA . LEU B 1 137 ? 7.738 16.828 13.25 1 95.88 137 LEU B CA 1
ATOM 2920 C C . LEU B 1 137 ? 7.23 15.906 14.359 1 95.88 137 LEU B C 1
ATOM 2922 O O . LEU B 1 137 ? 7.602 14.727 14.414 1 95.88 137 LEU B O 1
ATOM 2926 N N . LYS B 1 138 ? 6.422 16.469 15.203 1 95.44 138 LYS B N 1
ATOM 2927 C CA . LYS B 1 138 ? 5.871 15.695 16.312 1 95.44 138 LYS B CA 1
ATOM 2928 C C . LYS B 1 138 ? 5 14.555 15.797 1 95.44 138 LYS B C 1
ATOM 2930 O O . LYS B 1 138 ? 5.102 13.422 16.281 1 95.44 138 LYS B O 1
ATOM 2935 N N . ARG B 1 139 ? 4.199 14.812 14.867 1 93.56 139 ARG B N 1
ATOM 2936 C CA . ARG B 1 139 ? 3.326 13.805 14.266 1 93.56 139 ARG B CA 1
ATOM 2937 C C . ARG B 1 139 ? 4.137 12.688 13.625 1 93.56 139 ARG B C 1
ATOM 2939 O O . ARG B 1 139 ? 3.828 11.508 13.797 1 93.56 139 ARG B O 1
ATOM 2946 N N . ASP B 1 140 ? 5.121 13.102 12.844 1 97.12 140 ASP B N 1
ATOM 2947 C CA . ASP B 1 140 ? 5.945 12.117 12.148 1 97.12 140 ASP B CA 1
ATOM 2948 C C . ASP B 1 140 ? 6.742 11.266 13.133 1 97.12 140 ASP B C 1
ATOM 2950 O O . ASP B 1 140 ? 6.926 10.062 12.922 1 97.12 140 ASP B O 1
ATOM 2954 N N . GLU B 1 141 ? 7.199 11.883 14.18 1 97.44 141 GLU B N 1
ATOM 2955 C CA . GLU B 1 141 ? 7.926 11.148 15.211 1 97.44 141 GLU B CA 1
ATOM 2956 C C . GLU B 1 141 ? 7.02 10.141 15.914 1 97.44 141 GLU B C 1
ATOM 2958 O O . GLU B 1 141 ? 7.422 9 16.172 1 97.44 141 GLU B O 1
ATOM 2963 N N . GLU B 1 142 ? 5.875 10.547 16.25 1 97.44 142 GLU B N 1
ATOM 2964 C CA . GLU B 1 142 ? 4.91 9.656 16.891 1 97.44 142 GLU B CA 1
ATOM 2965 C C . GLU B 1 142 ? 4.543 8.492 15.977 1 97.44 142 GLU B C 1
ATOM 2967 O O . GLU B 1 142 ? 4.449 7.348 16.422 1 97.44 142 GLU B O 1
ATOM 2972 N N . ASN B 1 143 ? 4.336 8.828 14.766 1 97.38 143 ASN B N 1
ATOM 2973 C CA . ASN B 1 143 ? 4 7.789 13.797 1 97.38 143 ASN B CA 1
ATOM 2974 C C . ASN B 1 143 ? 5.148 6.801 13.617 1 97.38 143 ASN B C 1
ATOM 2976 O O . ASN B 1 143 ? 4.926 5.594 13.523 1 97.38 143 ASN B O 1
ATOM 2980 N N . LEU B 1 144 ? 6.34 7.312 13.516 1 98.38 144 LEU B N 1
ATOM 2981 C CA . LEU B 1 144 ? 7.52 6.461 13.391 1 98.38 144 LEU B CA 1
ATOM 2982 C C . LEU B 1 144 ? 7.609 5.484 14.562 1 98.38 144 LEU B C 1
ATOM 2984 O O . LEU B 1 144 ? 7.789 4.281 14.359 1 98.38 144 LEU B O 1
ATOM 2988 N N . THR B 1 145 ? 7.461 6.051 15.734 1 97.75 145 THR B N 1
ATOM 2989 C CA . THR B 1 145 ? 7.531 5.223 16.938 1 97.75 145 THR B CA 1
ATOM 2990 C C . THR B 1 145 ? 6.473 4.125 16.891 1 97.75 145 THR B C 1
ATOM 2992 O O . THR B 1 145 ? 6.781 2.953 17.125 1 97.75 145 THR B O 1
ATOM 2995 N N . LYS B 1 146 ? 5.32 4.449 16.562 1 97.12 146 LYS B N 1
ATOM 2996 C CA . LYS B 1 146 ? 4.195 3.521 16.516 1 97.12 146 LYS B CA 1
ATOM 2997 C C . LYS B 1 146 ? 4.441 2.395 15.523 1 97.12 146 LYS B C 1
ATOM 2999 O O . LYS B 1 146 ? 4.227 1.223 15.836 1 97.12 146 LYS B O 1
ATOM 3004 N N . GLN B 1 147 ? 4.852 2.744 14.359 1 97.88 147 GLN B N 1
ATOM 3005 C CA . GLN B 1 147 ? 4.996 1.752 13.297 1 97.88 147 GLN B CA 1
ATOM 3006 C C . GLN B 1 147 ? 6.211 0.861 13.539 1 97.88 147 GLN B C 1
ATOM 3008 O O . GLN B 1 147 ? 6.188 -0.33 13.227 1 97.88 147 GLN B O 1
ATOM 3013 N N . LEU B 1 148 ? 7.277 1.438 14.07 1 97.88 148 LEU B N 1
ATOM 3014 C CA . LEU B 1 148 ? 8.43 0.617 14.43 1 97.88 148 LEU B CA 1
ATOM 3015 C C . LEU B 1 148 ? 8.07 -0.37 15.539 1 97.88 148 LEU B C 1
ATOM 3017 O O . LEU B 1 148 ? 8.555 -1.502 15.547 1 97.88 148 LEU B O 1
ATOM 3021 N N . ASP B 1 149 ? 7.262 0.078 16.438 1 96 149 ASP B N 1
ATOM 3022 C CA . ASP B 1 149 ? 6.801 -0.825 17.484 1 96 149 ASP B CA 1
ATOM 3023 C C . ASP B 1 149 ? 5.984 -1.977 16.906 1 96 149 ASP B C 1
ATOM 3025 O O . ASP B 1 149 ? 6.07 -3.109 17.375 1 96 149 ASP B O 1
ATOM 3029 N N . LYS B 1 150 ? 5.195 -1.728 15.891 1 95.88 150 LYS B N 1
ATOM 3030 C CA . LYS B 1 150 ? 4.418 -2.777 15.242 1 95.88 150 LYS B CA 1
ATOM 3031 C C . LYS B 1 150 ? 5.328 -3.801 14.57 1 95.88 150 LYS B C 1
ATOM 3033 O O . LYS B 1 150 ? 5.004 -4.988 14.516 1 95.88 150 LYS B O 1
ATOM 3038 N N . LEU B 1 151 ? 6.422 -3.322 13.992 1 97.69 151 LEU B N 1
ATOM 3039 C CA . LEU B 1 151 ? 7.371 -4.27 13.414 1 97.69 151 LEU B CA 1
ATOM 3040 C C . LEU B 1 151 ? 7.852 -5.266 14.461 1 97.69 151 LEU B C 1
ATOM 3042 O O . LEU B 1 151 ? 7.926 -6.469 14.195 1 97.69 151 LEU B O 1
ATOM 3046 N N . GLU B 1 152 ? 8.094 -4.777 15.625 1 95.06 152 GLU B N 1
ATOM 3047 C CA . GLU B 1 152 ? 8.609 -5.629 16.688 1 95.06 152 GLU B CA 1
ATOM 3048 C C . GLU B 1 152 ? 7.516 -6.523 17.266 1 95.06 152 GLU B C 1
ATOM 3050 O O . GLU B 1 152 ? 7.727 -7.723 17.453 1 95.06 152 GLU B O 1
ATOM 3055 N N . THR B 1 153 ? 6.363 -5.965 17.422 1 93.44 153 THR B N 1
ATOM 3056 C CA . THR B 1 153 ? 5.383 -6.641 18.266 1 93.44 153 THR B CA 1
ATOM 3057 C C . THR B 1 153 ? 4.418 -7.461 17.422 1 93.44 153 THR B C 1
ATOM 3059 O O . THR B 1 153 ? 3.799 -8.406 17.906 1 93.44 153 THR B O 1
ATOM 3062 N N . ALA B 1 154 ? 4.301 -7.094 16.156 1 95.69 154 ALA B N 1
ATOM 3063 C CA . ALA B 1 154 ? 3.303 -7.789 15.352 1 95.69 154 ALA B CA 1
ATOM 3064 C C . ALA B 1 154 ? 3.969 -8.68 14.312 1 95.69 154 ALA B C 1
ATOM 3066 O O . ALA B 1 154 ? 3.467 -9.766 14 1 95.69 154 ALA B O 1
ATOM 3067 N N . PHE B 1 155 ? 5.09 -8.273 13.789 1 97.31 155 PHE B N 1
ATOM 3068 C CA . PHE B 1 155 ? 5.68 -9.023 12.688 1 97.31 155 PHE B CA 1
ATOM 3069 C C . PHE B 1 155 ? 6.859 -9.859 13.164 1 97.31 155 PHE B C 1
ATOM 3071 O O . PHE B 1 155 ? 6.926 -11.062 12.891 1 97.31 155 PHE B O 1
ATOM 3078 N N . LEU B 1 156 ? 7.797 -9.242 13.891 1 97.25 156 LEU B N 1
ATOM 3079 C CA . LEU B 1 156 ? 8.984 -9.961 14.32 1 97.25 156 LEU B CA 1
ATOM 3080 C C . LEU B 1 156 ? 8.672 -10.883 15.5 1 97.25 156 LEU B C 1
ATOM 3082 O O . LEU B 1 156 ? 8.906 -12.094 15.43 1 97.25 156 LEU B O 1
ATOM 3086 N N . ARG B 1 157 ? 8.078 -10.281 16.547 1 94.25 157 ARG B N 1
ATOM 3087 C CA . ARG B 1 157 ? 7.805 -11.078 17.734 1 94.25 157 ARG B CA 1
ATOM 3088 C C . ARG B 1 157 ? 9 -11.945 18.094 1 94.25 157 ARG B C 1
ATOM 3090 O O . ARG B 1 157 ? 10.062 -11.438 18.469 1 94.25 157 ARG B O 1
ATOM 3097 N N . ASP B 1 158 ? 8.812 -13.289 17.828 1 93.5 158 ASP B N 1
ATOM 3098 C CA . ASP B 1 158 ? 9.922 -14.188 18.125 1 93.5 158 ASP B CA 1
ATOM 3099 C C . ASP B 1 158 ? 10.578 -14.695 16.844 1 93.5 158 ASP B C 1
ATOM 3101 O O . ASP B 1 158 ? 11.336 -15.672 16.875 1 93.5 158 ASP B O 1
ATOM 3105 N N . ASN B 1 159 ? 10.312 -14.094 15.781 1 96 159 ASN B N 1
ATOM 3106 C CA . ASN B 1 159 ? 10.82 -14.523 14.484 1 96 159 ASN B CA 1
ATOM 3107 C C . ASN B 1 159 ? 12.047 -13.719 14.07 1 96 159 ASN B C 1
ATOM 3109 O O . ASN B 1 159 ? 12.188 -12.555 14.438 1 96 159 ASN B O 1
ATOM 3113 N N . ASP B 1 160 ? 12.844 -14.352 13.242 1 97.69 160 ASP B N 1
ATOM 3114 C CA . ASP B 1 160 ? 14.047 -13.703 12.727 1 97.69 160 ASP B CA 1
ATOM 3115 C C . ASP B 1 160 ? 13.719 -12.781 11.555 1 97.69 160 ASP B C 1
ATOM 3117 O O . ASP B 1 160 ? 14.492 -11.883 11.219 1 97.69 160 ASP B O 1
ATOM 3121 N N . TRP B 1 161 ? 12.578 -13.078 10.93 1 98.62 161 TRP B N 1
ATOM 3122 C CA . TRP B 1 161 ? 12.203 -12.367 9.711 1 98.62 161 TRP B CA 1
ATOM 3123 C C . TRP B 1 161 ? 10.773 -11.844 9.805 1 98.62 161 TRP B C 1
ATOM 3125 O O . TRP B 1 161 ? 10.031 -12.211 10.727 1 98.62 161 TRP B O 1
ATOM 3135 N N . LEU B 1 162 ? 10.367 -11.047 8.883 1 98.56 162 LEU B N 1
ATOM 3136 C CA . LEU B 1 162 ? 9.094 -10.336 8.977 1 98.56 162 LEU B CA 1
ATOM 3137 C C . LEU B 1 162 ? 7.934 -11.242 8.578 1 98.56 162 LEU B C 1
ATOM 3139 O O . LEU B 1 162 ? 6.797 -11.016 8.992 1 98.56 162 LEU B O 1
ATOM 3143 N N . ALA B 1 163 ? 8.172 -12.234 7.676 1 97.44 163 ALA B N 1
ATOM 3144 C CA . ALA B 1 163 ? 7.027 -12.945 7.109 1 97.44 163 ALA B CA 1
ATOM 3145 C C . ALA B 1 163 ? 7.258 -14.453 7.117 1 97.44 163 ALA B C 1
ATOM 3147 O O . ALA B 1 163 ? 6.648 -15.188 6.332 1 97.44 163 ALA B O 1
ATOM 3148 N N . GLY B 1 164 ? 8.047 -15.039 7.93 1 92.81 164 GLY B N 1
ATOM 3149 C CA . GLY B 1 164 ? 8.242 -16.484 7.945 1 92.81 164 GLY B CA 1
ATOM 3150 C C . GLY B 1 164 ? 9.57 -16.891 8.547 1 92.81 164 GLY B C 1
ATOM 3151 O O . GLY B 1 164 ? 10.148 -16.172 9.352 1 92.81 164 GLY B O 1
ATOM 3152 N N . ASP B 1 165 ? 9.891 -18.062 8.133 1 95.19 165 ASP B N 1
ATOM 3153 C CA . ASP B 1 165 ? 11.031 -18.688 8.789 1 95.19 165 ASP B CA 1
ATOM 3154 C C . ASP B 1 165 ? 12.32 -18.422 8.008 1 95.19 165 ASP B C 1
ATOM 3156 O O . ASP B 1 165 ? 13.391 -18.922 8.383 1 95.19 165 ASP B O 1
ATOM 3160 N N . ASP B 1 166 ? 12.234 -17.719 6.949 1 97.5 166 ASP B N 1
ATOM 3161 C CA . ASP B 1 166 ? 13.383 -17.328 6.145 1 97.5 166 ASP B CA 1
ATOM 3162 C C . ASP B 1 166 ? 13.203 -15.898 5.613 1 97.5 166 ASP B C 1
ATOM 3164 O O . ASP B 1 166 ? 12.109 -15.344 5.668 1 97.5 166 ASP B O 1
ATOM 3168 N N . ILE B 1 167 ? 14.367 -15.328 5.141 1 98.62 167 ILE B N 1
ATOM 3169 C CA . ILE B 1 167 ? 14.328 -14 4.547 1 98.62 167 ILE B CA 1
ATOM 3170 C C . ILE B 1 167 ? 13.43 -14.008 3.316 1 98.62 167 ILE B C 1
ATOM 3172 O O . ILE B 1 167 ? 13.375 -14.992 2.582 1 98.62 167 ILE B O 1
ATOM 3176 N N . SER B 1 168 ? 12.656 -12.961 3.123 1 98.81 168 SER B N 1
ATOM 3177 C CA . SER B 1 168 ? 11.781 -12.797 1.966 1 98.81 168 SER B CA 1
ATOM 3178 C C . SER B 1 168 ? 11.844 -11.367 1.435 1 98.81 168 SER B C 1
ATOM 3180 O O . SER B 1 168 ? 12.594 -10.539 1.951 1 98.81 168 SER B O 1
ATOM 3182 N N . VAL B 1 169 ? 11.07 -11.047 0.444 1 98.81 169 VAL B N 1
ATOM 3183 C CA . VAL B 1 169 ? 11.016 -9.711 -0.138 1 98.81 169 VAL B CA 1
ATOM 3184 C C . VAL B 1 169 ? 10.484 -8.719 0.892 1 98.81 169 VAL B C 1
ATOM 3186 O O . VAL B 1 169 ? 10.727 -7.516 0.785 1 98.81 169 VAL B O 1
ATOM 3189 N N . ALA B 1 170 ? 9.734 -9.18 1.891 1 98.88 170 ALA B N 1
ATOM 3190 C CA . ALA B 1 170 ? 9.289 -8.305 2.973 1 98.88 170 ALA B CA 1
ATOM 3191 C C . ALA B 1 170 ? 10.469 -7.613 3.648 1 98.88 170 ALA B C 1
ATOM 3193 O O . ALA B 1 170 ? 10.422 -6.41 3.914 1 98.88 170 ALA B O 1
ATOM 3194 N N . ASP B 1 171 ? 11.5 -8.328 3.877 1 98.88 171 ASP B N 1
ATOM 3195 C CA . ASP B 1 171 ? 12.68 -7.809 4.559 1 98.88 171 ASP B CA 1
ATOM 3196 C C . ASP B 1 171 ? 13.453 -6.84 3.666 1 98.88 171 ASP B C 1
ATOM 3198 O O . ASP B 1 171 ? 14 -5.844 4.145 1 98.88 171 ASP B O 1
ATOM 3202 N N . MET B 1 172 ? 13.422 -7.09 2.387 1 98.06 172 MET B N 1
ATOM 3203 C CA . MET B 1 172 ? 14.117 -6.246 1.417 1 98.06 172 MET B CA 1
ATOM 3204 C C . MET B 1 172 ? 13.445 -4.883 1.298 1 98.06 172 MET B C 1
ATOM 3206 O O . MET B 1 172 ? 14.102 -3.887 0.989 1 98.06 172 MET B O 1
ATOM 3210 N N . LEU B 1 173 ? 12.172 -4.93 1.535 1 98.75 173 LEU B N 1
ATOM 3211 C CA . LEU B 1 173 ? 11.406 -3.688 1.479 1 98.75 173 LEU B CA 1
ATOM 3212 C C . LEU B 1 173 ? 11.625 -2.859 2.738 1 98.75 173 LEU B C 1
ATOM 3214 O O . LEU B 1 173 ? 11.758 -1.635 2.666 1 98.75 173 LEU B O 1
ATOM 3218 N N . ALA B 1 174 ? 11.734 -3.486 3.84 1 98.81 174 ALA B N 1
ATOM 3219 C CA . ALA B 1 174 ? 11.664 -2.82 5.141 1 98.81 174 ALA B CA 1
ATOM 3220 C C . ALA B 1 174 ? 12.977 -2.102 5.461 1 98.81 174 ALA B C 1
ATOM 3222 O O . ALA B 1 174 ? 12.969 -0.923 5.82 1 98.81 174 ALA B O 1
ATOM 3223 N N . VAL B 1 175 ? 14.062 -2.736 5.312 1 98.81 175 VAL B N 1
ATOM 3224 C CA . VAL B 1 175 ? 15.312 -2.268 5.902 1 98.81 175 VAL B CA 1
ATOM 3225 C C . VAL B 1 175 ? 15.82 -1.05 5.133 1 98.81 175 VAL B C 1
ATOM 3227 O O . VAL B 1 175 ? 16.328 -0.101 5.734 1 98.81 175 VAL B O 1
ATOM 3230 N N . PRO B 1 176 ? 15.672 -1.037 3.785 1 98.75 176 PRO B N 1
ATOM 3231 C CA . PRO B 1 176 ? 16.062 0.186 3.084 1 98.75 176 PRO B CA 1
ATOM 3232 C C . PRO B 1 176 ? 15.336 1.424 3.592 1 98.75 176 PRO B C 1
ATOM 3234 O O . PRO B 1 176 ? 15.898 2.52 3.607 1 98.75 176 PRO B O 1
ATOM 3237 N N . GLU B 1 177 ? 14.094 1.267 4.008 1 98.62 177 GLU B N 1
ATOM 3238 C CA . GLU B 1 177 ? 13.367 2.395 4.582 1 98.62 177 GLU B CA 1
ATOM 3239 C C . GLU B 1 177 ? 14.047 2.9 5.852 1 98.62 177 GLU B C 1
ATOM 3241 O O . GLU B 1 177 ? 14.164 4.109 6.062 1 98.62 177 GLU B O 1
ATOM 3246 N N . MET B 1 178 ? 14.445 1.987 6.672 1 98.25 178 MET B N 1
ATOM 3247 C CA . MET B 1 178 ? 15.102 2.336 7.926 1 98.25 178 MET B CA 1
ATOM 3248 C C . MET B 1 178 ? 16.453 2.984 7.664 1 98.25 178 MET B C 1
ATOM 3250 O O . MET B 1 178 ? 16.828 3.943 8.336 1 98.25 178 MET B O 1
ATOM 3254 N N . MET B 1 179 ? 17.156 2.492 6.672 1 98.12 179 MET B N 1
ATOM 3255 C CA . MET B 1 179 ? 18.469 3.02 6.316 1 98.12 179 MET B CA 1
ATOM 3256 C C . MET B 1 179 ? 18.375 4.48 5.887 1 98.12 179 MET B C 1
ATOM 3258 O O . MET B 1 179 ? 19.297 5.266 6.137 1 98.12 179 MET B O 1
ATOM 3262 N N . GLN B 1 180 ? 17.266 4.816 5.27 1 97.44 180 GLN B N 1
ATOM 3263 C CA . GLN B 1 180 ? 17.078 6.188 4.801 1 97.44 180 GLN B CA 1
ATOM 3264 C C . GLN B 1 180 ? 17.172 7.18 5.953 1 97.44 180 GLN B C 1
ATOM 3266 O O . GLN B 1 180 ? 17.656 8.305 5.777 1 97.44 180 GLN B O 1
ATOM 3271 N N . ASN B 1 181 ? 16.734 6.801 7.109 1 97.31 181 ASN B N 1
ATOM 3272 C CA . ASN B 1 181 ? 16.656 7.695 8.258 1 97.31 181 ASN B CA 1
ATOM 3273 C C . ASN B 1 181 ? 18.016 7.852 8.945 1 97.31 181 ASN B C 1
ATOM 3275 O O . ASN B 1 181 ? 18.172 8.672 9.852 1 97.31 181 ASN B O 1
ATOM 3279 N N . THR B 1 182 ? 19.047 7.164 8.492 1 96.31 182 THR B N 1
ATOM 3280 C CA . THR B 1 182 ? 20.375 7.273 9.078 1 96.31 182 THR B CA 1
ATOM 3281 C C . THR B 1 182 ? 21.141 8.445 8.461 1 96.31 182 THR B C 1
ATOM 3283 O O . THR B 1 182 ? 22.234 8.781 8.914 1 96.31 182 THR B O 1
ATOM 3286 N N . ILE B 1 183 ? 20.609 9.055 7.457 1 96.19 183 ILE B N 1
ATOM 3287 C CA . ILE B 1 183 ? 21.297 10.062 6.668 1 96.19 183 ILE B CA 1
ATOM 3288 C C . ILE B 1 183 ? 21.719 11.227 7.566 1 96.19 183 ILE B C 1
ATOM 3290 O O . ILE B 1 183 ? 22.812 11.766 7.422 1 96.19 183 ILE B O 1
ATOM 3294 N N . ASN B 1 184 ? 20.875 11.617 8.531 1 95 184 ASN B N 1
ATOM 3295 C CA . ASN B 1 184 ? 21.203 12.719 9.43 1 95 184 ASN B CA 1
ATOM 3296 C C . ASN B 1 184 ? 21.703 12.203 10.781 1 95 184 ASN B C 1
ATOM 3298 O O . ASN B 1 184 ? 21.688 12.945 11.766 1 95 184 ASN B O 1
ATOM 3302 N N . GLY B 1 185 ? 21.922 10.891 10.828 1 94.75 185 GLY B N 1
ATOM 3303 C CA . GLY B 1 185 ? 22.469 10.305 12.047 1 94.75 185 GLY B CA 1
ATOM 3304 C C . GLY B 1 185 ? 21.406 9.68 12.93 1 94.75 185 GLY B C 1
ATOM 3305 O O . GLY B 1 185 ? 21.719 9.148 14 1 94.75 185 GLY B O 1
ATOM 3306 N N . ARG B 1 186 ? 20.203 9.68 12.508 1 95.5 186 ARG B N 1
ATOM 3307 C CA . ARG B 1 186 ? 19.141 9.078 13.305 1 95.5 186 ARG B CA 1
ATOM 3308 C C . ARG B 1 186 ? 19.297 7.559 13.367 1 95.5 186 ARG B C 1
ATOM 3310 O O . ARG B 1 186 ? 19.594 6.922 12.352 1 95.5 186 ARG B O 1
ATOM 3317 N N . ASP B 1 187 ? 19.125 7.031 14.547 1 95.56 187 ASP B N 1
ATOM 3318 C CA . ASP B 1 187 ? 19.062 5.586 14.742 1 95.56 187 ASP B CA 1
ATOM 3319 C C . ASP B 1 187 ? 17.641 5.148 15.078 1 95.56 187 ASP B C 1
ATOM 3321 O O . ASP B 1 187 ? 17.219 5.219 16.234 1 95.56 187 ASP B O 1
ATOM 3325 N N . VAL B 1 188 ? 16.953 4.562 14.125 1 95.81 188 VAL B N 1
ATOM 3326 C CA . VAL B 1 188 ? 15.539 4.227 14.312 1 95.81 188 VAL B CA 1
ATOM 3327 C C . VAL B 1 188 ? 15.422 2.973 15.172 1 95.81 188 VAL B C 1
ATOM 3329 O O . VAL B 1 188 ? 14.32 2.623 15.625 1 95.81 188 VAL B O 1
ATOM 3332 N N . THR B 1 189 ? 16.5 2.266 15.406 1 96.31 189 THR B N 1
ATOM 3333 C CA . THR B 1 189 ? 16.453 1.048 16.203 1 96.31 189 THR B CA 1
ATOM 3334 C C . THR B 1 189 ? 16.75 1.349 17.672 1 96.31 189 THR B C 1
ATOM 3336 O O . THR B 1 189 ? 16.719 0.449 18.516 1 96.31 189 THR B O 1
ATOM 3339 N N . GLU B 1 190 ? 17.031 2.59 17.891 1 95.06 190 GLU B N 1
ATOM 3340 C CA . GLU B 1 190 ? 17.328 2.953 19.281 1 95.06 190 GLU B CA 1
ATOM 3341 C C . GLU B 1 190 ? 16.188 2.529 20.219 1 95.06 190 GLU B C 1
ATOM 3343 O O . GLU B 1 190 ? 15.023 2.799 19.938 1 95.06 190 GLU B O 1
ATOM 3348 N N . GLY B 1 191 ? 16.562 1.882 21.328 1 94.31 191 GLY B N 1
ATOM 3349 C CA . GLY B 1 191 ? 15.578 1.429 22.312 1 94.31 191 GLY B CA 1
ATOM 3350 C C . GLY B 1 191 ? 14.797 0.214 21.844 1 94.31 191 GLY B C 1
ATOM 3351 O O . GLY B 1 191 ? 13.836 -0.203 22.5 1 94.31 191 GLY B O 1
ATOM 3352 N N . ARG B 1 192 ? 15.18 -0.383 20.656 1 95.81 192 ARG B N 1
ATOM 3353 C CA . ARG B 1 192 ? 14.5 -1.542 20.094 1 95.81 192 ARG B CA 1
ATOM 3354 C C . ARG B 1 192 ? 15.5 -2.637 19.734 1 95.81 192 ARG B C 1
ATOM 3356 O O . ARG B 1 192 ? 15.797 -2.846 18.547 1 95.81 192 ARG B O 1
ATOM 3363 N N . PRO B 1 193 ? 15.945 -3.428 20.734 1 94.94 193 PRO B N 1
ATOM 3364 C CA . PRO B 1 193 ? 17.031 -4.395 20.516 1 94.94 193 PRO B CA 1
ATOM 3365 C C . PRO B 1 193 ? 16.641 -5.477 19.5 1 94.94 193 PRO B C 1
ATOM 3367 O O . PRO B 1 193 ? 17.5 -5.961 18.766 1 94.94 193 PRO B O 1
ATOM 3370 N N . LYS B 1 194 ? 15.359 -5.844 19.531 1 96.44 194 LYS B N 1
ATOM 3371 C CA . LYS B 1 194 ? 14.938 -6.859 18.578 1 96.44 194 LYS B CA 1
ATOM 3372 C C . LYS B 1 194 ? 15 -6.324 17.156 1 96.44 194 LYS B C 1
ATOM 3374 O O . LYS B 1 194 ? 15.43 -7.031 16.234 1 96.44 194 LYS B O 1
ATOM 3379 N N . LEU B 1 195 ? 14.578 -5.105 17 1 97.62 195 LEU B N 1
ATOM 3380 C CA . LEU B 1 195 ? 14.633 -4.473 15.688 1 97.62 195 LEU B CA 1
ATOM 3381 C C . LEU B 1 195 ? 16.078 -4.293 15.234 1 97.62 195 LEU B C 1
ATOM 3383 O O . LEU B 1 195 ? 16.391 -4.48 14.055 1 97.62 195 LEU B O 1
ATOM 3387 N N . LYS B 1 196 ? 16.922 -3.908 16.156 1 97.44 196 LYS B N 1
ATOM 3388 C CA . LYS B 1 196 ? 18.328 -3.742 15.836 1 97.44 196 LYS B CA 1
ATOM 3389 C C . LYS B 1 196 ? 18.938 -5.055 15.359 1 97.44 196 LYS B C 1
ATOM 3391 O O . LYS B 1 196 ? 19.641 -5.09 14.336 1 97.44 196 LYS B O 1
ATOM 3396 N N . ALA B 1 197 ? 18.703 -6.074 16.094 1 98.12 197 ALA B N 1
ATOM 3397 C CA . ALA B 1 197 ? 19.219 -7.391 15.711 1 98.12 197 ALA B CA 1
ATOM 3398 C C . ALA B 1 197 ? 18.688 -7.816 14.352 1 98.12 197 ALA B C 1
ATOM 3400 O O . ALA B 1 197 ? 19.406 -8.406 13.547 1 98.12 197 ALA B O 1
ATOM 3401 N N . TYR B 1 198 ? 17.438 -7.555 14.102 1 98.62 198 TYR B N 1
ATOM 3402 C CA . TYR B 1 198 ? 16.781 -7.867 12.836 1 98.62 198 TYR B CA 1
ATOM 3403 C C . TYR B 1 198 ? 17.453 -7.133 11.68 1 98.62 198 TYR B C 1
ATOM 3405 O O . TYR B 1 198 ? 17.766 -7.734 10.656 1 98.62 198 TYR B O 1
ATOM 3413 N N . VAL B 1 199 ? 17.672 -5.828 11.852 1 98.56 199 VAL B N 1
ATOM 3414 C CA . VAL B 1 199 ? 18.297 -5.031 10.805 1 98.56 199 VAL B CA 1
ATOM 3415 C C . VAL B 1 199 ? 19.703 -5.57 10.508 1 98.56 199 VAL B C 1
ATOM 3417 O O . VAL B 1 199 ? 20.078 -5.738 9.352 1 98.56 199 VAL B O 1
ATOM 3420 N N . ASP B 1 200 ? 20.422 -5.871 11.539 1 98.44 200 ASP B N 1
ATOM 3421 C CA . ASP B 1 200 ? 21.75 -6.426 11.383 1 98.44 200 ASP B CA 1
ATOM 3422 C C . ASP B 1 200 ? 21.719 -7.773 10.664 1 98.44 200 ASP B C 1
ATOM 3424 O O . ASP B 1 200 ? 22.562 -8.062 9.82 1 98.44 200 ASP B O 1
ATOM 3428 N N . ARG B 1 201 ? 20.781 -8.562 10.984 1 98.62 201 ARG B N 1
ATOM 3429 C CA . ARG B 1 201 ? 20.625 -9.867 10.359 1 98.62 201 ARG B CA 1
ATOM 3430 C C . ARG B 1 201 ? 20.359 -9.727 8.867 1 98.62 201 ARG B C 1
ATOM 3432 O O . ARG B 1 201 ? 20.922 -10.461 8.055 1 98.62 201 ARG B O 1
ATOM 3439 N N . VAL B 1 202 ? 19.516 -8.828 8.492 1 98.75 202 VAL B N 1
ATOM 3440 C CA . VAL B 1 202 ? 19.188 -8.602 7.09 1 98.75 202 VAL B CA 1
ATOM 3441 C C . VAL B 1 202 ? 20.422 -8.102 6.344 1 98.75 202 VAL B C 1
ATOM 3443 O O . VAL B 1 202 ? 20.734 -8.602 5.262 1 98.75 202 VAL B O 1
ATOM 3446 N N . LYS B 1 203 ? 21.109 -7.156 6.953 1 98.56 203 LYS B N 1
ATOM 3447 C CA . LYS B 1 203 ? 22.328 -6.633 6.344 1 98.56 203 LYS B CA 1
ATOM 3448 C C . LYS B 1 203 ? 23.344 -7.746 6.094 1 98.56 203 LYS B C 1
ATOM 3450 O O . LYS B 1 203 ? 23.891 -7.867 4.996 1 98.56 203 LYS B O 1
ATOM 3455 N N . ASN B 1 204 ? 23.516 -8.5 7.082 1 98.5 204 ASN B N 1
ATOM 3456 C CA . ASN B 1 204 ? 24.5 -9.578 6.988 1 98.5 204 ASN B CA 1
ATOM 3457 C C . ASN B 1 204 ? 24.109 -10.609 5.934 1 98.5 204 ASN B C 1
ATOM 3459 O O . ASN B 1 204 ? 24.953 -11.094 5.188 1 98.5 204 ASN B O 1
ATOM 3463 N N . ARG B 1 205 ? 22.875 -10.93 5.902 1 98.44 205 ARG B N 1
ATOM 3464 C CA . ARG B 1 205 ? 22.359 -11.93 4.977 1 98.44 205 ARG B CA 1
ATOM 3465 C C . ARG B 1 205 ? 22.5 -11.461 3.531 1 98.44 205 ARG B C 1
ATOM 3467 O O . ARG B 1 205 ? 22.703 -12.281 2.627 1 98.44 205 ARG B O 1
ATOM 3474 N N . LEU B 1 206 ? 22.469 -10.156 3.271 1 98.5 206 LEU B N 1
ATOM 3475 C CA . LEU B 1 206 ? 22.375 -9.641 1.91 1 98.5 206 LEU B CA 1
ATOM 3476 C C . LEU B 1 206 ? 23.688 -9.008 1.476 1 98.5 206 LEU B C 1
ATOM 3478 O O . LEU B 1 206 ? 23.812 -8.555 0.336 1 98.5 206 LEU B O 1
ATOM 3482 N N . ASN B 1 207 ? 24.625 -8.953 2.377 1 98.44 207 ASN B N 1
ATOM 3483 C CA . ASN B 1 207 ? 25.938 -8.414 1.996 1 98.44 207 ASN B CA 1
ATOM 3484 C C . ASN B 1 207 ? 26.688 -9.375 1.077 1 98.44 207 ASN B C 1
ATOM 3486 O O . ASN B 1 207 ? 26.578 -10.594 1.224 1 98.44 207 ASN B O 1
ATOM 3490 N N . PRO B 1 208 ? 27.422 -8.828 0.008 1 98.38 208 PRO B N 1
ATOM 3491 C CA . PRO B 1 208 ? 27.828 -7.43 -0.113 1 98.38 208 PRO B CA 1
ATOM 3492 C C . PRO B 1 208 ? 26.828 -6.59 -0.909 1 98.38 208 PRO B C 1
ATOM 3494 O O . PRO B 1 208 ? 26.984 -5.375 -1.024 1 98.38 208 PRO B O 1
ATOM 3497 N N . VAL B 1 209 ? 25.812 -7.207 -1.406 1 98.5 209 VAL B N 1
ATOM 3498 C CA . VAL B 1 209 ? 24.875 -6.52 -2.271 1 98.5 209 VAL B CA 1
ATOM 3499 C C . VAL B 1 209 ? 24.188 -5.391 -1.495 1 98.5 209 VAL B C 1
ATOM 3501 O O . VAL B 1 209 ? 23.969 -4.305 -2.037 1 98.5 209 VAL B O 1
ATOM 3504 N N . PHE B 1 210 ? 23.891 -5.617 -0.245 1 98.81 210 PHE B N 1
ATOM 3505 C CA . PHE B 1 210 ? 23.219 -4.625 0.589 1 98.81 210 PHE B CA 1
ATOM 3506 C C . PHE B 1 210 ? 24.031 -3.332 0.64 1 98.81 210 PHE B C 1
ATOM 3508 O O . PHE B 1 210 ? 23.484 -2.25 0.392 1 98.81 210 PHE B O 1
ATOM 3515 N N . ASP B 1 211 ? 25.266 -3.469 0.921 1 98.44 211 ASP B N 1
ATOM 3516 C CA . ASP B 1 211 ? 26.125 -2.287 1.037 1 98.44 211 ASP B CA 1
ATOM 3517 C C . ASP B 1 211 ? 26.297 -1.604 -0.317 1 98.44 211 ASP B C 1
ATOM 3519 O O . ASP B 1 211 ? 26.359 -0.375 -0.394 1 98.44 211 ASP B O 1
ATOM 3523 N N . GLU B 1 212 ? 26.391 -2.402 -1.322 1 98.25 212 GLU B N 1
ATOM 3524 C CA . GLU B 1 212 ? 26.547 -1.858 -2.668 1 98.25 212 GLU B CA 1
ATOM 3525 C C . GLU B 1 212 ? 25.375 -0.94 -3.029 1 98.25 212 GLU B C 1
ATOM 3527 O O . GLU B 1 212 ? 25.594 0.167 -3.529 1 98.25 212 GLU B O 1
ATOM 3532 N N . VAL B 1 213 ? 24.156 -1.362 -2.744 1 98.25 213 VAL B N 1
ATOM 3533 C CA . VAL B 1 213 ? 22.969 -0.607 -3.16 1 98.25 213 VAL B CA 1
ATOM 3534 C C . VAL B 1 213 ? 22.781 0.605 -2.25 1 98.25 213 VAL B C 1
ATOM 3536 O O . VAL B 1 213 ? 22.109 1.57 -2.619 1 98.25 213 VAL B O 1
ATOM 3539 N N . HIS B 1 214 ? 23.422 0.592 -1.057 1 98.56 214 HIS B N 1
ATOM 3540 C CA . HIS B 1 214 ? 23.219 1.669 -0.094 1 98.56 214 HIS B CA 1
ATOM 3541 C C . HIS B 1 214 ? 24.422 2.604 -0.048 1 98.56 214 HIS B C 1
ATOM 3543 O O . HIS B 1 214 ? 24.5 3.475 0.819 1 98.56 214 HIS B O 1
ATOM 3549 N N . GLU B 1 215 ? 25.344 2.432 -0.974 1 98 215 GLU B N 1
ATOM 3550 C CA . GLU B 1 215 ? 26.516 3.305 -1.021 1 98 215 GLU B CA 1
ATOM 3551 C C . GLU B 1 215 ? 26.109 4.773 -1.075 1 98 215 GLU B C 1
ATOM 3553 O O . GLU B 1 215 ? 26.734 5.625 -0.446 1 98 215 GLU B O 1
ATOM 3558 N N . VAL B 1 216 ? 25.125 5.031 -1.821 1 96 216 VAL B N 1
ATOM 3559 C CA . VAL B 1 216 ? 24.656 6.402 -1.993 1 96 216 VAL B CA 1
ATOM 3560 C C . VAL B 1 216 ? 24.156 6.945 -0.659 1 96 216 VAL B C 1
ATOM 3562 O O . VAL B 1 216 ? 24.375 8.117 -0.339 1 96 216 VAL B O 1
ATOM 3565 N N . VAL B 1 217 ? 23.484 6.16 0.141 1 96.5 217 VAL B N 1
ATOM 3566 C CA . VAL B 1 217 ? 22.953 6.555 1.44 1 96.5 217 VAL B CA 1
ATOM 3567 C C . VAL B 1 217 ? 24.094 6.824 2.41 1 96.5 217 VAL B C 1
ATOM 3569 O O . VAL B 1 217 ? 24.062 7.797 3.17 1 96.5 217 VAL B O 1
ATOM 3572 N N . TYR B 1 218 ? 25.094 5.938 2.359 1 96.88 218 TYR B N 1
ATOM 3573 C CA . TYR B 1 218 ? 26.281 6.125 3.193 1 96.88 218 TYR B CA 1
ATOM 3574 C C . TYR B 1 218 ? 27 7.422 2.842 1 96.88 218 TYR B C 1
ATOM 3576 O O . TYR B 1 218 ? 27.406 8.172 3.732 1 96.88 218 TYR B O 1
ATOM 3584 N N . ALA B 1 219 ? 27.094 7.691 1.564 1 96.06 219 ALA B N 1
ATOM 3585 C CA . ALA B 1 219 ? 27.734 8.922 1.123 1 96.06 219 ALA B CA 1
ATOM 3586 C C . ALA B 1 219 ? 26.969 10.148 1.596 1 96.06 219 ALA B C 1
ATOM 3588 O O . ALA B 1 219 ? 27.562 11.141 2.027 1 96.06 219 ALA B O 1
ATOM 3589 N N . TRP B 1 220 ? 25.656 10.047 1.467 1 93.81 220 TRP B N 1
ATOM 3590 C CA . TRP B 1 220 ? 24.797 11.133 1.923 1 93.81 220 TRP B CA 1
ATOM 3591 C C . TRP B 1 220 ? 24.953 11.367 3.422 1 93.81 220 TRP B C 1
ATOM 3593 O O . TRP B 1 220 ? 25.047 12.508 3.871 1 93.81 220 TRP B O 1
ATOM 3603 N N . ARG B 1 221 ? 24.953 10.312 4.141 1 94.12 221 ARG B N 1
ATOM 3604 C CA . ARG B 1 221 ? 25.141 10.375 5.59 1 94.12 221 ARG B CA 1
ATOM 3605 C C . ARG B 1 221 ? 26.469 11.023 5.945 1 94.12 221 ARG B C 1
ATOM 3607 O O . ARG B 1 221 ? 26.531 11.898 6.816 1 94.12 221 ARG B O 1
ATOM 3614 N N . ASP B 1 222 ? 27.5 10.688 5.277 1 94.56 222 ASP B N 1
ATOM 3615 C CA . ASP B 1 222 ? 28.859 11.172 5.559 1 94.56 222 ASP B CA 1
ATOM 3616 C C . ASP B 1 222 ? 28.984 12.656 5.215 1 94.56 222 ASP B C 1
ATOM 3618 O O . ASP B 1 222 ? 29.797 13.367 5.805 1 94.56 222 ASP B O 1
ATOM 3622 N N . SER B 1 223 ? 28.188 13.125 4.309 1 90.25 223 SER B N 1
ATOM 3623 C CA . SER B 1 223 ? 28.297 14.508 3.846 1 90.25 223 SER B CA 1
ATOM 3624 C C . SER B 1 223 ? 27.266 15.406 4.527 1 90.25 223 SER B C 1
ATOM 3626 O O . SER B 1 223 ? 27.297 16.625 4.371 1 90.25 223 SER B O 1
ATOM 3628 N N . TYR B 1 224 ? 26.328 14.812 5.156 1 86.25 224 TYR B N 1
ATOM 3629 C CA . TYR B 1 224 ? 25.203 15.57 5.672 1 86.25 224 TYR B CA 1
ATOM 3630 C C . TYR B 1 224 ? 25.656 16.656 6.629 1 86.25 224 TYR B C 1
ATOM 3632 O O . TYR B 1 224 ? 25.156 17.781 6.594 1 86.25 224 TYR B O 1
ATOM 3640 N N . ASN B 1 225 ? 26.578 16.344 7.543 1 73.44 225 ASN B N 1
ATOM 3641 C CA . ASN B 1 225 ? 26.953 17.328 8.555 1 73.44 225 ASN B CA 1
ATOM 3642 C C . ASN B 1 225 ? 28.156 18.156 8.109 1 73.44 225 ASN B C 1
ATOM 3644 O O . ASN B 1 225 ? 28.766 18.875 8.914 1 73.44 225 ASN B O 1
ATOM 3648 N N . LYS B 1 226 ? 28.422 18 6.879 1 68.69 226 LYS B N 1
ATOM 3649 C CA . LYS B 1 226 ? 29.547 18.812 6.406 1 68.69 226 LYS B CA 1
ATOM 3650 C C . LYS B 1 226 ? 29.047 20.094 5.762 1 68.69 226 LYS B C 1
ATOM 3652 O O . LYS B 1 226 ? 27.938 20.156 5.23 1 68.69 226 LYS B O 1
#

Sequence (452 aa):
MVVKVYVDYRSQPCRALVLFLKNTKIPFEIVLMDLIKGDHKKPDYGKVTLLRTSPAIKDGDFSMAETVAIIRYLATKYADLVPDHWYPKDLKKRARVDEYMAFHHTGTRGACFGMFASEVGIPLFTGGKQHASEERLKRDEENLTKQLDKLETAFLRDNDWLAGDDISVADMLAVPEMMQNTINGRDVTEGRPKLKAYVDRVKNRLNPVFDEVHEVVYAWRDSYNKMVVKVYVDYRSQPCRALVLFLKNTKIPFEIVLMDLIKGDHKKPDYGKVTLLRTSPAIKDGDFSMAETVAIIRYLATKYADLVPDHWYPKDLKKRARVDEYMAFHHTGTRGACFGMFASEVGIPLFTGGKQHASEERLKRDEENLTKQLDKLETAFLRDNDWLAGDDISVADMLAVPEMMQNTINGRDVTEGRPKLKAYVDRVKNRLNPVFDEVHEVVYAWRDSYNK

Nearest PDB structures (foldseek):
  4ri6-assembly1_B  TM=8.754E-01  e=2.497E-12  Populus tremula x Populus tremuloides
  5f06-assembly1_B  TM=8.910E-01  e=3.719E-12  Populus trichocarpa
  4ri7-assembly1_B  TM=8.797E-01  e=5.822E-12  Populus tremula x Populus tremuloides
  5ey6-assembly1_A  TM=8.751E-01  e=8.250E-12  Populus trichocarpa
  6tk8-assembly1_AAA-2  TM=8.777E-01  e=2.594E-11  Alopecurus myosuroides

Organism: Strongylocentrotus purpuratus (NCBI:txid7668)

Secondary structure (DSSP, 8-state):
-PEEEEE-TTSHHHHHHHHHHHTS---EEEEE--TTTTGGGSHHHHTT-TT--SSEEEETTEEEE-HHHHHHHHHHHTGGGS-GGGS-SSHHHHHHHHHHHHHHHHTHHHHHHHHHIIIIIHHHHTTTS----HHHHHHHHHHHHHHHHHIIIIIITT-SSSSSSS--HHHHHHHHHHHHTTTTT--TTTT-HHHHHHHHHHHHHHTTHHHHHTHHHHHHHHHHT-/-PEEEEE-TTSHHHHHHHHHHHTS---EEEEE--TTTTGGGSHHHHTT-TT--SSEEEETTEEEE-HHHHHHHHHHHTGGGS-GGGS-SSHHHHHHHHHHHHHHHHTHHHHHHHHHIIIIIHHHHTTTS----HHHHHHHHHHHHHHHHHIIIIIITT-SSSSSSS--HHHHHHHHHHHHTTTTT--TTTT-HHHHHHHHHHHHHHTTHHHHHTHHHHHHHHHHT-

Radius of gyration: 21.32 Å; Cα contacts (8 Å, |Δi|>4): 691; chains: 2; bounding box: 58×52×48 Å